Protein AF-0000000077400221 (afdb_homodimer)

InterPro domains:
  IPR000337 GPCR, family 3 [PR00248] (32-44)
  IPR000337 GPCR, family 3 [PR00248] (63-78)
  IPR000337 GPCR, family 3 [PR00248] (78-97)
  IPR000337 GPCR, family 3 [PR00248] (141-167)
  IPR000337 GPCR, family 3 [PR00248] (174-193)
  IPR000337 GPCR, family 3 [PR00248] (193-209)
  IPR000337 GPCR, family 3 [PR00248] (209-226)
  IPR001828 Receptor, ligand binding region [PF01094] (66-282)
  IPR017979 GPCR, family 3, conserved site [PS00979] (153-171)
  IPR028082 Periplasmic binding protein-like I [SSF53822] (30-282)
  IPR050726 Metabotropic Glutamate Receptor [PTHR24060] (23-282)

Organism: Artemia franciscana (NCBI:txid6661)

Structure (mmCIF, N/CA/C/O backbone):
data_AF-0000000077400221-model_v1
#
loop_
_entity.id
_entity.type
_entity.pdbx_description
1 polymer 'Receptor ligand binding region domain-containing protein'
#
loop_
_atom_site.group_PDB
_atom_site.id
_atom_site.type_symbol
_atom_site.label_atom_id
_atom_site.label_alt_id
_atom_site.label_comp_id
_atom_site.label_asym_id
_atom_site.label_entity_id
_atom_site.label_seq_id
_atom_site.pdbx_PDB_ins_code
_atom_site.Cartn_x
_atom_site.Cartn_y
_atom_site.Cartn_z
_atom_site.occupancy
_atom_site.B_iso_or_equiv
_atom_site.auth_seq_id
_atom_site.auth_comp_id
_atom_site.auth_asym_id
_atom_site.auth_atom_id
_atom_site.pdbx_PDB_model_num
ATOM 1 N N . MET A 1 1 ? -18.219 77.562 -32.031 1 31.16 1 MET A N 1
ATOM 2 C CA . MET A 1 1 ? -17.969 76.125 -32.25 1 31.16 1 MET A CA 1
ATOM 3 C C . MET A 1 1 ? -17.578 75.438 -30.922 1 31.16 1 MET A C 1
ATOM 5 O O . MET A 1 1 ? -16.516 75.688 -30.375 1 31.16 1 MET A O 1
ATOM 9 N N . THR A 1 2 ? -18.578 75.25 -30.094 1 37.12 2 THR A N 1
ATOM 10 C CA . THR A 1 2 ? -18.531 74.875 -28.672 1 37.12 2 THR A CA 1
ATOM 11 C C . THR A 1 2 ? -17.859 73.5 -28.484 1 37.12 2 THR A C 1
ATOM 13 O O . THR A 1 2 ? -18.109 72.562 -29.25 1 37.12 2 THR A O 1
ATOM 16 N N . PRO A 1 3 ? -16.672 73.562 -27.859 1 39.09 3 PRO A N 1
ATOM 17 C CA . PRO A 1 3 ? -15.836 72.375 -27.719 1 39.09 3 PRO A CA 1
ATOM 18 C C . PRO A 1 3 ? -16.562 71.188 -27.062 1 39.09 3 PRO A C 1
ATOM 20 O O . PRO A 1 3 ? -17.25 71.375 -26.062 1 39.09 3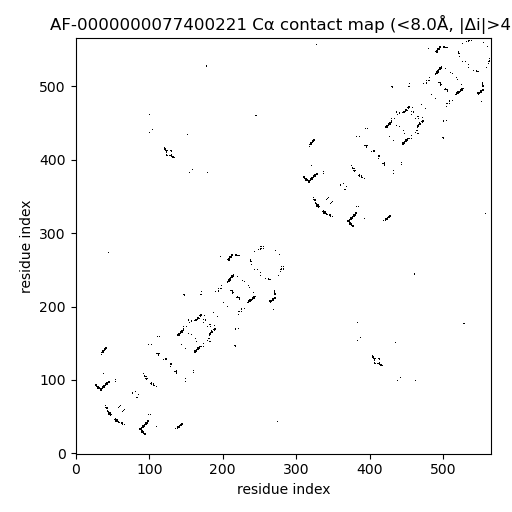 PRO A O 1
ATOM 23 N N . LYS A 1 4 ? -17.031 70.25 -27.859 1 40.72 4 LYS A N 1
ATOM 24 C CA . LYS A 1 4 ? -17.75 69 -27.438 1 40.72 4 LYS A CA 1
ATOM 25 C C . LYS A 1 4 ? -16.984 68.312 -26.344 1 40.72 4 LYS A C 1
ATOM 27 O O . LYS A 1 4 ? -15.812 67.938 -26.531 1 40.72 4 LYS A O 1
ATOM 32 N N . SER A 1 5 ? -17.281 68.625 -25.141 1 39.19 5 SER A N 1
ATOM 33 C CA . SER A 1 5 ? -16.719 68 -23.922 1 39.19 5 SER A CA 1
ATOM 34 C C . SER A 1 5 ? -16.656 66.5 -24.016 1 39.19 5 SER A C 1
ATOM 36 O O . SER A 1 5 ? -17.609 65.875 -24.469 1 39.19 5 SER A O 1
ATOM 38 N N . MET A 1 6 ? -15.453 66 -24.188 1 40.84 6 MET A N 1
ATOM 39 C CA . MET A 1 6 ? -15.141 64.562 -24.312 1 40.84 6 MET A CA 1
ATOM 40 C C . MET A 1 6 ? -15.75 63.75 -23.156 1 40.84 6 MET A C 1
ATOM 42 O O . MET A 1 6 ? -15.688 64.188 -22 1 40.84 6 MET A O 1
ATOM 46 N N . PRO A 1 7 ? -16.719 62.844 -23.422 1 42.25 7 PRO A N 1
ATOM 47 C CA . PRO A 1 7 ? -17.422 62.125 -22.375 1 42.25 7 PRO A CA 1
ATOM 48 C C . PRO A 1 7 ? -16.484 61.438 -21.391 1 42.25 7 PRO A C 1
ATOM 50 O O . PRO A 1 7 ? -15.336 61.125 -21.75 1 42.25 7 PRO A O 1
ATOM 53 N N . PRO A 1 8 ? -16.656 61.719 -20.094 1 41.25 8 PRO A N 1
ATOM 54 C CA . PRO A 1 8 ? -15.797 61.188 -19.031 1 41.25 8 PRO A CA 1
ATOM 55 C C . PRO A 1 8 ? -15.438 59.719 -19.234 1 41.25 8 PRO A C 1
ATOM 57 O O . PRO A 1 8 ? -16.156 59 -19.922 1 41.25 8 PRO A O 1
ATOM 60 N N . TRP A 1 9 ? -14.109 59.281 -19.062 1 35.56 9 TRP A N 1
ATOM 61 C CA . TRP A 1 9 ? -13.352 58.031 -19.094 1 35.56 9 TRP A CA 1
ATOM 62 C C . TRP A 1 9 ? -14.078 56.938 -18.312 1 35.56 9 TRP A C 1
ATOM 64 O O . TRP A 1 9 ? -14.68 57.219 -17.266 1 35.56 9 TRP A O 1
ATOM 74 N N . LEU A 1 10 ? -14.617 55.969 -19.031 1 37.47 10 LEU A N 1
ATOM 75 C CA . LEU A 1 10 ? -15.18 54.688 -18.609 1 37.47 10 LEU A CA 1
ATOM 76 C C . LEU A 1 10 ? -14.289 54 -17.562 1 37.47 10 LEU A C 1
ATOM 78 O O . LEU A 1 10 ? -13.156 53.625 -17.859 1 37.47 10 LEU A O 1
ATOM 82 N N . ASN A 1 11 ? -14.312 54.5 -16.328 1 35.53 11 ASN A N 1
ATOM 83 C CA . ASN A 1 11 ? -13.656 53.75 -15.266 1 35.53 11 ASN A CA 1
ATOM 84 C C . ASN A 1 11 ? -13.992 52.281 -15.336 1 35.53 11 ASN A C 1
ATOM 86 O O . ASN A 1 11 ? -15.141 51.875 -15.117 1 35.53 11 ASN A O 1
ATOM 90 N N . LEU A 1 12 ? -13.32 51.531 -16.219 1 35.69 12 LEU A N 1
ATOM 91 C CA . LEU A 1 12 ? -13.375 50.094 -16.188 1 35.69 12 LEU A CA 1
ATOM 92 C C . LEU A 1 12 ? -13.109 49.562 -14.789 1 35.69 12 LEU A C 1
ATOM 94 O O . LEU A 1 12 ? -12 49.688 -14.273 1 35.69 12 LEU A O 1
ATOM 98 N N . LEU A 1 13 ? -14.133 49.656 -13.953 1 34.84 13 LEU A N 1
ATOM 99 C CA . LEU A 1 13 ? -14.055 48.938 -12.68 1 34.84 13 LEU A CA 1
ATOM 100 C C . LEU A 1 13 ? -13.547 47.531 -12.883 1 34.84 13 LEU A C 1
ATOM 102 O O . LEU A 1 13 ? -14.203 46.719 -13.523 1 34.84 13 LEU A O 1
ATOM 106 N N . LEU A 1 14 ? -12.211 47.375 -13.016 1 34.88 14 LEU A N 1
ATOM 107 C CA . LEU A 1 14 ? -11.602 46.062 -12.922 1 34.88 14 LEU A CA 1
ATOM 108 C C . LEU A 1 14 ? -12.055 45.344 -11.664 1 34.88 14 LEU A C 1
ATOM 110 O O . LEU A 1 14 ? -11.688 45.719 -10.547 1 34.88 14 LEU A O 1
ATOM 114 N N . LEU A 1 15 ? -13.305 44.844 -11.711 1 34.81 15 LEU A N 1
ATOM 115 C CA . LEU A 1 15 ? -13.68 43.938 -10.625 1 34.81 15 LEU A CA 1
ATOM 116 C C . LEU A 1 15 ? -12.656 42.844 -10.477 1 34.81 15 LEU A C 1
ATOM 118 O O . LEU A 1 15 ? -12.359 42.125 -11.438 1 34.81 15 LEU A O 1
ATOM 122 N N . PRO A 1 16 ? -11.766 42.969 -9.547 1 34.78 16 PRO A N 1
ATOM 123 C CA . PRO A 1 16 ? -10.875 41.812 -9.375 1 34.78 16 PRO A CA 1
ATOM 124 C C . PRO A 1 16 ? -11.633 40.469 -9.328 1 34.78 16 PRO A C 1
ATOM 126 O O . PRO A 1 16 ? -12.609 40.344 -8.578 1 34.78 16 PRO A O 1
ATOM 129 N N . VAL A 1 17 ? -11.703 39.719 -10.391 1 32.41 17 VAL A N 1
ATOM 130 C CA . VAL A 1 17 ? -12.109 38.312 -10.391 1 32.41 17 VAL A CA 1
ATOM 131 C C . VAL A 1 17 ? -11.359 37.562 -9.289 1 32.41 17 VAL A C 1
ATOM 133 O O . VAL A 1 17 ? -10.141 37.375 -9.383 1 32.41 17 VAL A O 1
ATOM 136 N N . VAL A 1 18 ? -11.672 37.781 -8.055 1 31.27 18 VAL A N 1
ATOM 137 C CA . VAL A 1 18 ? -11.227 36.844 -7.051 1 31.27 18 VAL A CA 1
ATOM 138 C C . VAL A 1 18 ? -11.469 35.406 -7.551 1 31.27 18 VAL A C 1
ATOM 140 O O . VAL A 1 18 ? -12.617 35 -7.738 1 31.27 18 VAL A O 1
ATOM 143 N N . LEU A 1 19 ? -10.641 34.844 -8.344 1 29.62 19 LEU A N 1
ATOM 144 C CA . LEU A 1 19 ? -10.555 33.406 -8.562 1 29.62 19 LEU A CA 1
ATOM 145 C C . LEU A 1 19 ? -10.672 32.656 -7.238 1 29.62 19 LEU A C 1
ATOM 147 O O . LEU A 1 19 ? -9.734 32.656 -6.441 1 29.62 19 LEU A O 1
ATOM 151 N N . SER A 1 20 ? -11.805 32.719 -6.555 1 31.83 20 SER A N 1
ATOM 152 C CA . SER A 1 20 ? -12.062 31.688 -5.555 1 31.83 20 SER A CA 1
ATOM 153 C C . SER A 1 20 ? -11.609 30.312 -6.047 1 31.83 20 SER A C 1
ATOM 155 O O . SER A 1 20 ? -12.055 29.844 -7.102 1 31.83 20 SER A O 1
ATOM 157 N N . LEU A 1 21 ? -10.398 29.984 -5.93 1 32.38 21 LEU A N 1
ATOM 158 C CA . LEU A 1 21 ? -10.086 28.562 -5.957 1 32.38 21 LEU A CA 1
ATOM 159 C C . LEU A 1 21 ? -11.25 27.734 -5.441 1 32.38 21 LEU A C 1
ATOM 161 O O . LEU A 1 21 ? -11.539 27.734 -4.242 1 32.38 21 LEU A O 1
ATOM 165 N N . VAL A 1 22 ? -12.43 27.781 -6.055 1 32.88 22 VAL A N 1
ATOM 166 C CA . VAL A 1 22 ? -13.445 26.75 -5.883 1 32.88 22 VAL A CA 1
ATOM 167 C C . VAL A 1 22 ? -12.773 25.406 -5.652 1 32.88 22 VAL A C 1
ATOM 169 O O . VAL A 1 22 ? -12.148 24.844 -6.559 1 32.88 22 VAL A O 1
ATOM 172 N N . GLU A 1 23 ? -12.031 25.141 -4.574 1 37.56 23 GLU A N 1
ATOM 173 C CA . GLU A 1 23 ? -11.852 23.75 -4.16 1 37.56 23 GLU A CA 1
ATOM 174 C C . GLU A 1 23 ? -12.992 22.875 -4.676 1 37.56 23 GLU A C 1
ATOM 176 O O . GLU A 1 23 ? -14.164 23.219 -4.52 1 37.56 23 GLU A O 1
ATOM 181 N N . ASP A 1 24 ? -13 22.328 -5.734 1 40.47 24 ASP A N 1
ATOM 182 C CA . ASP A 1 24 ? -14 21.453 -6.344 1 40.47 24 ASP A CA 1
ATOM 183 C C . ASP A 1 24 ? -14.844 20.766 -5.281 1 40.47 24 ASP A C 1
ATOM 185 O O . ASP A 1 24 ? -14.375 19.844 -4.598 1 40.47 24 ASP A O 1
ATOM 189 N N . SER A 1 25 ? -15.672 21.281 -4.379 1 45.19 25 SER A N 1
ATOM 190 C CA . SER A 1 25 ? -16.75 21.156 -3.414 1 45.19 25 SER A CA 1
ATOM 191 C C . SER A 1 25 ? -17.562 19.875 -3.648 1 45.19 25 SER A C 1
ATOM 193 O O . SER A 1 25 ? -18.312 19.453 -2.781 1 45.19 25 SER A O 1
ATOM 195 N N . ARG A 1 26 ? -17.547 19.375 -4.852 1 49.09 26 ARG A N 1
ATOM 196 C CA . ARG A 1 26 ? -18.531 18.391 -5.324 1 49.09 26 ARG A CA 1
ATOM 197 C C . ARG A 1 26 ? -18.203 17 -4.805 1 49.09 26 ARG A C 1
ATOM 199 O O . ARG A 1 26 ? -19.047 16.094 -4.855 1 49.09 26 ARG A O 1
ATOM 206 N N . THR A 1 27 ? -16.984 16.75 -4.051 1 66.62 27 THR A N 1
ATOM 207 C CA . THR A 1 27 ? -16.625 15.352 -3.801 1 66.62 27 THR A CA 1
ATOM 208 C C . THR A 1 27 ? -16.516 15.078 -2.303 1 66.62 27 THR A C 1
ATOM 210 O O . THR A 1 27 ? -16.234 13.953 -1.889 1 66.62 27 THR A O 1
ATOM 213 N N . LEU A 1 28 ? -16.891 16.125 -1.534 1 81.94 28 LEU A N 1
ATOM 214 C CA . LEU A 1 28 ? -16.797 15.969 -0.086 1 81.94 28 LEU A CA 1
ATOM 215 C C . LEU A 1 28 ? -18.109 16.375 0.579 1 81.94 28 LEU A C 1
ATOM 217 O O . LEU A 1 28 ? -18.656 17.438 0.307 1 81.94 28 LEU A O 1
ATOM 221 N N . ILE A 1 29 ? -18.844 15.484 1.277 1 88.81 29 ILE A N 1
ATOM 222 C CA . ILE A 1 29 ? -20.062 15.734 2.045 1 88.81 29 ILE A CA 1
ATOM 223 C C . ILE A 1 29 ? -19.719 15.836 3.531 1 88.81 29 ILE A C 1
ATOM 225 O O . ILE A 1 29 ? -19.031 14.969 4.074 1 88.81 29 ILE A O 1
ATOM 229 N N . ARG A 1 30 ? -20.141 16.938 4.168 1 91.88 30 ARG A N 1
ATOM 230 C CA . ARG A 1 30 ? -19.953 17.078 5.609 1 91.88 30 ARG A CA 1
ATOM 231 C C . ARG A 1 30 ? -21.297 17.156 6.328 1 91.88 30 ARG A C 1
ATOM 233 O O . ARG A 1 30 ? -22.172 17.953 5.961 1 91.88 30 ARG A O 1
ATOM 240 N N . ILE A 1 31 ? -21.469 16.328 7.242 1 94.19 31 ILE A N 1
ATOM 241 C CA . ILE A 1 31 ? -22.625 16.297 8.133 1 94.19 31 ILE A CA 1
ATOM 242 C C . ILE A 1 31 ? -22.188 16.609 9.562 1 94.19 31 ILE A C 1
ATOM 244 O O . ILE A 1 31 ? -21.391 15.867 10.141 1 94.19 31 ILE A O 1
ATOM 248 N N . PRO A 1 32 ? -22.672 17.656 10.117 1 93.81 32 PRO A N 1
ATOM 249 C CA . PRO A 1 32 ? -22.25 18 11.477 1 93.81 32 PRO A CA 1
ATOM 250 C C . PRO A 1 32 ? -22.766 17 12.516 1 93.81 32 PRO A C 1
ATOM 252 O O . PRO A 1 32 ? -23.75 16.312 12.289 1 93.81 32 PRO A O 1
ATOM 255 N N . GLY A 1 33 ? -21.984 16.922 13.617 1 95.44 33 GLY A N 1
ATOM 256 C CA . GLY A 1 33 ? -22.344 16.062 14.742 1 95.44 33 GLY A CA 1
ATOM 257 C C . GLY A 1 33 ? -21.328 16.141 15.875 1 95.44 33 GLY A C 1
ATOM 258 O O . GLY A 1 33 ? -20.312 16.812 15.766 1 95.44 33 GLY A O 1
ATOM 259 N N . ASP A 1 34 ? -21.703 15.461 16.969 1 95.88 34 ASP A N 1
ATOM 260 C CA . ASP A 1 34 ? -20.812 15.406 18.125 1 95.88 34 ASP A CA 1
ATOM 261 C C . ASP A 1 34 ? -19.656 14.445 17.891 1 95.88 34 ASP A C 1
ATOM 263 O O . ASP A 1 34 ? -18.547 14.688 18.359 1 95.88 34 ASP A O 1
ATOM 267 N N . ILE A 1 35 ? -20.016 13.398 17.266 1 96.44 35 ILE A N 1
ATOM 268 C CA . ILE A 1 35 ? -19.031 12.406 16.859 1 96.44 35 ILE A CA 1
ATOM 269 C C . ILE A 1 35 ? -19.031 12.297 15.328 1 96.44 35 ILE A C 1
ATOM 271 O O . ILE A 1 35 ? -20.078 12.141 14.711 1 96.44 35 ILE A O 1
ATOM 275 N N . ILE A 1 36 ? -17.875 12.414 14.719 1 96.75 36 ILE A N 1
ATOM 276 C CA . ILE A 1 36 ? -17.797 12.453 13.266 1 96.75 36 ILE A CA 1
ATOM 277 C C . ILE A 1 36 ? -17.203 11.141 12.742 1 96.75 36 ILE A C 1
ATOM 279 O O . ILE A 1 36 ? -16.156 10.688 13.219 1 96.75 36 ILE A O 1
ATOM 283 N N . LEU A 1 37 ? -17.859 10.508 11.766 1 98.12 37 LEU A N 1
ATOM 284 C CA . LEU A 1 37 ? -17.375 9.328 11.062 1 98.12 37 LEU A CA 1
ATOM 285 C C . LEU A 1 37 ? -16.891 9.688 9.656 1 98.12 37 LEU A C 1
ATOM 287 O O . LEU A 1 37 ? -17.438 10.602 9.031 1 98.12 37 LEU A O 1
ATOM 291 N N . GLY A 1 38 ? -15.867 9.031 9.234 1 97.81 38 GLY A N 1
ATOM 292 C CA . GLY A 1 38 ? -15.477 9.109 7.836 1 97.81 38 GLY A CA 1
ATOM 293 C C . GLY A 1 38 ? -16.172 8.094 6.957 1 97.81 38 GLY A C 1
ATOM 294 O O . GLY A 1 38 ? -16.516 7 7.418 1 97.81 38 GLY A O 1
ATOM 295 N N . GLY A 1 39 ? -16.422 8.477 5.684 1 98.25 39 GLY A N 1
ATOM 296 C CA . GLY A 1 39 ? -16.984 7.57 4.707 1 98.25 39 GLY A CA 1
ATOM 297 C C . GLY A 1 39 ? -16.297 7.617 3.363 1 98.25 39 GLY A C 1
ATOM 298 O O . GLY A 1 39 ? -16.016 8.695 2.838 1 98.25 39 GLY A O 1
ATOM 299 N N . LEU A 1 40 ? -15.977 6.434 2.797 1 97.75 40 LEU A N 1
ATOM 300 C CA . LEU A 1 40 ? -15.383 6.297 1.471 1 97.75 40 LEU A CA 1
ATOM 301 C C . LEU A 1 40 ? -16.25 5.414 0.576 1 97.75 40 LEU A C 1
ATOM 303 O O . LEU A 1 40 ? -16.438 4.227 0.854 1 97.75 40 LEU A O 1
ATOM 307 N N . PHE A 1 41 ? -16.766 6.012 -0.484 1 97.75 41 PHE A N 1
ATOM 308 C CA . PHE A 1 41 ? -17.672 5.281 -1.36 1 97.75 41 PHE A CA 1
ATOM 309 C C . PHE A 1 41 ? -17.328 5.531 -2.824 1 97.75 41 PHE A C 1
ATOM 311 O O . PHE A 1 41 ? -17 6.656 -3.209 1 97.75 41 PHE A O 1
ATOM 318 N N . PRO A 1 42 ? -17.359 4.469 -3.625 1 95.81 42 PRO A N 1
ATOM 319 C CA . PRO A 1 42 ? -17.109 4.652 -5.055 1 95.81 42 PRO A CA 1
ATOM 320 C C . PRO A 1 42 ? -18.344 5.082 -5.824 1 95.81 42 PRO A C 1
ATOM 322 O O . PRO A 1 42 ? -18.859 4.32 -6.648 1 95.81 42 PRO A O 1
ATOM 325 N N . MET A 1 43 ? -18.75 6.289 -5.652 1 94.75 43 MET A N 1
ATOM 326 C CA . MET A 1 43 ? -20 6.793 -6.234 1 94.75 43 MET A CA 1
ATOM 327 C C . MET A 1 43 ? -19.859 6.934 -7.75 1 94.75 43 MET A C 1
ATOM 329 O O . MET A 1 43 ? -20.875 6.926 -8.461 1 94.75 43 MET A O 1
ATOM 333 N N . HIS A 1 44 ? -18.609 7.102 -8.195 1 92.5 44 HIS A N 1
ATOM 334 C CA . HIS A 1 44 ? -18.359 7.219 -9.625 1 92.5 44 HIS A CA 1
ATOM 335 C C . HIS A 1 44 ? -17.344 6.176 -10.094 1 92.5 44 HIS A C 1
ATOM 337 O O . HIS A 1 44 ? -16.484 5.75 -9.32 1 92.5 44 HIS A O 1
ATOM 343 N N . GLU A 1 45 ? -17.469 5.754 -11.367 1 89.75 45 GLU A N 1
ATOM 344 C CA . GLU A 1 45 ? -16.438 4.949 -12.016 1 89.75 45 GLU A CA 1
ATOM 345 C C . GLU A 1 45 ? -15.172 5.766 -12.258 1 89.75 45 GLU A C 1
ATOM 347 O O . GLU A 1 45 ? -15.211 7 -12.242 1 89.75 45 GLU A O 1
ATOM 352 N N . HIS A 1 46 ? -14.141 4.984 -12.375 1 86.88 46 HIS A N 1
ATOM 353 C CA . HIS A 1 46 ? -12.891 5.668 -12.703 1 86.88 46 HIS A CA 1
ATOM 354 C C . HIS A 1 46 ? -12.836 6.047 -14.18 1 86.88 46 HIS A C 1
ATOM 356 O O . HIS A 1 46 ? -13.18 5.234 -15.039 1 86.88 46 HIS A O 1
ATOM 362 N N . ASP A 1 47 ? -12.523 7.312 -14.375 1 82.38 47 ASP A N 1
ATOM 363 C CA . ASP A 1 47 ? -12.258 7.766 -15.742 1 82.38 47 ASP A CA 1
ATOM 364 C C . ASP A 1 47 ? -10.766 8 -15.961 1 82.38 47 ASP A C 1
ATOM 366 O O . ASP A 1 47 ? -10.211 8.992 -15.477 1 82.38 47 ASP A O 1
ATOM 370 N N . SER A 1 48 ? -10.109 7.035 -16.672 1 72.5 48 SER A N 1
ATOM 371 C CA . SER A 1 48 ? -8.656 7.07 -16.828 1 72.5 48 SER A CA 1
ATOM 372 C C . SER A 1 48 ? -8.234 8.109 -17.859 1 72.5 48 SER A C 1
ATOM 374 O O . SER A 1 48 ? -7.043 8.391 -18.016 1 72.5 48 SER A O 1
ATOM 376 N N . ARG A 1 49 ? -9.188 8.641 -18.625 1 68.38 49 ARG A N 1
ATOM 377 C CA . ARG A 1 49 ? -8.859 9.555 -19.719 1 68.38 49 ARG A CA 1
ATOM 378 C C . ARG A 1 49 ? -8.367 10.891 -19.172 1 68.38 49 ARG A C 1
ATOM 380 O O . ARG A 1 49 ? -7.574 11.578 -19.828 1 68.38 49 ARG A O 1
ATOM 387 N N . PHE A 1 50 ? -8.898 11.125 -17.953 1 62 50 PHE A N 1
ATOM 388 C CA . PHE A 1 50 ? -8.547 12.438 -17.406 1 62 50 PHE A CA 1
ATOM 389 C C . PHE A 1 50 ? -7.852 12.297 -16.062 1 62 50 PHE A C 1
ATOM 391 O O . PHE A 1 50 ? -8.398 11.688 -15.141 1 62 50 PHE A O 1
ATOM 398 N N . ARG A 1 51 ? -6.664 12.688 -16.016 1 61.38 51 ARG A N 1
ATOM 399 C CA . ARG A 1 51 ? -5.879 12.578 -14.789 1 61.38 51 ARG A CA 1
ATOM 400 C C . ARG A 1 51 ? -6.453 13.469 -13.688 1 61.38 51 ARG A C 1
ATOM 402 O O . ARG A 1 51 ? -6.512 13.07 -12.523 1 61.38 51 ARG A O 1
ATOM 409 N N . ASP A 1 52 ? -6.941 14.57 -14.062 1 63.25 52 ASP A N 1
ATOM 410 C CA . ASP A 1 52 ? -7.344 15.578 -13.086 1 63.25 52 ASP A CA 1
ATOM 411 C C . ASP A 1 52 ? -8.812 15.414 -12.695 1 63.25 52 ASP A C 1
ATOM 413 O O . ASP A 1 52 ? -9.266 15.992 -11.703 1 63.25 52 ASP A O 1
ATOM 417 N N . LYS A 1 53 ? -9.508 14.68 -13.461 1 67.75 53 LYS A N 1
ATOM 418 C CA . LYS A 1 53 ? -10.914 14.406 -13.172 1 67.75 53 LYS A CA 1
ATOM 419 C C . LYS A 1 53 ? -11.219 12.914 -13.281 1 67.75 53 LYS A C 1
ATOM 421 O O . LYS A 1 53 ? -11.844 12.469 -14.25 1 67.75 53 LYS A O 1
ATOM 426 N N . PRO A 1 54 ? -10.938 12.242 -12.172 1 81.25 54 PRO A N 1
ATOM 427 C CA . PRO A 1 54 ? -10.984 10.781 -12.281 1 81.25 54 PRO A CA 1
ATOM 428 C C . PRO A 1 54 ? -12.406 10.227 -12.172 1 81.25 54 PRO A C 1
ATOM 430 O O . PRO A 1 54 ? -12.633 9.047 -12.453 1 81.25 54 PRO A O 1
ATOM 433 N N . CYS A 1 55 ? -13.391 11.141 -11.914 1 86.94 55 CYS A N 1
ATOM 434 C CA . CYS A 1 55 ? -14.727 10.602 -11.688 1 86.94 55 CYS A CA 1
ATOM 435 C C . CYS A 1 55 ? -15.492 10.484 -13.008 1 86.94 55 CYS A C 1
ATOM 437 O O . CYS A 1 55 ? -15.789 11.484 -13.648 1 86.94 55 CYS A O 1
ATOM 439 N N . GLY A 1 56 ? -15.805 9.305 -13.367 1 88.5 56 GLY A N 1
ATOM 440 C CA . GLY A 1 56 ? -16.594 9.016 -14.555 1 88.5 56 GLY A CA 1
ATOM 441 C C . GLY A 1 56 ? -18.078 8.906 -14.281 1 88.5 56 GLY A C 1
ATOM 442 O O . GLY A 1 56 ? -18.641 9.766 -13.594 1 88.5 56 GLY A O 1
ATOM 443 N N . ALA A 1 57 ? -18.656 7.852 -14.836 1 88.56 57 ALA A N 1
ATOM 444 C CA . ALA A 1 57 ? -20.094 7.645 -14.711 1 88.56 57 ALA A CA 1
ATOM 445 C C . ALA A 1 57 ? -20.484 7.312 -13.273 1 88.56 57 ALA A C 1
ATOM 447 O O . ALA A 1 57 ? -19.703 6.691 -12.547 1 88.56 57 ALA A O 1
ATOM 448 N N . VAL A 1 58 ? -21.672 7.672 -12.883 1 92.56 58 VAL A N 1
ATOM 449 C CA . VAL A 1 58 ? -22.188 7.387 -11.555 1 92.56 58 VAL A CA 1
ATOM 450 C C . VAL A 1 58 ? -22.406 5.883 -11.398 1 92.56 58 VAL A C 1
ATOM 452 O O . VAL A 1 58 ? -22.906 5.223 -12.312 1 92.56 58 VAL A O 1
ATOM 455 N N . LYS A 1 59 ? -22.016 5.434 -10.258 1 93.38 59 LYS A N 1
ATOM 456 C CA . LYS A 1 59 ? -22.281 4.051 -9.883 1 93.38 59 LYS A CA 1
ATOM 457 C C . LYS A 1 59 ? -23.422 3.967 -8.867 1 93.38 59 LYS A C 1
ATOM 459 O O . LYS A 1 59 ? -23.234 4.211 -7.68 1 93.38 59 LYS A O 1
ATOM 464 N N . GLU A 1 60 ? -24.484 3.523 -9.328 1 90.75 60 GLU A N 1
ATOM 465 C CA . GLU A 1 60 ? -25.672 3.539 -8.477 1 90.75 60 GLU A CA 1
ATOM 466 C C . GLU A 1 60 ? -25.609 2.443 -7.418 1 90.75 60 GLU A C 1
ATOM 468 O O . GLU A 1 60 ? -25.484 2.732 -6.227 1 90.75 60 GLU A O 1
ATOM 473 N N . GLU A 1 61 ? -25.609 1.201 -7.867 1 88.25 61 GLU A N 1
ATOM 474 C CA . GLU A 1 61 ? -25.766 0.064 -6.961 1 88.25 61 GLU A CA 1
ATOM 475 C C . GLU A 1 61 ? -24.516 -0.131 -6.113 1 88.25 61 GLU A C 1
ATOM 477 O O . GLU A 1 61 ? -24.594 -0.194 -4.887 1 88.25 61 GLU A O 1
ATOM 482 N N . LYS A 1 62 ? -23.391 -0.127 -6.629 1 90.25 62 LYS A N 1
ATOM 483 C CA . LYS A 1 62 ? -22.172 -0.434 -5.871 1 90.25 62 LYS A CA 1
ATOM 484 C C . LYS A 1 62 ? -21.438 0.84 -5.477 1 90.25 62 LYS A C 1
ATOM 486 O O . LYS A 1 62 ? -20.234 0.804 -5.18 1 90.25 62 LYS A O 1
ATOM 491 N N . GLY A 1 63 ? -22.141 1.907 -5.484 1 92.69 63 GLY A N 1
ATOM 492 C CA . GLY A 1 63 ? -21.594 3.191 -5.078 1 92.69 63 GLY A CA 1
ATOM 493 C C . GLY A 1 63 ? -22.578 4.023 -4.262 1 92.69 63 GLY A C 1
ATOM 494 O O . GLY A 1 63 ? -22.547 3.977 -3.029 1 92.69 63 GLY A O 1
ATOM 495 N N . VAL A 1 64 ? -23.562 4.586 -4.938 1 94.38 64 VAL A N 1
ATOM 496 C CA . VAL A 1 64 ? -24.5 5.52 -4.32 1 94.38 64 VAL A CA 1
ATOM 497 C C . VAL A 1 64 ? -25.344 4.793 -3.279 1 94.38 64 VAL A C 1
ATOM 499 O O . VAL A 1 64 ? -25.594 5.316 -2.191 1 94.38 64 VAL A O 1
ATOM 502 N N . HIS A 1 65 ? -25.75 3.582 -3.584 1 96.62 65 HIS A N 1
ATOM 503 C CA . HIS A 1 65 ? -26.578 2.828 -2.654 1 96.62 65 HIS A CA 1
ATOM 504 C C . HIS A 1 65 ? -25.844 2.539 -1.355 1 96.62 65 HIS A C 1
ATOM 506 O O . HIS A 1 65 ? -26.438 2.512 -0.28 1 96.62 65 HIS A O 1
ATOM 512 N N . ARG A 1 66 ? -24.609 2.279 -1.423 1 97.06 66 ARG A N 1
ATOM 513 C CA . ARG A 1 66 ? -23.797 2.027 -0.234 1 97.06 66 ARG A CA 1
ATOM 514 C C . ARG A 1 66 ? -23.688 3.279 0.627 1 97.06 66 ARG A C 1
ATOM 516 O O . ARG A 1 66 ? -23.75 3.203 1.856 1 97.06 66 ARG A O 1
ATOM 523 N N . LEU A 1 67 ? -23.516 4.391 -0.023 1 96.88 67 LEU A N 1
ATOM 524 C CA . LEU A 1 67 ? -23.531 5.668 0.683 1 96.88 67 LEU A CA 1
ATOM 525 C C . LEU A 1 67 ? -24.859 5.887 1.388 1 96.88 67 LEU A C 1
ATOM 527 O O . LEU A 1 67 ? -24.891 6.27 2.559 1 96.88 67 LEU A O 1
ATOM 531 N N . GLU A 1 68 ? -25.922 5.594 0.66 1 97 68 GLU A N 1
ATOM 532 C CA . GLU A 1 68 ? -27.25 5.777 1.22 1 97 68 GLU A CA 1
ATOM 533 C C . GLU A 1 68 ? -27.453 4.895 2.449 1 97 68 GLU A C 1
ATOM 535 O O . GLU A 1 68 ? -28.141 5.297 3.398 1 97 68 GLU A O 1
ATOM 540 N N . ALA A 1 69 ? -26.891 3.742 2.375 1 97.94 69 ALA A N 1
ATOM 541 C CA . ALA A 1 69 ? -27 2.844 3.523 1 97.94 69 ALA A CA 1
ATOM 542 C C . ALA A 1 69 ? -26.359 3.465 4.762 1 97.94 69 ALA A C 1
ATOM 544 O O . ALA A 1 69 ? -26.906 3.389 5.859 1 97.94 69 ALA A O 1
ATOM 545 N N . MET A 1 70 ? -25.188 4.059 4.609 1 97.94 70 MET A N 1
ATOM 546 C CA . MET A 1 70 ? -24.531 4.723 5.738 1 97.94 70 MET A CA 1
ATOM 547 C C . MET A 1 70 ? -25.375 5.883 6.242 1 97.94 70 MET A C 1
ATOM 549 O O . MET A 1 70 ? -25.578 6.039 7.449 1 97.94 70 MET A O 1
ATOM 553 N N . LEU A 1 71 ? -25.922 6.66 5.316 1 97.56 71 LEU A N 1
ATOM 554 C CA . LEU A 1 71 ? -26.719 7.816 5.695 1 97.56 71 LEU A CA 1
ATOM 555 C C . LEU A 1 71 ? -27.984 7.383 6.438 1 97.56 71 LEU A C 1
ATOM 557 O O . LEU A 1 71 ? -28.375 8.016 7.422 1 97.56 71 LEU A O 1
ATOM 561 N N . TYR A 1 72 ? -28.547 6.309 5.953 1 97.94 72 TYR A N 1
ATOM 562 C CA . TYR A 1 72 ? -29.734 5.762 6.605 1 97.94 72 TYR A CA 1
ATOM 563 C C . TYR A 1 72 ? -29.422 5.316 8.023 1 97.94 72 TYR A C 1
ATOM 565 O O . TYR A 1 72 ? -30.172 5.598 8.953 1 97.94 72 TYR A O 1
ATOM 573 N N . ALA A 1 73 ? -28.312 4.656 8.219 1 97.69 73 ALA A N 1
ATOM 574 C CA . ALA A 1 73 ? -27.891 4.188 9.539 1 97.69 73 ALA A CA 1
ATOM 575 C C . ALA A 1 73 ? -27.656 5.355 10.484 1 97.69 73 ALA A C 1
ATOM 577 O O . ALA A 1 73 ? -28.062 5.316 11.648 1 97.69 73 ALA A O 1
ATOM 578 N N . LEU A 1 74 ? -27.016 6.398 10.016 1 97.56 74 LEU A N 1
ATOM 579 C CA . LEU A 1 74 ? -26.766 7.594 10.812 1 97.56 74 LEU A CA 1
ATOM 580 C C . LEU A 1 74 ? -28.078 8.211 11.289 1 97.56 74 LEU A C 1
ATOM 582 O O . LEU A 1 74 ? -28.219 8.555 12.461 1 97.56 74 LEU A O 1
ATOM 586 N N . ASP A 1 75 ? -29.016 8.273 10.32 1 96.94 75 ASP A N 1
ATOM 587 C CA . ASP A 1 75 ? -30.312 8.852 10.633 1 96.94 75 ASP A CA 1
ATOM 588 C C . ASP A 1 75 ? -31.031 8.031 11.703 1 96.94 75 ASP A C 1
ATOM 590 O O . ASP A 1 75 ? -31.578 8.594 12.656 1 96.94 75 ASP A O 1
ATOM 594 N N . LEU A 1 76 ? -30.984 6.746 11.539 1 97.31 76 LEU A N 1
ATOM 595 C CA . LEU A 1 76 ? -31.656 5.859 12.484 1 97.31 76 LEU A CA 1
ATOM 596 C C . LEU A 1 76 ? -31.047 5.98 13.875 1 97.31 76 LEU A C 1
ATOM 598 O O . LEU A 1 76 ? -31.766 6.051 14.867 1 97.31 76 LEU A O 1
ATOM 602 N N . ILE A 1 77 ? -29.766 6.031 13.984 1 97.31 77 ILE A N 1
ATOM 603 C CA . ILE A 1 77 ? -29.062 6.078 15.258 1 97.31 77 ILE A CA 1
ATOM 604 C C . ILE A 1 77 ? -29.312 7.422 15.938 1 97.31 77 ILE A C 1
ATOM 606 O O . ILE A 1 77 ? -29.578 7.48 17.141 1 97.31 77 ILE A O 1
ATOM 610 N N . ASN A 1 78 ? -29.297 8.508 15.172 1 96.88 78 ASN A N 1
ATOM 611 C CA . ASN A 1 78 ? -29.5 9.852 15.719 1 96.88 78 ASN A CA 1
ATOM 612 C C . ASN A 1 78 ? -30.922 10.039 16.219 1 96.88 78 ASN A C 1
ATOM 614 O O . ASN A 1 78 ? -31.172 10.852 17.125 1 96.88 78 ASN A O 1
ATOM 618 N N . LYS A 1 79 ? -31.812 9.25 15.695 1 95.75 79 LYS A N 1
ATOM 619 C CA . LYS A 1 79 ? -33.219 9.375 16.078 1 95.75 79 LYS A CA 1
ATOM 620 C C . LYS A 1 79 ? -33.531 8.508 17.297 1 95.75 79 LYS A C 1
ATOM 622 O O . LYS A 1 79 ? -34.594 8.664 17.922 1 95.75 79 LYS A O 1
ATOM 627 N N . ASP A 1 80 ? -32.594 7.578 17.609 1 95.38 80 ASP A N 1
ATOM 628 C CA . ASP A 1 80 ? -32.812 6.66 18.719 1 95.38 80 ASP A CA 1
ATOM 629 C C . ASP A 1 80 ? -32.062 7.121 19.969 1 95.38 80 ASP A C 1
ATOM 631 O O . ASP A 1 80 ? -30.891 6.824 20.141 1 95.38 80 ASP A O 1
ATOM 635 N N . ASN A 1 81 ? -32.719 7.621 20.969 1 92.62 81 ASN A N 1
ATOM 636 C CA . ASN A 1 81 ? -32.094 8.164 22.188 1 92.62 81 ASN A CA 1
ATOM 637 C C . ASN A 1 81 ? -31.641 7.055 23.125 1 92.62 81 ASN A C 1
ATOM 639 O O . ASN A 1 81 ? -30.906 7.312 24.078 1 92.62 81 ASN A O 1
ATOM 643 N N . ASP A 1 82 ? -31.969 5.891 22.812 1 94.69 82 ASP A N 1
ATOM 644 C CA . ASP A 1 82 ? -31.531 4.766 23.625 1 94.69 82 ASP A CA 1
ATOM 645 C C . ASP A 1 82 ? -30.109 4.332 23.25 1 94.69 82 ASP A C 1
ATOM 647 O O . ASP A 1 82 ? -29.406 3.736 24.062 1 94.69 82 ASP A O 1
ATOM 651 N N . ILE A 1 83 ? -29.734 4.629 22.031 1 92.12 83 ILE A N 1
ATOM 652 C CA . ILE A 1 83 ? -28.422 4.207 21.547 1 92.12 83 ILE A CA 1
ATOM 653 C C . ILE A 1 83 ? -27.375 5.23 21.953 1 92.12 83 ILE A C 1
ATOM 655 O O . ILE A 1 83 ? -26.359 4.883 22.562 1 92.12 83 ILE A O 1
ATOM 659 N N . LEU A 1 84 ? -27.594 6.523 21.641 1 90.31 84 LEU A N 1
ATOM 660 C CA . LEU A 1 84 ? -26.672 7.602 21.984 1 90.31 84 LEU A CA 1
ATOM 661 C C . LEU A 1 84 ? -27.406 8.781 22.594 1 90.31 84 LEU A C 1
ATOM 663 O O . LEU A 1 84 ? -27.734 9.75 21.906 1 90.31 84 LEU A O 1
ATOM 667 N N . PRO A 1 85 ? -27.625 8.664 23.906 1 91.19 85 PRO A N 1
ATOM 668 C CA . PRO A 1 85 ? -28.359 9.766 24.516 1 91.19 85 PRO A CA 1
ATOM 669 C C . PRO A 1 85 ? -27.609 11.086 24.484 1 91.19 85 PRO A C 1
ATOM 671 O O . PRO A 1 85 ? -26.469 11.164 24.969 1 91.19 85 PRO A O 1
ATOM 674 N N . ASN A 1 86 ? -28.109 12.164 23.875 1 92.69 86 ASN A N 1
ATOM 675 C CA . ASN A 1 86 ? -27.641 13.547 23.828 1 92.69 86 ASN A CA 1
ATOM 676 C C . ASN A 1 86 ? -26.359 13.68 23 1 92.69 86 ASN A C 1
ATOM 678 O O . ASN A 1 86 ? -25.562 14.586 23.25 1 92.69 86 ASN A O 1
ATOM 682 N N . ILE A 1 87 ? -26.094 12.68 22.203 1 95.12 87 ILE A N 1
ATOM 683 C CA . ILE A 1 87 ? -24.938 12.695 21.312 1 95.12 87 ILE A CA 1
ATOM 684 C C . ILE A 1 87 ? -25.406 12.43 19.875 1 95.12 87 ILE A C 1
ATOM 686 O O . ILE A 1 87 ? -26.234 11.562 19.625 1 95.12 87 ILE A O 1
ATOM 690 N N . THR A 1 88 ? -24.969 13.219 18.938 1 96.44 88 THR A N 1
ATOM 691 C CA . THR A 1 88 ? -25.297 13.016 17.531 1 96.44 88 THR A CA 1
ATOM 692 C C . THR A 1 88 ? -24.078 12.57 16.734 1 96.44 88 THR A C 1
ATOM 694 O O . THR A 1 88 ? -22.953 12.961 17.047 1 96.44 88 THR A O 1
ATOM 697 N N . LEU A 1 89 ? -24.391 11.75 15.742 1 97.56 89 LEU A N 1
ATOM 698 C CA . LEU A 1 89 ? -23.359 11.32 14.82 1 97.56 89 LEU A CA 1
ATOM 699 C C . LEU A 1 89 ? -23.328 12.211 13.578 1 97.56 89 LEU A C 1
ATOM 701 O O . LEU A 1 89 ? -24.391 12.586 13.062 1 97.56 89 LEU A O 1
ATOM 705 N N . GLY A 1 90 ? -22.203 12.672 13.188 1 97.31 90 GLY A N 1
ATOM 706 C CA . GLY A 1 90 ? -21.953 13.312 11.906 1 97.31 90 GLY A CA 1
ATOM 707 C C . GLY A 1 90 ? -21.031 12.508 11 1 97.31 90 GLY A C 1
ATOM 708 O O . GLY A 1 90 ? -20.719 11.352 11.297 1 97.31 90 GLY A O 1
ATOM 709 N N . ALA A 1 91 ? -20.703 13.172 9.812 1 97.19 91 ALA A N 1
ATOM 710 C CA . ALA A 1 91 ? -19.875 12.406 8.891 1 97.19 91 ALA A CA 1
ATOM 711 C C . ALA A 1 91 ? -19.125 13.32 7.93 1 97.19 91 ALA A C 1
ATOM 713 O O . ALA A 1 91 ? -19.578 14.43 7.641 1 97.19 91 ALA A O 1
ATOM 714 N N . VAL A 1 92 ? -17.969 12.898 7.551 1 95.62 92 VAL A N 1
ATOM 715 C CA . VAL A 1 92 ? -17.219 13.414 6.41 1 95.62 92 VAL A CA 1
ATOM 716 C C . VAL A 1 92 ? -17.094 12.328 5.34 1 95.62 92 VAL A C 1
ATOM 718 O O . VAL A 1 92 ? -16.422 11.32 5.543 1 95.62 92 VAL A O 1
ATOM 721 N N . ILE A 1 93 ? -17.766 12.555 4.223 1 96.69 93 ILE A N 1
ATOM 722 C CA . ILE A 1 93 ? -17.891 11.508 3.217 1 96.69 93 ILE A CA 1
ATOM 723 C C . ILE A 1 93 ? -17.188 11.93 1.931 1 96.69 93 ILE A C 1
ATOM 725 O O . ILE A 1 93 ? -17.344 13.07 1.485 1 96.69 93 ILE A O 1
ATOM 729 N N . MET A 1 94 ? -16.469 10.969 1.38 1 95.31 94 MET A N 1
ATOM 730 C CA . MET A 1 94 ? -15.719 11.25 0.163 1 95.31 94 MET A CA 1
ATOM 731 C C . MET A 1 94 ? -16.031 10.219 -0.919 1 95.31 94 MET A C 1
ATOM 733 O O . MET A 1 94 ? -16.234 9.039 -0.62 1 95.31 94 MET A O 1
ATOM 737 N N . ASP A 1 95 ? -16.062 10.734 -2.143 1 95.06 95 ASP A N 1
ATOM 738 C CA . ASP A 1 95 ? -16.109 9.852 -3.305 1 95.06 95 ASP A CA 1
ATOM 739 C C . ASP A 1 95 ? -14.703 9.383 -3.689 1 95.06 95 ASP A C 1
ATOM 741 O O . ASP A 1 95 ? -13.805 10.203 -3.895 1 95.06 95 ASP A O 1
ATOM 745 N N . THR A 1 96 ? -14.586 8.039 -3.855 1 94.19 96 THR A N 1
ATOM 746 C CA . THR A 1 96 ? -13.266 7.535 -4.238 1 94.19 96 THR A CA 1
ATOM 747 C C . THR A 1 96 ? -13.086 7.59 -5.75 1 94.19 96 THR A C 1
ATOM 749 O O . THR A 1 96 ? -11.969 7.43 -6.254 1 94.19 96 THR A O 1
ATOM 752 N N . CYS A 1 97 ? -14.18 7.777 -6.43 1 92.06 97 CYS A N 1
ATOM 753 C CA . CYS A 1 97 ? -14.203 7.801 -7.891 1 92.06 97 CYS A CA 1
ATOM 754 C C . CYS A 1 97 ? -13.57 6.543 -8.469 1 92.06 97 CYS A C 1
ATOM 756 O O . CYS A 1 97 ? -12.984 6.578 -9.547 1 92.06 97 CYS A O 1
ATOM 758 N N . SER A 1 98 ? -13.531 5.562 -7.621 1 89.69 98 SER A N 1
ATOM 759 C CA . SER A 1 98 ? -12.992 4.27 -8.023 1 89.69 98 SER A CA 1
ATOM 760 C C . SER A 1 98 ? -11.547 4.402 -8.5 1 89.69 98 SER A C 1
ATOM 762 O O . SER A 1 98 ? -11.133 3.717 -9.438 1 89.69 98 SER A O 1
ATOM 764 N N . SER A 1 99 ? -10.883 5.32 -7.926 1 87.94 99 SER A N 1
ATOM 765 C CA . SER A 1 99 ? -9.461 5.543 -8.18 1 87.94 99 SER A CA 1
ATOM 766 C C . SER A 1 99 ? -8.641 5.418 -6.895 1 87.94 99 SER A C 1
ATOM 768 O O . SER A 1 99 ? -8.891 6.137 -5.922 1 87.94 99 SER A O 1
ATOM 770 N N . ASP A 1 100 ? -7.668 4.566 -6.996 1 87.25 100 ASP A N 1
ATOM 771 C CA . ASP A 1 100 ? -6.852 4.328 -5.809 1 87.25 100 ASP A CA 1
ATOM 772 C C . ASP A 1 100 ? -6.141 5.605 -5.367 1 87.25 100 ASP A C 1
ATOM 774 O O . ASP A 1 100 ? -6.16 5.957 -4.184 1 87.25 100 ASP A O 1
ATOM 778 N N . THR A 1 101 ? -5.559 6.285 -6.336 1 84.19 101 THR A N 1
ATOM 779 C CA . THR A 1 101 ? -4.762 7.469 -6.035 1 84.19 101 THR A CA 1
ATOM 780 C C . THR A 1 101 ? -5.648 8.609 -5.547 1 84.19 101 THR A C 1
ATOM 782 O O . THR A 1 101 ? -5.316 9.289 -4.574 1 84.19 101 THR A O 1
ATOM 785 N N . TYR A 1 102 ? -6.77 8.758 -6.223 1 88.31 102 TYR A N 1
ATOM 786 C CA . TYR A 1 102 ? -7.695 9.812 -5.832 1 8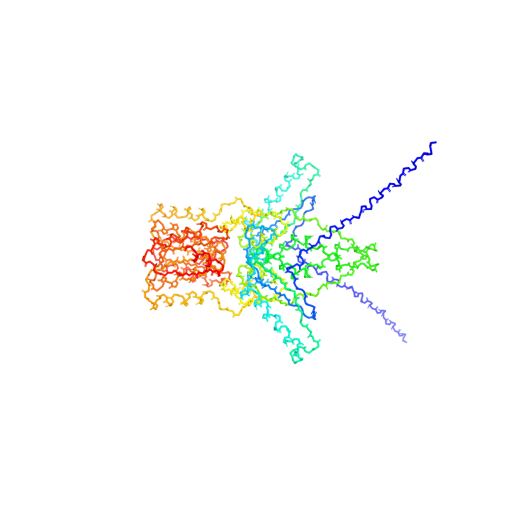8.31 102 TYR A CA 1
ATOM 787 C C . TYR A 1 102 ? -8.266 9.555 -4.441 1 88.31 102 TYR A C 1
ATOM 789 O O . TYR A 1 102 ? -8.391 10.477 -3.633 1 88.31 102 TYR A O 1
ATOM 797 N N . ALA A 1 103 ? -8.586 8.305 -4.219 1 92.25 103 ALA A N 1
ATOM 798 C CA . ALA A 1 103 ? -9.125 7.922 -2.918 1 92.25 103 ALA A CA 1
ATOM 799 C C . ALA A 1 103 ? -8.133 8.242 -1.798 1 92.25 103 ALA A C 1
ATOM 801 O O . ALA A 1 103 ? -8.523 8.742 -0.741 1 92.25 103 ALA A O 1
ATOM 802 N N . LEU A 1 104 ? -6.934 7.922 -2.018 1 90.56 104 LEU A N 1
ATOM 803 C CA . LEU A 1 104 ? -5.91 8.203 -1.02 1 90.56 104 LEU A CA 1
ATOM 804 C C . LEU A 1 104 ? -5.801 9.703 -0.764 1 90.56 104 LEU A C 1
ATOM 806 O O . LEU A 1 104 ? -5.773 10.141 0.389 1 90.56 104 LEU A O 1
ATOM 810 N N . GLU A 1 105 ? -5.754 10.438 -1.81 1 86.75 105 GLU A N 1
ATOM 811 C CA . GLU A 1 105 ? -5.688 11.891 -1.688 1 86.75 105 GLU A CA 1
ATOM 812 C C . GLU A 1 105 ? -6.836 12.43 -0.833 1 86.75 105 GLU A C 1
ATOM 814 O O . GLU A 1 105 ? -6.613 13.219 0.086 1 86.75 105 GLU A O 1
ATOM 819 N N . LYS A 1 106 ? -7.953 11.953 -1.122 1 88.12 106 LYS A N 1
ATOM 820 C CA . LYS A 1 106 ? -9.133 12.43 -0.407 1 88.12 106 LYS A CA 1
ATOM 821 C C . LYS A 1 106 ? -9.117 11.969 1.048 1 88.12 106 LYS A C 1
ATOM 823 O O . LYS A 1 106 ? -9.555 12.703 1.94 1 88.12 106 LYS A O 1
ATOM 828 N N . SER A 1 107 ? -8.555 10.859 1.312 1 90.94 107 SER A N 1
ATOM 829 C CA . SER A 1 107 ? -8.555 10.281 2.65 1 90.94 107 SER A CA 1
ATOM 830 C C . SER A 1 107 ? -7.633 11.047 3.59 1 90.94 107 SER A C 1
ATOM 832 O O . SER A 1 107 ? -7.738 10.922 4.812 1 90.94 107 SER A O 1
ATOM 834 N N . MET A 1 108 ? -6.77 11.812 3.031 1 86.25 108 MET A N 1
ATOM 835 C CA . MET A 1 108 ? -5.879 12.617 3.863 1 86.25 108 MET A CA 1
ATOM 836 C C . MET A 1 108 ? -6.668 13.609 4.707 1 86.25 108 MET A C 1
ATOM 838 O O . MET A 1 108 ? -6.219 14.016 5.781 1 86.25 108 MET A O 1
ATOM 842 N N . GLU A 1 109 ? -7.812 13.914 4.281 1 85.12 109 GLU A N 1
ATOM 843 C CA . GLU A 1 109 ? -8.688 14.797 5.047 1 85.12 109 GLU A CA 1
ATOM 844 C C . GLU A 1 109 ? -9.039 14.18 6.402 1 85.12 109 GLU A C 1
ATOM 846 O O . GLU A 1 109 ? -9.234 14.898 7.383 1 85.12 109 GLU A O 1
ATOM 851 N N . PHE A 1 110 ? -9.031 12.883 6.469 1 90.12 110 PHE A N 1
ATOM 852 C CA . PHE A 1 110 ? -9.422 12.188 7.688 1 90.12 110 PHE A CA 1
ATOM 853 C C . PHE A 1 110 ? -8.367 12.359 8.773 1 90.12 110 PHE A C 1
ATOM 855 O O . PHE A 1 110 ? -8.664 12.227 9.961 1 90.12 110 PHE A O 1
ATOM 862 N N . VAL A 1 111 ? -7.152 12.664 8.344 1 86.31 111 VAL A N 1
ATOM 863 C CA . VAL A 1 111 ? -6.09 12.625 9.336 1 86.31 111 VAL A CA 1
ATOM 864 C C . VAL A 1 111 ? -5.508 14.023 9.523 1 86.31 111 VAL A C 1
ATOM 866 O O . VAL A 1 111 ? -4.598 14.227 10.328 1 86.31 111 VAL A O 1
ATOM 869 N N . ARG A 1 112 ? -6.016 14.914 8.844 1 79.5 112 ARG A N 1
ATOM 870 C CA . ARG A 1 112 ? -5.492 16.281 8.891 1 79.5 112 ARG A CA 1
ATOM 871 C C . ARG A 1 112 ? -5.488 16.812 10.312 1 79.5 112 ARG A C 1
ATOM 873 O O . ARG A 1 112 ? -4.508 17.422 10.75 1 79.5 112 ARG A O 1
ATOM 880 N N . SER A 1 113 ? -6.57 16.594 10.977 1 76 113 SER A N 1
ATOM 881 C CA . SER A 1 113 ? -6.699 17.125 12.336 1 76 113 SER A CA 1
ATOM 882 C C . SER A 1 113 ? -5.66 16.516 13.266 1 76 113 SER A C 1
ATOM 884 O O . SER A 1 113 ? -5.262 17.125 14.25 1 76 113 SER A O 1
ATOM 886 N N . TYR A 1 114 ? -5.262 15.305 12.938 1 78.31 114 TYR A N 1
ATOM 887 C CA . TYR A 1 114 ? -4.297 14.602 13.781 1 78.31 114 TYR A CA 1
ATOM 888 C C . TYR A 1 114 ? -2.877 15.078 13.492 1 78.31 114 TYR A C 1
ATOM 890 O O . TYR A 1 114 ? -1.991 14.945 14.344 1 78.31 114 TYR A O 1
ATOM 898 N N . MET A 1 115 ? -2.623 15.609 12.406 1 73.25 115 MET A N 1
ATOM 899 C CA . MET A 1 115 ? -1.275 15.969 11.977 1 73.25 115 MET A CA 1
ATOM 900 C C . MET A 1 115 ? -0.931 17.391 12.391 1 73.25 115 MET A C 1
ATOM 902 O O . MET A 1 115 ? 0.245 17.734 12.531 1 73.25 115 MET A O 1
ATOM 906 N N . ASN A 1 116 ? -1.764 18.281 12.531 1 63.94 116 ASN A N 1
ATOM 907 C CA . ASN A 1 116 ? -1.537 19.703 12.789 1 63.94 116 ASN A CA 1
ATOM 908 C C . ASN A 1 116 ? -1.291 19.969 14.273 1 63.94 116 ASN A C 1
ATOM 910 O O . ASN A 1 116 ? -1.723 21 14.797 1 63.94 116 ASN A O 1
ATOM 914 N N . LYS A 1 117 ? -0.365 19.266 14.852 1 59.34 117 LYS A N 1
ATOM 915 C CA . LYS A 1 117 ? -0.254 19.5 16.297 1 59.34 117 LYS A CA 1
ATOM 916 C C . LYS A 1 117 ? 0.951 20.391 16.609 1 59.34 117 LYS A C 1
ATOM 918 O O . LYS A 1 117 ? 1.059 20.922 17.719 1 59.34 117 LYS A O 1
ATOM 923 N N . ASP A 1 118 ? 1.814 20.578 15.648 1 59.28 118 ASP A N 1
ATOM 924 C CA . ASP A 1 118 ? 2.967 21.375 16.047 1 59.28 118 ASP A CA 1
ATOM 925 C C . ASP A 1 118 ? 2.686 22.875 15.867 1 59.28 118 ASP A C 1
ATOM 927 O O . ASP A 1 118 ? 2.744 23.391 14.758 1 59.28 118 ASP A O 1
ATOM 931 N N . LEU A 1 119 ? 2.32 23.516 16.922 1 64.31 119 LEU A N 1
ATOM 932 C CA . LEU A 1 119 ? 1.931 24.922 16.938 1 64.31 119 LEU A CA 1
ATOM 933 C C . LEU A 1 119 ? 3.158 25.828 16.891 1 64.31 119 LEU A C 1
ATOM 935 O O . LEU A 1 119 ? 3.033 27.047 16.719 1 64.31 119 LEU A O 1
ATOM 939 N N . SER A 1 120 ? 4.309 25.047 16.953 1 64.62 120 SER A N 1
ATOM 940 C CA . SER A 1 120 ? 5.516 25.859 17.062 1 64.62 120 SER A CA 1
ATOM 941 C C . SER A 1 120 ? 5.777 26.641 15.781 1 64.62 120 SER A C 1
ATOM 943 O O . SER A 1 120 ? 6.484 27.656 15.789 1 64.62 120 SER A O 1
ATOM 945 N N . GLU A 1 121 ? 5.074 26.234 14.75 1 70.56 121 GLU A N 1
ATOM 946 C CA . GLU A 1 121 ? 5.305 26.875 13.461 1 70.56 121 GLU A CA 1
ATOM 947 C C . GLU A 1 121 ? 4.367 28.062 13.258 1 70.56 121 GLU A C 1
ATOM 949 O O . GLU A 1 121 ? 4.504 28.812 12.289 1 70.56 121 GLU A O 1
ATOM 954 N N . TYR A 1 122 ? 3.553 28.234 14.336 1 73.44 122 TYR A N 1
ATOM 955 C CA . TYR A 1 122 ? 2.58 29.312 14.234 1 73.44 122 TYR A CA 1
ATOM 956 C C . TYR A 1 122 ? 2.832 30.375 15.297 1 73.44 122 TYR A C 1
ATOM 958 O O . TYR A 1 122 ? 3.117 30.047 16.453 1 73.44 122 TYR A O 1
ATOM 966 N N . ARG A 1 123 ? 2.914 31.609 14.781 1 79.25 123 ARG A N 1
ATOM 967 C CA . ARG A 1 123 ? 3.141 32.688 15.727 1 79.25 123 ARG A CA 1
ATOM 968 C C . ARG A 1 123 ? 2.199 33.844 15.453 1 79.25 123 ARG A C 1
ATOM 970 O O . ARG A 1 123 ? 1.983 34.219 14.297 1 79.25 123 ARG A O 1
ATOM 977 N N . CYS A 1 124 ? 1.571 34.25 16.484 1 82.31 124 CYS A N 1
ATOM 978 C CA . CYS A 1 124 ? 0.782 35.5 16.375 1 82.31 124 CYS A CA 1
ATOM 979 C C . CYS A 1 124 ? 1.679 36.719 16.406 1 82.31 124 CYS A C 1
ATOM 981 O O . CYS A 1 124 ? 2.861 36.625 16.734 1 82.31 124 CYS A O 1
ATOM 983 N N . GLU A 1 125 ? 1.119 37.812 15.93 1 81.06 125 GLU A N 1
ATOM 984 C CA . GLU A 1 125 ? 1.86 39.062 15.922 1 81.06 125 GLU A CA 1
ATOM 985 C C . GLU A 1 125 ? 2.395 39.406 17.312 1 81.06 125 GLU A C 1
ATOM 987 O O . GLU A 1 125 ? 3.482 39.969 17.438 1 81.06 125 GLU A O 1
ATOM 992 N N . SER A 1 126 ? 1.636 39 18.219 1 80.44 126 SER A N 1
ATOM 993 C CA . SER A 1 126 ? 2.008 39.281 19.594 1 80.44 126 SER A CA 1
ATOM 994 C C . SER A 1 126 ? 3.137 38.375 20.062 1 80.44 126 SER A C 1
ATOM 996 O O . SER A 1 126 ? 3.711 38.594 21.125 1 80.44 126 SER A O 1
ATOM 998 N N . GLY A 1 127 ? 3.525 37.438 19.188 1 77.44 127 GLY A N 1
ATOM 999 C CA . GLY A 1 127 ? 4.535 36.469 19.594 1 77.44 127 GLY A CA 1
ATOM 1000 C C . GLY A 1 127 ? 3.955 35.25 20.297 1 77.44 127 GLY A C 1
ATOM 1001 O O . GLY A 1 127 ? 4.676 34.281 20.594 1 77.44 127 GLY A O 1
ATOM 1002 N N . LYS A 1 128 ? 2.619 35.5 20.562 1 76.44 128 LYS A N 1
ATOM 1003 C CA . LYS A 1 128 ? 1.948 34.406 21.25 1 76.44 128 LYS A CA 1
ATOM 1004 C C . LYS A 1 128 ? 1.519 33.312 20.266 1 76.44 128 LYS A C 1
ATOM 1006 O O . LYS A 1 128 ? 1.447 33.531 19.062 1 76.44 128 LYS A O 1
ATOM 1011 N N . THR A 1 129 ? 1.327 32.094 20.734 1 79.19 129 THR A N 1
ATOM 1012 C CA . THR A 1 129 ? 0.815 30.969 19.953 1 79.19 129 THR A CA 1
ATOM 1013 C C . THR A 1 129 ? -0.673 31.156 19.672 1 79.19 129 THR A C 1
ATOM 1015 O O . THR A 1 129 ? -1.432 31.578 20.531 1 79.19 129 THR A O 1
ATOM 1018 N N . PRO A 1 130 ? -0.983 31 18.406 1 80.94 130 PRO A N 1
ATOM 1019 C CA . PRO A 1 130 ? -2.4 31.156 18.062 1 80.94 130 PRO A CA 1
ATOM 1020 C C . PRO A 1 130 ? -3.281 30.094 18.734 1 80.94 130 PRO A C 1
ATOM 1022 O O . PRO A 1 130 ? -2.773 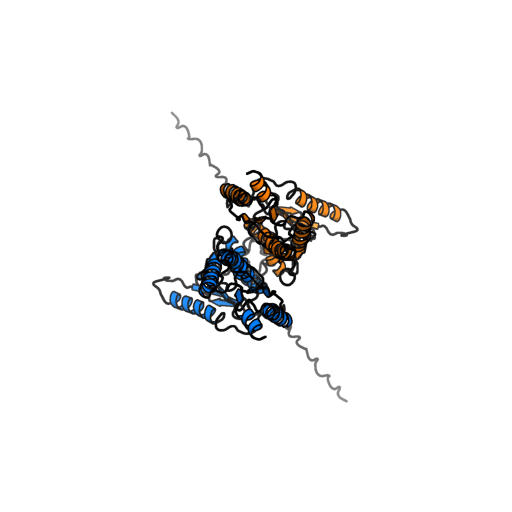29.078 19.219 1 80.94 130 PRO A O 1
ATOM 1025 N N . SER A 1 131 ? -4.551 30.531 18.781 1 77 131 SER A N 1
ATOM 1026 C CA . SER A 1 131 ? -5.543 29.531 19.172 1 77 131 SER A CA 1
ATOM 1027 C C . SER A 1 131 ? -5.906 28.625 18.016 1 77 131 SER A C 1
ATOM 1029 O O . SER A 1 131 ? -6.004 29.078 16.875 1 77 131 SER A O 1
ATOM 1031 N N . TYR A 1 132 ? -5.875 27.438 18.109 1 73.62 132 TYR A N 1
ATOM 1032 C CA . TYR A 1 132 ? -6.199 26.406 17.141 1 73.62 132 TYR A CA 1
ATOM 1033 C C . TYR A 1 132 ? -7.527 25.75 17.469 1 73.62 132 TYR A C 1
ATOM 1035 O O . TYR A 1 132 ? -7.703 25.203 18.562 1 73.62 132 TYR A O 1
ATOM 1043 N N . VAL A 1 133 ? -8.633 26.062 16.531 1 71.38 133 VAL A N 1
ATOM 1044 C CA . VAL A 1 133 ? -9.891 25.344 16.703 1 71.38 133 VAL A CA 1
ATOM 1045 C C . VAL A 1 133 ? -10.07 24.328 15.57 1 71.38 133 VAL A C 1
ATOM 1047 O O . VAL A 1 133 ? -10.594 24.672 14.5 1 71.38 133 VAL A O 1
ATOM 1050 N N . PRO A 1 134 ? -9.695 23.141 15.781 1 71.12 134 PRO A N 1
ATOM 1051 C CA . PRO A 1 134 ? -9.781 22.141 14.727 1 71.12 134 PRO A CA 1
ATOM 1052 C C . PRO A 1 134 ? -11.195 21.594 14.531 1 71.12 134 PRO A C 1
ATOM 1054 O O . PRO A 1 134 ? -12.023 21.703 15.438 1 71.12 134 PRO A O 1
ATOM 1057 N N . HIS A 1 135 ? -11.422 21.203 13.227 1 77.06 135 HIS A N 1
ATOM 1058 C CA . HIS A 1 135 ? -12.586 20.344 13.039 1 77.06 135 HIS A CA 1
ATOM 1059 C C . HIS A 1 135 ? -12.516 19.109 13.938 1 77.06 135 HIS A C 1
ATOM 1061 O O . HIS A 1 135 ? -11.422 18.703 14.344 1 77.06 135 HIS A O 1
ATOM 1067 N N . LYS A 1 136 ? -13.648 18.672 14.305 1 86.56 136 LYS A N 1
ATOM 1068 C CA . LYS A 1 136 ? -13.664 17.453 15.094 1 86.56 136 LYS A CA 1
ATOM 1069 C C . LYS A 1 136 ? -12.984 16.312 14.336 1 86.56 136 LYS A C 1
ATOM 1071 O O . LYS A 1 136 ? -13.18 16.156 13.133 1 86.56 136 LYS A O 1
ATOM 1076 N N . PRO A 1 137 ? -12.219 15.633 15.031 1 89.75 137 PRO A N 1
ATOM 1077 C CA . PRO A 1 137 ? -11.508 14.523 14.383 1 89.75 137 PRO A CA 1
ATOM 1078 C C . PRO A 1 137 ? -12.43 13.367 14.016 1 89.75 137 PRO A C 1
ATOM 1080 O O . PRO A 1 137 ? -13.461 13.164 14.664 1 89.75 137 PRO A O 1
ATOM 1083 N N . ILE A 1 138 ? -12.055 12.688 13.023 1 94.31 138 ILE A N 1
ATOM 1084 C CA . ILE A 1 138 ? -12.758 11.477 12.625 1 94.31 138 ILE A CA 1
ATOM 1085 C C . ILE A 1 138 ? -12.477 10.359 13.625 1 94.31 138 ILE A C 1
ATOM 1087 O O . ILE A 1 138 ? -11.336 10.164 14.047 1 94.31 138 ILE A O 1
ATOM 1091 N N . THR A 1 139 ? -13.57 9.648 14.008 1 96.12 139 THR A N 1
ATOM 1092 C CA . THR A 1 139 ? -13.43 8.641 15.055 1 96.12 139 THR A CA 1
ATOM 1093 C C . THR A 1 139 ? -13.367 7.242 14.453 1 96.12 139 THR A C 1
ATOM 1095 O O . THR A 1 139 ? -12.93 6.297 15.109 1 96.12 139 THR A O 1
ATOM 1098 N N . GLY A 1 140 ? -13.742 7.07 13.273 1 98.06 140 GLY A N 1
ATOM 1099 C CA . GLY A 1 140 ? -13.766 5.828 12.516 1 98.06 140 GLY A CA 1
ATOM 1100 C C . GLY A 1 140 ? -14.148 6.027 11.062 1 98.06 140 GLY A C 1
ATOM 1101 O O . GLY A 1 140 ? -14.773 7.031 10.711 1 98.06 140 GLY A O 1
ATOM 1102 N N . VAL A 1 141 ? -13.727 5.105 10.273 1 98.5 141 VAL A N 1
ATOM 1103 C CA . VAL A 1 141 ? -13.969 5.254 8.844 1 98.5 141 VAL A CA 1
ATOM 1104 C C . VAL A 1 141 ? -14.75 4.051 8.32 1 98.5 141 VAL A C 1
ATOM 1106 O O . VAL A 1 141 ? -14.391 2.904 8.602 1 98.5 141 VAL A O 1
ATOM 1109 N N . ILE A 1 142 ? -15.836 4.32 7.645 1 98.69 142 ILE A N 1
ATOM 1110 C CA . ILE A 1 142 ? -16.578 3.303 6.918 1 98.69 142 ILE A CA 1
ATOM 1111 C C . ILE A 1 142 ? -16.109 3.26 5.465 1 98.69 142 ILE A C 1
ATOM 1113 O O . ILE A 1 142 ? -16.172 4.27 4.762 1 98.69 142 ILE A O 1
ATOM 1117 N N . GLY A 1 143 ? -15.695 2.115 5.035 1 97.81 143 GLY A N 1
ATOM 1118 C CA . GLY A 1 143 ? -15.109 1.96 3.711 1 97.81 143 GLY A CA 1
ATOM 1119 C C . GLY A 1 143 ? -13.664 1.518 3.744 1 97.81 143 GLY A C 1
ATOM 1120 O O . GLY A 1 143 ? -13.141 1.159 4.801 1 97.81 143 GLY A O 1
ATOM 1121 N N . ALA A 1 144 ? -13.039 1.376 2.645 1 97.19 144 ALA A N 1
ATOM 1122 C CA . ALA A 1 144 ? -13.555 1.658 1.308 1 97.19 144 ALA A CA 1
ATOM 1123 C C . ALA A 1 144 ? -14.117 0.397 0.658 1 97.19 144 ALA A C 1
ATOM 1125 O O . ALA A 1 144 ? -14.461 -0.565 1.351 1 97.19 144 ALA A O 1
ATOM 1126 N N . SER A 1 145 ? -14.398 0.464 -0.626 1 96.44 145 SER A N 1
ATOM 1127 C CA . SER A 1 145 ? -14.914 -0.663 -1.398 1 96.44 145 SER A CA 1
ATOM 1128 C C . SER A 1 145 ? -13.773 -1.489 -1.99 1 96.44 145 SER A C 1
ATOM 1130 O O . SER A 1 145 ? -13.672 -2.689 -1.727 1 96.44 145 SER A O 1
ATOM 1132 N N . PHE A 1 146 ? -12.891 -0.858 -2.598 1 94.38 146 PHE A N 1
ATOM 1133 C CA . PHE A 1 146 ? -11.797 -1.543 -3.277 1 94.38 146 PHE A CA 1
ATOM 1134 C C . PHE A 1 146 ? -10.68 -1.892 -2.297 1 94.38 146 PHE A C 1
ATOM 1136 O O . PHE A 1 146 ? -10.32 -1.077 -1.446 1 94.38 146 PHE A O 1
ATOM 1143 N N . SER A 1 147 ? -10.133 -3.074 -2.439 1 94.94 147 SER A N 1
ATOM 1144 C CA . SER A 1 147 ? -9.109 -3.576 -1.526 1 94.94 147 SER A CA 1
ATOM 1145 C C . SER A 1 147 ? -7.875 -2.682 -1.537 1 94.94 147 SER A C 1
ATOM 1147 O O . SER A 1 147 ? -7.312 -2.383 -0.483 1 94.94 147 SER A O 1
ATOM 1149 N N . THR A 1 148 ? -7.504 -2.322 -2.725 1 91.31 148 THR A N 1
ATOM 1150 C CA . THR A 1 148 ? -6.301 -1.5 -2.838 1 91.31 148 THR A CA 1
ATOM 1151 C C . THR A 1 148 ? -6.473 -0.187 -2.08 1 91.31 148 THR A C 1
ATOM 1153 O O . THR A 1 148 ? -5.547 0.268 -1.401 1 91.31 148 THR A O 1
ATOM 1156 N N . VAL A 1 149 ? -7.664 0.387 -2.18 1 93.56 149 VAL A N 1
ATOM 1157 C CA . VAL A 1 149 ? -7.953 1.622 -1.46 1 93.56 149 VAL A CA 1
ATOM 1158 C C . VAL A 1 149 ? -7.938 1.36 0.044 1 93.56 149 VAL A C 1
ATOM 1160 O O . VAL A 1 149 ? -7.32 2.109 0.805 1 93.56 149 VAL A O 1
ATOM 1163 N N . SER A 1 150 ? -8.562 0.283 0.435 1 97.19 150 SER A N 1
ATOM 1164 C CA . SER A 1 150 ? -8.633 -0.061 1.852 1 97.19 150 SER A CA 1
ATOM 1165 C C . SER A 1 150 ? -7.238 -0.276 2.438 1 97.19 150 SER A C 1
ATOM 1167 O O . SER A 1 150 ? -6.965 0.134 3.568 1 97.19 150 SER A O 1
ATOM 1169 N N . ILE A 1 151 ? -6.414 -0.896 1.667 1 93.5 151 ILE A N 1
ATOM 1170 C CA . ILE A 1 151 ? -5.055 -1.167 2.119 1 93.5 151 ILE A CA 1
ATOM 1171 C C . ILE A 1 151 ? -4.312 0.15 2.342 1 93.5 151 ILE A C 1
ATOM 1173 O O . ILE A 1 151 ? -3.717 0.362 3.4 1 93.5 151 ILE A O 1
ATOM 1177 N N . MET A 1 152 ? -4.367 1.036 1.406 1 91.12 152 MET A N 1
ATOM 1178 C CA . MET A 1 152 ? -3.654 2.307 1.5 1 91.12 152 MET A CA 1
ATOM 1179 C C . MET A 1 152 ? -4.195 3.15 2.648 1 91.12 152 MET A C 1
ATOM 1181 O O . MET A 1 152 ? -3.424 3.697 3.439 1 91.12 152 MET A O 1
ATOM 1185 N N . VAL A 1 153 ? -5.469 3.197 2.758 1 94.69 153 VAL A N 1
ATOM 1186 C CA . VAL A 1 153 ? -6.113 4.023 3.771 1 94.69 153 VAL A CA 1
ATOM 1187 C C . VAL A 1 153 ? -5.867 3.432 5.156 1 94.69 153 VAL A C 1
ATOM 1189 O O . VAL A 1 153 ? -5.598 4.164 6.113 1 94.69 153 VAL A O 1
ATOM 1192 N N . ALA A 1 154 ? -5.91 2.139 5.27 1 96.06 154 ALA A N 1
ATOM 1193 C CA . ALA A 1 154 ? -5.684 1.467 6.547 1 96.06 154 ALA A CA 1
ATOM 1194 C C . ALA A 1 154 ? -4.281 1.756 7.078 1 96.06 154 ALA A C 1
ATOM 1196 O O . ALA A 1 154 ? -4.09 1.918 8.289 1 96.06 154 ALA A O 1
ATOM 1197 N N . ASN A 1 155 ? -3.391 1.81 6.199 1 91 155 ASN A N 1
ATOM 1198 C CA . ASN A 1 155 ? -2.014 2.078 6.602 1 91 155 ASN A CA 1
ATOM 1199 C C . ASN A 1 155 ? -1.87 3.465 7.223 1 91 155 ASN A C 1
ATOM 1201 O O . ASN A 1 155 ? -1.14 3.639 8.203 1 91 155 ASN A O 1
ATOM 1205 N N . ILE A 1 156 ? -2.572 4.391 6.723 1 90.12 156 ILE A N 1
ATOM 1206 C CA . ILE A 1 156 ? -2.494 5.75 7.25 1 90.12 156 ILE A CA 1
ATOM 1207 C C . ILE A 1 156 ? -3.305 5.852 8.539 1 90.12 156 ILE A C 1
ATOM 1209 O O . ILE A 1 156 ? -2.842 6.426 9.523 1 90.12 156 ILE A O 1
ATOM 1213 N N . LEU A 1 157 ? -4.473 5.27 8.562 1 94.62 157 LEU A N 1
ATOM 1214 C CA . LEU A 1 157 ? -5.367 5.371 9.711 1 94.62 157 LEU A CA 1
ATOM 1215 C C . LEU A 1 157 ? -4.754 4.707 10.938 1 94.62 157 LEU A C 1
ATOM 1217 O O . LEU A 1 157 ? -4.969 5.156 12.062 1 94.62 157 LEU A O 1
ATOM 1221 N N . ARG A 1 158 ? -4.039 3.713 10.703 1 92.69 158 ARG A N 1
ATOM 1222 C CA . ARG A 1 158 ? -3.426 2.984 11.812 1 92.69 158 ARG A CA 1
ATOM 1223 C C . ARG A 1 158 ? -2.494 3.889 12.609 1 92.69 158 ARG A C 1
ATOM 1225 O O . ARG A 1 158 ? -2.381 3.748 13.828 1 92.69 158 ARG A O 1
ATOM 1232 N N . LEU A 1 159 ? -1.86 4.828 11.93 1 87 159 LEU A N 1
ATOM 1233 C CA . LEU A 1 159 ? -0.93 5.742 12.578 1 87 159 LEU A CA 1
ATOM 1234 C C . LEU A 1 159 ? -1.632 6.551 13.664 1 87 159 LEU A C 1
ATOM 1236 O O . LEU A 1 159 ? -0.998 6.988 14.625 1 87 159 LEU A O 1
ATOM 1240 N N . PHE A 1 160 ? -2.842 6.68 13.5 1 90 160 PHE A N 1
ATOM 1241 C CA . PHE A 1 160 ? -3.615 7.5 14.43 1 90 160 PHE A CA 1
ATOM 1242 C C . PHE A 1 160 ? -4.609 6.648 15.203 1 90 160 PHE A C 1
ATOM 1244 O O . PHE A 1 160 ? -5.516 7.176 15.852 1 90 160 PHE A O 1
ATOM 1251 N N . LYS A 1 161 ? -4.512 5.328 15.047 1 93.88 161 LYS A N 1
ATOM 1252 C CA . LYS A 1 161 ? -5.336 4.336 15.734 1 93.88 161 LYS A CA 1
ATOM 1253 C C . LYS A 1 161 ? -6.816 4.547 15.438 1 93.88 161 LYS A C 1
ATOM 1255 O O . LYS A 1 161 ? -7.66 4.441 16.328 1 93.88 161 LYS A O 1
ATOM 1260 N N . ILE A 1 162 ? -7.125 4.945 14.195 1 96.44 162 ILE A N 1
ATOM 1261 C CA . ILE A 1 162 ? -8.5 5.125 13.734 1 96.44 162 ILE A CA 1
ATOM 1262 C C . ILE A 1 162 ? -9.016 3.822 13.117 1 96.44 162 ILE A C 1
ATOM 1264 O O . ILE A 1 162 ? -8.438 3.316 12.156 1 96.44 162 ILE A O 1
ATOM 1268 N N . PRO A 1 163 ? -10.148 3.27 13.688 1 98.31 163 PRO A N 1
ATOM 1269 C CA . PRO A 1 163 ? -10.68 2.031 13.117 1 98.31 163 PRO A CA 1
ATOM 1270 C C . PRO A 1 163 ? -11.32 2.24 11.742 1 98.31 163 PRO A C 1
ATOM 1272 O O . PRO A 1 163 ? -11.891 3.303 11.477 1 98.31 163 PRO A O 1
ATOM 1275 N N . GLN A 1 164 ? -11.18 1.255 10.914 1 98.62 164 GLN A N 1
ATOM 1276 C CA . GLN A 1 164 ? -11.727 1.211 9.562 1 98.62 164 GLN A CA 1
ATOM 1277 C C . GLN A 1 164 ? -12.562 -0.05 9.352 1 98.62 164 GLN A C 1
ATOM 1279 O O . GLN A 1 164 ? -12.117 -1.154 9.672 1 98.62 164 GLN A O 1
ATOM 1284 N N . ILE A 1 165 ? -13.758 0.116 8.914 1 98.75 165 ILE A N 1
ATOM 1285 C CA . ILE A 1 165 ? -14.602 -1.031 8.602 1 98.75 165 ILE A CA 1
ATOM 1286 C C . ILE A 1 165 ? -15 -0.993 7.133 1 98.75 165 ILE A C 1
ATOM 1288 O O . ILE A 1 165 ? -15.703 -0.074 6.695 1 98.75 165 ILE A O 1
ATOM 1292 N N . SER A 1 166 ? -14.562 -1.978 6.383 1 98.69 166 SER A N 1
ATOM 1293 C CA . SER A 1 166 ? -14.93 -2.049 4.973 1 98.69 166 SER A CA 1
ATOM 1294 C C . SER A 1 166 ? -16.188 -2.896 4.77 1 98.69 166 SER A C 1
ATOM 1296 O O . SER A 1 166 ? -16.359 -3.928 5.422 1 98.69 166 SER A O 1
ATOM 1298 N N . TYR A 1 167 ? -16.938 -2.496 3.803 1 98.12 167 TYR A N 1
ATOM 1299 C CA . TYR A 1 167 ? -18.156 -3.225 3.457 1 98.12 167 TYR A CA 1
ATOM 1300 C C . TYR A 1 167 ? -17.938 -4.102 2.232 1 98.12 167 TYR A C 1
ATOM 1302 O O . TYR A 1 167 ? -18.844 -4.809 1.795 1 98.12 167 TYR A O 1
ATOM 1310 N N . ALA A 1 168 ? -16.672 -4.094 1.715 1 97.38 168 ALA A N 1
ATOM 1311 C CA . ALA A 1 168 ? -16.625 -4.77 0.422 1 97.38 168 ALA A CA 1
ATOM 1312 C C . ALA A 1 168 ? -15.211 -5.293 0.135 1 97.38 168 ALA A C 1
ATOM 1314 O O . ALA A 1 168 ? -15.016 -6.109 -0.769 1 97.38 168 ALA A O 1
ATOM 1315 N N . SER A 1 169 ? -14.172 -4.883 0.853 1 97.25 169 SER A N 1
ATOM 1316 C CA . SER A 1 169 ? -12.805 -5.285 0.539 1 97.25 169 SER A CA 1
ATOM 1317 C C . SER A 1 169 ? -12.555 -6.734 0.941 1 97.25 169 SER A C 1
ATOM 1319 O O . SER A 1 169 ? -12.562 -7.062 2.129 1 97.25 169 SER A O 1
ATOM 1321 N N . THR A 1 170 ? -12.148 -7.523 -0.083 1 96.94 170 THR A N 1
ATOM 1322 C CA . THR A 1 170 ? -12.117 -8.953 0.188 1 96.94 170 THR A CA 1
ATOM 1323 C C . THR A 1 170 ? -10.68 -9.469 0.182 1 96.94 170 THR A C 1
ATOM 1325 O O . THR A 1 170 ? -10.438 -10.641 0.5 1 96.94 170 THR A O 1
ATOM 1328 N N . SER A 1 171 ? -9.703 -8.672 -0.11 1 95.25 171 SER A N 1
ATOM 1329 C CA . SER A 1 171 ? -8.328 -9.164 -0.225 1 95.25 171 SER A CA 1
ATOM 1330 C C . SER A 1 171 ? -7.883 -9.852 1.06 1 95.25 171 SER A C 1
ATOM 1332 O O . SER A 1 171 ? -8.086 -9.328 2.156 1 95.25 171 SER A O 1
ATOM 1334 N N . ALA A 1 172 ? -7.234 -10.977 0.825 1 92.75 172 ALA A N 1
ATOM 1335 C CA . ALA A 1 172 ? -6.758 -11.734 1.978 1 92.75 172 ALA A CA 1
ATOM 1336 C C . ALA A 1 172 ? -5.68 -10.969 2.738 1 92.75 172 ALA A C 1
ATOM 1338 O O . ALA A 1 172 ? -5.477 -11.195 3.932 1 92.75 172 ALA A O 1
ATOM 1339 N N . GLU A 1 173 ? -5.051 -10.07 2.059 1 91.19 173 GLU A N 1
ATOM 1340 C CA . GLU A 1 173 ? -3.998 -9.266 2.672 1 91.19 173 GLU A CA 1
ATOM 1341 C C . GLU A 1 173 ? -4.527 -8.492 3.873 1 91.19 173 GLU A C 1
ATOM 1343 O O . GLU A 1 173 ? -3.816 -8.305 4.863 1 91.19 173 GLU A O 1
ATOM 1348 N N . LEU A 1 174 ? -5.719 -8.086 3.854 1 95.62 174 LEU A N 1
ATOM 1349 C CA . LEU A 1 174 ? -6.324 -7.23 4.871 1 95.62 174 LEU A CA 1
ATOM 1350 C C . LEU A 1 174 ? -6.613 -8.016 6.141 1 95.62 174 LEU A C 1
ATOM 1352 O O . LEU A 1 174 ? -6.938 -7.434 7.18 1 95.62 174 LEU A O 1
ATOM 1356 N N . SER A 1 175 ? -6.422 -9.305 6.059 1 93 175 SER A N 1
ATOM 1357 C CA . SER A 1 175 ? -6.656 -10.156 7.219 1 93 175 SER A CA 1
ATOM 1358 C C . SER A 1 175 ? -5.43 -10.219 8.125 1 93 175 SER A C 1
ATOM 1360 O O . SER A 1 175 ? -5.5 -10.727 9.242 1 93 175 SER A O 1
ATOM 1362 N N . ASP A 1 176 ? -4.348 -9.672 7.664 1 88.94 176 ASP A N 1
ATOM 1363 C CA . ASP A 1 176 ? -3.123 -9.656 8.461 1 88.94 176 ASP A CA 1
ATOM 1364 C C . ASP A 1 176 ? -3.197 -8.602 9.562 1 88.94 176 ASP A C 1
ATOM 1366 O O . ASP A 1 176 ? -2.904 -7.43 9.328 1 88.94 176 ASP A O 1
ATOM 1370 N N . LYS A 1 177 ? -3.4 -8.961 10.797 1 89.56 177 LYS A N 1
ATOM 1371 C CA . LYS A 1 177 ? -3.643 -8.023 11.891 1 89.56 177 LYS A CA 1
ATOM 1372 C C . LYS A 1 177 ? -2.342 -7.379 12.367 1 89.56 177 LYS A C 1
ATOM 1374 O O . LYS A 1 177 ? -2.361 -6.363 13.062 1 89.56 177 LYS A O 1
ATOM 1379 N N . SER A 1 178 ? -1.218 -7.961 11.961 1 82.69 178 SER A N 1
ATOM 1380 C CA . SER A 1 178 ? 0.05 -7.324 12.305 1 82.69 178 SER A CA 1
ATOM 1381 C C . SER A 1 178 ? 0.258 -6.047 11.5 1 82.69 178 SER A C 1
ATOM 1383 O O . SER A 1 178 ? 0.967 -5.137 11.938 1 82.69 178 SER A O 1
ATOM 1385 N N . ARG A 1 179 ? -0.44 -5.988 10.398 1 84.75 179 ARG A N 1
ATOM 1386 C CA . ARG A 1 179 ? -0.321 -4.82 9.531 1 84.75 179 ARG A CA 1
ATOM 1387 C C . ARG A 1 179 ? -1.575 -3.957 9.602 1 84.75 179 ARG A C 1
ATOM 1389 O O . ARG A 1 179 ? -1.491 -2.727 9.57 1 84.75 179 ARG A O 1
ATOM 1396 N N . PHE A 1 180 ? -2.656 -4.742 9.672 1 93.88 180 PHE A N 1
ATOM 1397 C CA . PHE A 1 180 ? -3.93 -4.039 9.586 1 93.88 180 PHE A CA 1
ATOM 1398 C C . PHE A 1 180 ? -4.738 -4.227 10.859 1 93.88 180 PHE A C 1
ATOM 1400 O O . PHE A 1 180 ? -5.898 -4.645 10.812 1 93.88 180 PHE A O 1
ATOM 1407 N N . GLU A 1 181 ? -4.191 -3.77 11.93 1 93.06 181 GLU A N 1
ATOM 1408 C CA . GLU A 1 181 ? -4.715 -3.977 13.281 1 93.06 181 GLU A CA 1
ATOM 1409 C C . GLU A 1 181 ? -6.062 -3.289 13.461 1 93.06 181 GLU A C 1
ATOM 1411 O O . GLU A 1 181 ? -6.949 -3.811 14.141 1 93.06 181 GLU A O 1
ATOM 1416 N N . TYR A 1 182 ? -6.316 -2.201 12.844 1 97.12 182 TYR A N 1
ATOM 1417 C CA . TYR A 1 182 ? -7.508 -1.39 13.078 1 97.12 182 TYR A CA 1
ATOM 1418 C C . TYR A 1 182 ? -8.492 -1.53 11.93 1 97.12 182 TYR A C 1
ATOM 1420 O O . TYR A 1 182 ? -9.422 -0.727 11.797 1 97.12 182 TYR A O 1
ATOM 1428 N N . PHE A 1 183 ? -8.219 -2.467 11.078 1 98.31 183 PHE A N 1
ATOM 1429 C CA . PHE A 1 183 ? -9.102 -2.734 9.953 1 98.31 183 PHE A CA 1
ATOM 1430 C C . PHE A 1 183 ? -10.047 -3.889 10.266 1 98.31 183 PHE A C 1
ATOM 1432 O O . PHE A 1 183 ? -9.633 -4.902 10.836 1 98.31 183 PHE A O 1
ATOM 1439 N N . SER A 1 184 ? -11.266 -3.742 9.922 1 98.38 184 SER A N 1
ATOM 1440 C CA . SER A 1 184 ? -12.273 -4.797 9.945 1 98.38 184 SER A CA 1
ATOM 1441 C C . SER A 1 184 ? -13.133 -4.762 8.68 1 98.38 184 SER A C 1
ATOM 1443 O O . SER A 1 184 ? -13.062 -3.811 7.902 1 98.38 184 SER A O 1
ATOM 1445 N N . ARG A 1 185 ? -13.812 -5.824 8.438 1 98.19 185 ARG A N 1
ATOM 1446 C CA . ARG A 1 185 ? -14.719 -5.887 7.289 1 98.19 185 ARG A CA 1
ATOM 1447 C C . ARG A 1 185 ? -15.953 -6.727 7.609 1 98.19 185 ARG A C 1
ATOM 1449 O O . ARG A 1 185 ? -15.953 -7.492 8.578 1 98.19 185 ARG A O 1
ATOM 1456 N N . VAL A 1 186 ? -16.984 -6.605 6.738 1 97.44 186 VAL A N 1
ATOM 1457 C CA . VAL A 1 186 ? -18.219 -7.348 6.984 1 97.44 186 VAL A CA 1
ATOM 1458 C C . VAL A 1 186 ? -18.438 -8.375 5.875 1 97.44 186 VAL A C 1
ATOM 1460 O O . VAL A 1 186 ? -19.547 -8.875 5.695 1 97.44 186 VAL A O 1
ATOM 1463 N N . VAL A 1 187 ? -17.453 -8.602 5.016 1 96.62 187 VAL A N 1
ATOM 1464 C CA . VAL A 1 187 ? -17.5 -9.609 3.961 1 96.62 187 VAL A CA 1
ATOM 1465 C C . VAL A 1 187 ? -16.344 -10.602 4.145 1 96.62 187 VAL A C 1
ATOM 1467 O O . VAL A 1 187 ? -15.32 -10.266 4.734 1 96.62 187 VAL A O 1
ATOM 1470 N N . PRO A 1 188 ? -16.438 -11.805 3.66 1 96.06 188 PRO A N 1
ATOM 1471 C CA . PRO A 1 188 ? -15.359 -12.797 3.803 1 96.06 188 PRO A CA 1
ATOM 1472 C C . PRO A 1 188 ? -14.148 -12.477 2.934 1 96.06 188 PRO A C 1
ATOM 1474 O O . PRO A 1 188 ? -14.289 -11.875 1.868 1 96.06 188 PRO A O 1
ATOM 1477 N N . PRO A 1 189 ? -12.984 -12.938 3.346 1 96.25 189 PRO A N 1
ATOM 1478 C CA . PRO A 1 189 ? -11.789 -12.75 2.521 1 96.25 189 PRO A CA 1
ATOM 1479 C C . PRO A 1 189 ? -11.758 -13.688 1.316 1 96.25 189 PRO A C 1
ATOM 1481 O O . PRO A 1 189 ? -12.5 -14.672 1.272 1 96.25 189 PRO A O 1
ATOM 1484 N N . ASP A 1 190 ? -10.883 -13.336 0.41 1 95.38 190 ASP A N 1
ATOM 1485 C CA . ASP A 1 190 ? -10.805 -13.984 -0.895 1 95.38 190 ASP A CA 1
ATOM 1486 C C . ASP A 1 190 ? -10.383 -15.445 -0.758 1 95.38 190 ASP A C 1
ATOM 1488 O O . ASP A 1 190 ? -10.664 -16.266 -1.638 1 95.38 190 ASP A O 1
ATOM 1492 N N . ASN A 1 191 ? -9.719 -15.773 0.322 1 92.94 191 ASN A N 1
ATOM 1493 C CA . ASN A 1 191 ? -9.32 -17.172 0.458 1 92.94 191 ASN A CA 1
ATOM 1494 C C . ASN A 1 191 ? -10.531 -18.094 0.561 1 92.94 191 ASN A C 1
ATOM 1496 O O . ASN A 1 191 ? -10.516 -19.203 0.035 1 92.94 191 ASN A O 1
ATOM 1500 N N . PHE A 1 192 ? -11.562 -17.594 1.218 1 95.12 192 PHE A N 1
ATOM 1501 C CA . PHE A 1 192 ? -12.797 -18.359 1.274 1 95.12 192 PHE A CA 1
ATOM 1502 C C . PHE A 1 192 ? -13.484 -18.391 -0.086 1 95.12 192 PHE A C 1
ATOM 1504 O O . PHE A 1 192 ? -14.055 -19.406 -0.484 1 95.12 192 PHE A O 1
ATOM 1511 N N . GLN A 1 193 ? -13.453 -17.281 -0.7 1 95.12 193 GLN A N 1
ATOM 1512 C CA . GLN A 1 193 ? -14.016 -17.234 -2.045 1 95.12 193 GLN A CA 1
ATOM 1513 C C . GLN A 1 193 ? -13.281 -18.172 -2.992 1 95.12 193 GLN A C 1
ATOM 1515 O O . GLN A 1 193 ? -13.914 -18.859 -3.793 1 95.12 193 GLN A O 1
ATOM 1520 N N . ALA A 1 194 ? -11.984 -18.172 -2.902 1 96.31 194 ALA A N 1
ATOM 1521 C CA . ALA A 1 194 ? -11.172 -19.062 -3.727 1 96.31 194 ALA A CA 1
ATOM 1522 C C . ALA A 1 194 ? -11.523 -20.531 -3.467 1 96.31 194 ALA A C 1
ATOM 1524 O O . ALA A 1 194 ? -11.633 -21.328 -4.406 1 96.31 194 ALA A O 1
ATOM 1525 N N . GLN A 1 195 ? -11.688 -20.875 -2.215 1 96.31 195 GLN A N 1
ATOM 1526 C CA . GLN A 1 195 ? -12.07 -22.25 -1.857 1 96.31 195 GLN A CA 1
ATOM 1527 C C . GLN A 1 195 ? -13.422 -22.609 -2.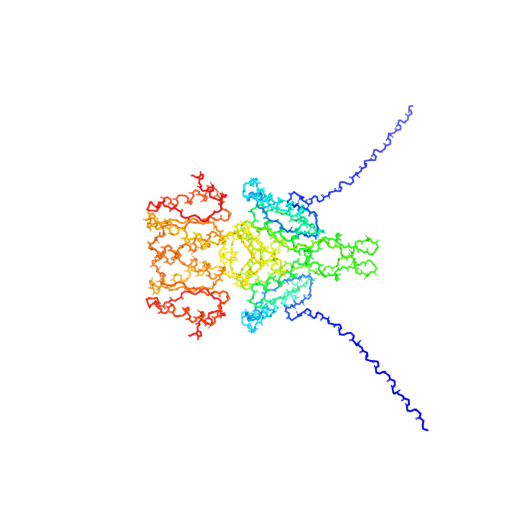463 1 96.31 195 GLN A C 1
ATOM 1529 O O . GLN A 1 195 ? -13.578 -23.703 -3.021 1 96.31 195 GLN A O 1
ATOM 1534 N N . ALA A 1 196 ? -14.336 -21.703 -2.291 1 96.81 196 ALA A N 1
ATOM 1535 C CA . ALA A 1 196 ? -15.656 -21.938 -2.863 1 96.81 196 ALA A CA 1
ATOM 1536 C C . ALA A 1 196 ? -15.57 -22.156 -4.371 1 96.81 196 ALA A C 1
ATOM 1538 O O . ALA A 1 196 ? -16.25 -23.031 -4.918 1 96.81 196 ALA A O 1
ATOM 1539 N N . MET A 1 197 ? -14.789 -21.422 -5.039 1 96.88 197 MET A N 1
ATOM 1540 C CA . MET A 1 197 ? -14.633 -21.531 -6.488 1 96.88 197 MET A CA 1
ATOM 1541 C C . MET A 1 197 ? -13.992 -22.859 -6.867 1 96.88 197 MET A C 1
ATOM 1543 O O . MET A 1 197 ? -14.422 -23.516 -7.82 1 96.88 197 MET A O 1
ATOM 1547 N N . ALA A 1 198 ? -12.969 -23.25 -6.117 1 96.69 198 ALA A N 1
ATOM 1548 C CA . ALA A 1 198 ? -12.336 -24.531 -6.371 1 96.69 198 ALA A CA 1
ATOM 1549 C C . ALA A 1 198 ? -13.328 -25.672 -6.195 1 96.69 198 ALA A C 1
ATOM 1551 O O . ALA A 1 198 ? -13.359 -26.609 -7 1 96.69 198 ALA A O 1
ATOM 1552 N N . ASP A 1 199 ? -14.133 -25.562 -5.156 1 97.25 199 ASP A N 1
ATOM 1553 C CA . ASP A 1 199 ? -15.141 -26.594 -4.891 1 97.25 199 ASP A CA 1
ATOM 1554 C C . ASP A 1 199 ? -16.156 -26.656 -6.023 1 97.25 199 ASP A C 1
ATOM 1556 O O . ASP A 1 199 ? -16.609 -27.734 -6.398 1 97.25 199 ASP A O 1
ATOM 1560 N N . ILE A 1 200 ? -16.562 -25.547 -6.508 1 97.38 200 ILE A N 1
ATOM 1561 C CA . ILE A 1 200 ? -17.516 -25.484 -7.609 1 97.38 200 ILE A CA 1
ATOM 1562 C C . ILE A 1 200 ? -16.906 -26.141 -8.852 1 97.38 200 ILE A C 1
ATOM 1564 O O . ILE A 1 200 ? -17.578 -26.953 -9.5 1 97.38 200 ILE A O 1
ATOM 1568 N N . VAL A 1 201 ? -15.664 -25.797 -9.18 1 97.12 201 VAL A N 1
ATOM 1569 C CA . VAL A 1 201 ? -14.984 -26.375 -10.336 1 97.12 201 VAL A CA 1
ATOM 1570 C C . VAL A 1 201 ? -14.922 -27.906 -10.195 1 97.12 201 VAL A C 1
ATOM 1572 O O . VAL A 1 201 ? -15.227 -28.625 -11.148 1 97.12 201 VAL A O 1
ATOM 1575 N N . LYS A 1 202 ? -14.586 -28.328 -9.031 1 96.94 202 LYS A N 1
ATOM 1576 C CA . LYS A 1 202 ? -14.516 -29.766 -8.75 1 96.94 202 LYS A CA 1
ATOM 1577 C C . LYS A 1 202 ? -15.875 -30.422 -8.914 1 96.94 202 LYS A C 1
ATOM 1579 O O . LYS A 1 202 ? -15.984 -31.484 -9.523 1 96.94 202 LYS A O 1
ATOM 1584 N N . SER A 1 203 ? -16.844 -29.812 -8.375 1 97.44 203 SER A N 1
ATOM 1585 C CA . SER A 1 203 ? -18.188 -30.375 -8.391 1 97.44 203 SER A CA 1
ATOM 1586 C C . SER A 1 203 ? -18.688 -30.547 -9.82 1 97.44 203 SER A C 1
ATOM 1588 O O . SER A 1 203 ? -19.453 -31.484 -10.109 1 97.44 203 SER A O 1
ATOM 1590 N N . PHE A 1 204 ? -18.297 -29.703 -10.742 1 96.94 204 PHE A N 1
ATOM 1591 C CA . PHE A 1 204 ? -18.734 -29.766 -12.133 1 96.94 204 PHE A CA 1
ATOM 1592 C C . PHE A 1 204 ? -17.828 -30.672 -12.945 1 96.94 204 PHE A C 1
ATOM 1594 O O . PHE A 1 204 ? -18.109 -30.953 -14.117 1 96.94 204 PHE A O 1
ATOM 1601 N N . GLY A 1 205 ? -16.703 -31.047 -12.32 1 95.94 205 GLY A N 1
ATOM 1602 C CA . GLY A 1 205 ? -15.812 -32 -12.953 1 95.94 205 GLY A CA 1
ATOM 1603 C C . GLY A 1 205 ? -14.898 -31.391 -14 1 95.94 205 GLY A C 1
ATOM 1604 O O . GLY A 1 205 ? -14.414 -32.062 -14.898 1 95.94 205 GLY A O 1
ATOM 1605 N N . TRP A 1 206 ? -14.781 -30.078 -14.008 1 95.38 206 TRP A N 1
ATOM 1606 C CA . TRP A 1 206 ? -13.859 -29.422 -14.938 1 95.38 206 TRP A CA 1
ATOM 1607 C C . TRP A 1 206 ? -12.414 -29.703 -14.555 1 95.38 206 TRP A C 1
ATOM 1609 O O . TRP A 1 206 ? -12.016 -29.516 -13.406 1 95.38 206 TRP A O 1
ATOM 1619 N N . LYS A 1 207 ? -11.609 -30.094 -15.5 1 94.69 207 LYS A N 1
ATOM 1620 C CA . LYS A 1 207 ? -10.219 -30.438 -15.234 1 94.69 207 LYS A CA 1
ATOM 1621 C C . LYS A 1 207 ? -9.281 -29.312 -15.664 1 94.69 207 LYS A C 1
ATOM 1623 O O . LYS A 1 207 ? -8.141 -29.234 -15.203 1 94.69 207 LYS A O 1
ATOM 1628 N N . TYR A 1 208 ? -9.789 -28.531 -16.609 1 94.62 208 TYR A N 1
ATOM 1629 C CA . TYR A 1 208 ? -9.031 -27.391 -17.109 1 94.62 208 TYR A CA 1
ATOM 1630 C C . TYR A 1 208 ? -9.836 -26.094 -16.953 1 94.62 208 TYR A C 1
ATOM 1632 O O . TYR A 1 208 ? -11 -26.031 -17.359 1 94.62 208 TYR A O 1
ATOM 1640 N N . VAL A 1 209 ? -9.195 -25.141 -16.297 1 96.62 209 VAL A N 1
ATOM 1641 C CA . VAL A 1 209 ? -9.852 -23.844 -16.188 1 96.62 209 VAL A CA 1
ATOM 1642 C C . VAL A 1 209 ? -8.859 -22.734 -16.516 1 96.62 209 VAL A C 1
ATOM 1644 O O . VAL A 1 209 ? -7.645 -22.922 -16.391 1 96.62 209 VAL A O 1
ATOM 1647 N N . SER A 1 210 ? -9.375 -21.641 -17.016 1 96.69 210 SER A N 1
ATOM 1648 C CA . SER A 1 210 ? -8.578 -20.422 -17.172 1 96.69 210 SER A CA 1
ATOM 1649 C C . SER A 1 210 ? -8.875 -19.422 -16.062 1 96.69 210 SER A C 1
ATOM 1651 O O . SER A 1 210 ? -9.875 -19.562 -15.352 1 96.69 210 SER A O 1
ATOM 1653 N N . THR A 1 211 ? -7.914 -18.531 -15.867 1 96.38 211 THR A N 1
ATOM 1654 C CA . THR A 1 211 ? -8.117 -17.516 -14.836 1 96.38 211 THR A CA 1
ATOM 1655 C C . THR A 1 211 ? -7.984 -16.109 -15.422 1 96.38 211 THR A C 1
ATOM 1657 O O . THR A 1 211 ? -7.27 -15.914 -16.406 1 96.38 211 THR A O 1
ATOM 1660 N N . LEU A 1 212 ? -8.734 -15.203 -14.859 1 96.75 212 LEU A N 1
ATOM 1661 C CA . LEU A 1 212 ? -8.688 -13.781 -15.188 1 96.75 212 LEU A CA 1
ATOM 1662 C C . LEU A 1 212 ? -8.68 -12.938 -13.922 1 96.75 212 LEU A C 1
ATOM 1664 O O . LEU A 1 212 ? -9.555 -13.086 -13.062 1 96.75 212 LEU A O 1
ATOM 1668 N N . ALA A 1 213 ? -7.648 -12.133 -13.836 1 96.38 213 ALA A N 1
ATOM 1669 C CA . ALA A 1 213 ? -7.508 -11.305 -12.633 1 96.38 213 ALA A CA 1
ATOM 1670 C C . ALA A 1 213 ? -7.254 -9.844 -13 1 96.38 213 ALA A C 1
ATOM 1672 O O . ALA A 1 213 ? -6.562 -9.555 -13.984 1 96.38 213 ALA A O 1
ATOM 1673 N N . VAL A 1 214 ? -7.863 -8.953 -12.195 1 93.31 214 VAL A N 1
ATOM 1674 C CA . VAL A 1 214 ? -7.391 -7.578 -12.266 1 93.31 214 VAL A CA 1
ATOM 1675 C C . VAL A 1 214 ? -6.055 -7.449 -11.547 1 93.31 214 VAL A C 1
ATOM 1677 O O . VAL A 1 214 ? -5.801 -8.156 -10.57 1 93.31 214 VAL A O 1
ATOM 1680 N N . GLU A 1 215 ? -5.254 -6.578 -12.078 1 88.38 215 GLU A N 1
ATOM 1681 C CA . GLU A 1 215 ? -3.953 -6.344 -11.461 1 88.38 215 GLU A CA 1
ATOM 1682 C C . GLU A 1 215 ? -4.098 -5.738 -10.07 1 88.38 215 GLU A C 1
ATOM 1684 O O . GLU A 1 215 ? -4.957 -4.879 -9.852 1 88.38 215 GLU A O 1
ATOM 1689 N N . GLY A 1 216 ? -3.24 -6.273 -9.125 1 84.56 216 GLY A N 1
ATOM 1690 C CA . GLY A 1 216 ? -3.211 -5.656 -7.809 1 84.56 216 GLY A CA 1
ATOM 1691 C C . GLY A 1 216 ? -3.572 -6.617 -6.691 1 84.56 216 GLY A C 1
ATOM 1692 O O . GLY A 1 216 ? -3.646 -7.828 -6.91 1 84.56 216 GLY A O 1
ATOM 1693 N N . ASP A 1 217 ? -3.82 -6.051 -5.543 1 87.12 217 ASP A N 1
ATOM 1694 C CA . ASP A 1 217 ? -3.904 -6.789 -4.289 1 87.12 217 ASP A CA 1
ATOM 1695 C C . ASP A 1 217 ? -5.219 -7.562 -4.195 1 87.12 217 ASP A C 1
ATOM 1697 O O . ASP A 1 217 ? -5.355 -8.469 -3.369 1 87.12 217 ASP A O 1
ATOM 1701 N N . TYR A 1 218 ? -6.109 -7.277 -5.082 1 91.69 218 TYR A N 1
ATOM 1702 C CA . TYR A 1 218 ? -7.375 -8 -5.094 1 91.69 218 TYR A CA 1
ATOM 1703 C C . TYR A 1 218 ? -7.332 -9.156 -6.094 1 91.69 218 TYR A C 1
ATOM 1705 O O . TYR A 1 218 ? -7.266 -10.32 -5.699 1 91.69 218 TYR A O 1
ATOM 1713 N N . GLY A 1 219 ? -7.207 -8.828 -7.266 1 93.62 219 GLY A N 1
ATOM 1714 C CA . GLY A 1 219 ? -7.316 -9.812 -8.328 1 93.62 219 GLY A CA 1
ATOM 1715 C C . GLY A 1 219 ? -6.207 -10.844 -8.297 1 93.62 219 GLY A C 1
ATOM 1716 O O . GLY A 1 219 ? -6.469 -12.047 -8.219 1 93.62 219 GLY A O 1
ATOM 1717 N N . GLU A 1 220 ? -5 -10.367 -8.359 1 89.75 220 GLU A N 1
ATOM 1718 C CA . GLU A 1 220 ? -3.85 -11.266 -8.391 1 89.75 220 GLU A CA 1
ATOM 1719 C C . GLU A 1 220 ? -3.793 -12.141 -7.145 1 89.75 220 GLU A C 1
ATOM 1721 O O . GLU A 1 220 ? -3.494 -13.336 -7.227 1 89.75 220 GLU A O 1
ATOM 1726 N N . LYS A 1 221 ? -4.109 -11.539 -6.051 1 90.25 221 LYS A N 1
ATOM 1727 C CA . LYS A 1 221 ? -4.086 -12.305 -4.812 1 90.25 221 LYS A CA 1
ATOM 1728 C C . LYS A 1 221 ? -5.227 -13.32 -4.773 1 90.25 221 LYS A C 1
ATOM 1730 O O . LYS A 1 221 ? -5.078 -14.414 -4.219 1 90.25 221 LYS A O 1
ATOM 1735 N N . GLY A 1 222 ? -6.348 -12.93 -5.316 1 94.25 222 GLY A N 1
ATOM 1736 C CA . GLY A 1 222 ? -7.445 -13.883 -5.426 1 94.25 222 GLY A CA 1
ATOM 1737 C C . GLY A 1 222 ? -7.086 -15.117 -6.223 1 94.25 222 GLY A C 1
ATOM 1738 O O . GLY A 1 222 ? -7.301 -16.25 -5.762 1 94.25 222 GLY A O 1
ATOM 1739 N N . ILE A 1 223 ? -6.469 -14.922 -7.309 1 93.62 223 ILE A N 1
ATOM 1740 C CA . ILE A 1 223 ? -6.082 -16.031 -8.164 1 93.62 223 ILE A CA 1
ATOM 1741 C C . ILE A 1 223 ? -4.965 -16.844 -7.5 1 93.62 223 ILE A C 1
ATOM 1743 O O . ILE A 1 223 ? -4.934 -18.062 -7.59 1 93.62 223 ILE A O 1
ATOM 1747 N N . ALA A 1 224 ? -4.07 -16.125 -6.875 1 87.44 224 ALA A N 1
ATOM 1748 C CA . ALA A 1 224 ? -2.982 -16.797 -6.168 1 87.44 224 ALA A CA 1
ATOM 1749 C C . ALA A 1 224 ? -3.525 -17.719 -5.09 1 87.44 224 ALA A C 1
ATOM 1751 O O . ALA A 1 224 ? -2.938 -18.766 -4.812 1 87.44 224 ALA A O 1
ATOM 1752 N N . SER A 1 225 ? -4.648 -17.328 -4.484 1 90.12 225 SER A N 1
ATOM 1753 C CA . SER A 1 225 ? -5.301 -18.188 -3.5 1 90.12 225 SER A CA 1
ATOM 1754 C C . SER A 1 225 ? -5.98 -19.375 -4.164 1 90.12 225 SER A C 1
ATOM 1756 O O . SER A 1 225 ? -6.07 -20.453 -3.574 1 90.12 225 SER A O 1
ATOM 1758 N N . PHE A 1 226 ? -6.387 -19.234 -5.363 1 95.12 226 PHE A N 1
ATOM 1759 C CA . PHE A 1 226 ? -7.156 -20.234 -6.09 1 95.12 226 PHE A CA 1
ATOM 1760 C C . PHE A 1 226 ? -6.246 -21.328 -6.625 1 95.12 226 PHE A C 1
ATOM 1762 O O . PHE A 1 226 ? -6.594 -22.516 -6.574 1 95.12 226 PHE A O 1
ATOM 1769 N N . ILE A 1 227 ? -5.086 -21 -7.062 1 89.25 227 ILE A N 1
ATOM 1770 C CA . ILE A 1 227 ? -4.227 -21.875 -7.848 1 89.25 227 ILE A CA 1
ATOM 1771 C C . ILE A 1 227 ? -3.807 -23.078 -7.004 1 89.25 227 ILE A C 1
ATOM 1773 O O . ILE A 1 227 ? -3.963 -24.219 -7.422 1 89.25 227 ILE A O 1
ATOM 1777 N N . PRO A 1 228 ? -3.312 -22.844 -5.781 1 85.06 228 PRO A N 1
ATOM 1778 C CA . PRO A 1 228 ? -2.928 -24.016 -4.996 1 85.06 228 PRO A CA 1
ATOM 1779 C C . PRO A 1 228 ? -4.113 -24.938 -4.68 1 85.06 228 PRO A C 1
ATOM 1781 O O . PRO A 1 228 ? -3.951 -26.156 -4.602 1 85.06 228 PRO A O 1
ATOM 1784 N N . LEU A 1 229 ? -5.246 -24.375 -4.473 1 91.88 229 LEU A N 1
ATOM 1785 C CA . LEU A 1 229 ? -6.445 -25.172 -4.207 1 91.88 229 LEU A CA 1
ATOM 1786 C C . LEU A 1 229 ? -6.832 -26 -5.43 1 91.88 229 LEU A C 1
ATOM 1788 O O . LEU A 1 229 ? -7.195 -27.172 -5.301 1 91.88 229 LEU A O 1
ATOM 1792 N N . ALA A 1 230 ? -6.738 -25.359 -6.547 1 92.94 230 ALA A N 1
ATOM 1793 C CA . ALA A 1 230 ? -7.035 -26.047 -7.801 1 92.94 230 ALA A CA 1
ATOM 1794 C C . ALA A 1 230 ? -6.066 -27.203 -8.039 1 92.94 230 ALA A C 1
ATOM 1796 O O . ALA A 1 230 ? -6.484 -28.312 -8.367 1 92.94 230 ALA A O 1
ATOM 1797 N N . GLU A 1 231 ? -4.84 -26.922 -7.844 1 86.38 231 GLU A N 1
ATOM 1798 C CA . GLU A 1 231 ? -3.809 -27.938 -8.047 1 86.38 231 GLU A CA 1
ATOM 1799 C C . GLU A 1 231 ? -4.027 -29.141 -7.121 1 86.38 231 GLU A C 1
ATOM 1801 O O . GLU A 1 231 ? -3.869 -30.281 -7.539 1 86.38 231 GLU A O 1
ATOM 1806 N N . ALA A 1 232 ? -4.379 -28.859 -5.918 1 87.5 232 ALA A N 1
ATOM 1807 C CA . ALA A 1 232 ? -4.613 -29.906 -4.926 1 87.5 232 ALA A CA 1
ATOM 1808 C C . ALA A 1 232 ? -5.758 -30.828 -5.355 1 87.5 232 ALA A C 1
ATOM 1810 O O . ALA A 1 232 ? -5.801 -32 -4.973 1 87.5 232 ALA A O 1
ATOM 1811 N N . GLU A 1 233 ? -6.586 -30.312 -6.184 1 92.56 233 GLU A N 1
ATOM 1812 C CA . GLU A 1 233 ? -7.738 -31.078 -6.652 1 92.56 233 GLU A CA 1
ATOM 1813 C C . GLU A 1 233 ? -7.492 -31.656 -8.039 1 92.56 233 GLU A C 1
ATOM 1815 O O . GLU A 1 233 ? -8.406 -32.188 -8.664 1 92.56 233 GLU A O 1
ATOM 1820 N N . GLY A 1 234 ? -6.297 -31.438 -8.508 1 89.25 234 GLY A N 1
ATOM 1821 C CA . GLY A 1 234 ? -5.953 -31.969 -9.82 1 89.25 234 GLY A CA 1
ATOM 1822 C C . GLY A 1 234 ? -6.484 -31.125 -10.961 1 89.25 234 GLY A C 1
ATOM 1823 O O . GLY A 1 234 ? -6.664 -31.625 -12.078 1 89.25 234 GLY A O 1
ATOM 1824 N N . ILE A 1 235 ? -6.844 -29.953 -10.688 1 92.81 235 ILE A N 1
ATOM 1825 C CA . ILE A 1 235 ? -7.332 -29.016 -11.703 1 92.81 235 ILE A CA 1
ATOM 1826 C C . ILE A 1 235 ? -6.16 -28.25 -12.312 1 92.81 235 ILE A C 1
ATOM 1828 O O . ILE A 1 235 ? -5.34 -27.688 -11.594 1 92.81 235 ILE A O 1
ATOM 1832 N N . CYS A 1 236 ? -6.078 -28.188 -13.633 1 90 236 CYS A N 1
ATOM 1833 C CA . CYS A 1 236 ? -4.992 -27.516 -14.344 1 90 236 CYS A CA 1
ATOM 1834 C C . CYS A 1 236 ? -5.414 -26.125 -14.805 1 90 236 CYS A C 1
ATOM 1836 O O . CYS A 1 236 ? -6.566 -25.922 -15.188 1 90 236 CYS A O 1
ATOM 1838 N N . ILE A 1 237 ? -4.492 -25.281 -14.781 1 91.06 237 ILE A N 1
ATOM 1839 C CA . ILE A 1 237 ? -4.734 -23.938 -15.273 1 91.06 237 ILE A CA 1
ATOM 1840 C C . ILE A 1 237 ? -4.301 -23.828 -16.734 1 91.06 237 ILE A C 1
ATOM 1842 O O . ILE A 1 237 ? -3.113 -23.969 -17.047 1 91.06 237 ILE A O 1
ATOM 1846 N N . ALA A 1 238 ? -5.246 -23.562 -17.594 1 91.25 238 ALA A N 1
ATOM 1847 C CA . ALA A 1 238 ? -4.98 -23.516 -19.031 1 91.25 238 ALA A CA 1
ATOM 1848 C C . ALA A 1 238 ? -4.352 -22.188 -19.438 1 91.25 238 ALA A C 1
ATOM 1850 O O . ALA A 1 238 ? -3.4 -22.156 -20.219 1 91.25 238 ALA A O 1
ATOM 1851 N N . ALA A 1 239 ? -4.941 -21.141 -19 1 90.69 239 ALA A N 1
ATOM 1852 C CA . ALA A 1 239 ? -4.453 -19.781 -19.266 1 90.69 239 ALA A CA 1
ATOM 1853 C C . ALA A 1 239 ? -4.688 -18.875 -18.047 1 90.69 239 ALA A C 1
ATOM 1855 O O . ALA A 1 239 ? -5.676 -19.031 -17.328 1 90.69 239 ALA A O 1
ATOM 1856 N N . SER A 1 240 ? -3.693 -18.047 -17.844 1 91.44 240 SER A N 1
ATOM 1857 C CA . SER A 1 240 ? -3.818 -17.031 -16.797 1 91.44 240 SER A CA 1
ATOM 1858 C C . SER A 1 240 ? -3.654 -15.633 -17.359 1 91.44 240 SER A C 1
ATOM 1860 O O . SER A 1 240 ? -2.557 -15.242 -17.766 1 91.44 240 SER A O 1
ATOM 1862 N N . GLU A 1 241 ? -4.793 -14.922 -17.375 1 93.94 241 GLU A N 1
ATOM 1863 C CA . GLU A 1 241 ? -4.793 -13.586 -17.953 1 93.94 241 GLU A CA 1
ATOM 1864 C C . GLU A 1 241 ? -4.953 -12.516 -16.875 1 93.94 241 GLU A C 1
ATOM 1866 O O . GLU A 1 241 ? -5.504 -12.781 -15.812 1 93.94 241 GLU A O 1
ATOM 1871 N N . LYS A 1 242 ? -4.426 -11.367 -17.219 1 92.44 242 LYS A N 1
ATOM 1872 C CA . LYS A 1 242 ? -4.473 -10.25 -16.281 1 92.44 242 LYS A CA 1
ATOM 1873 C C . LYS A 1 242 ? -4.953 -8.977 -16.969 1 92.44 242 LYS A C 1
ATOM 1875 O O . LYS A 1 242 ? -4.547 -8.672 -18.094 1 92.44 242 LYS A O 1
ATOM 1880 N N . ILE A 1 243 ? -5.895 -8.32 -16.266 1 93.25 243 ILE A N 1
ATOM 1881 C CA . ILE A 1 243 ? -6.293 -6.98 -16.703 1 93.25 243 ILE A CA 1
ATOM 1882 C C . ILE A 1 243 ? -5.41 -5.938 -16.016 1 93.25 243 ILE A C 1
ATOM 1884 O O . ILE A 1 243 ? -5.484 -5.746 -14.805 1 93.25 243 ILE A O 1
ATOM 1888 N N . LEU A 1 244 ? -4.699 -5.254 -16.797 1 86.44 244 LEU A N 1
ATOM 1889 C CA . LEU A 1 244 ? -3.791 -4.246 -16.25 1 86.44 244 LEU A CA 1
ATOM 1890 C C . LEU A 1 244 ? -4.555 -2.992 -15.844 1 86.44 244 LEU A C 1
ATOM 1892 O O . LEU A 1 244 ? -5.672 -2.756 -16.312 1 86.44 244 LEU A O 1
ATOM 1896 N N . ARG A 1 245 ? -4.039 -2.16 -14.93 1 78.5 245 ARG A N 1
ATOM 1897 C CA . ARG A 1 245 ? -4.676 -0.965 -14.383 1 78.5 245 ARG A CA 1
ATOM 1898 C C . ARG A 1 245 ? -5 0.032 -15.492 1 78.5 245 ARG A C 1
ATOM 1900 O O . ARG A 1 245 ? -6.035 0.701 -15.453 1 78.5 245 ARG A O 1
ATOM 1907 N N . ASN A 1 246 ? -4.156 0.179 -16.516 1 77.62 246 ASN A N 1
ATOM 1908 C CA . ASN A 1 246 ? -4.367 1.128 -17.594 1 77.62 246 ASN A CA 1
ATOM 1909 C C . ASN A 1 246 ? -4.734 0.417 -18.891 1 77.62 246 ASN A C 1
ATOM 1911 O O . ASN A 1 246 ? -4.324 0.842 -19.984 1 77.62 246 ASN A O 1
ATOM 1915 N N . ALA A 1 247 ? -5.492 -0.606 -18.641 1 86.62 247 ALA A N 1
ATOM 1916 C CA . ALA A 1 247 ? -5.887 -1.384 -19.812 1 86.62 247 ALA A CA 1
ATOM 1917 C C . ALA A 1 247 ? -6.727 -0.542 -20.781 1 86.62 247 ALA A C 1
ATOM 1919 O O . ALA A 1 247 ? -7.586 0.23 -20.344 1 86.62 247 ALA A O 1
ATOM 1920 N N . LYS A 1 248 ? -6.41 -0.692 -22.031 1 87.25 248 LYS A N 1
ATOM 1921 C CA . LYS A 1 248 ? -7.18 -0.08 -23.109 1 87.25 248 LYS A CA 1
ATOM 1922 C C . LYS A 1 248 ? -8.164 -1.076 -23.719 1 87.25 248 LYS A C 1
ATOM 1924 O O . LYS A 1 248 ? -8.133 -2.264 -23.391 1 87.25 248 LYS A O 1
ATOM 1929 N N . ILE A 1 249 ? -9 -0.565 -24.516 1 87.25 249 ILE A N 1
ATOM 1930 C CA . ILE A 1 249 ? -10.047 -1.383 -25.109 1 87.25 249 ILE A CA 1
ATOM 1931 C C . ILE A 1 249 ? -9.43 -2.566 -25.859 1 87.25 249 ILE A C 1
ATOM 1933 O O . ILE A 1 249 ? -9.945 -3.684 -25.797 1 87.25 249 ILE A O 1
ATOM 1937 N N . GLU A 1 250 ? -8.344 -2.271 -26.469 1 92.5 250 GLU A N 1
ATOM 1938 C CA . GLU A 1 250 ? -7.68 -3.312 -27.25 1 92.5 250 GLU A CA 1
ATOM 1939 C C . GLU A 1 250 ? -7.156 -4.426 -26.344 1 92.5 250 GLU A C 1
ATOM 1941 O O . GLU A 1 250 ? -7.074 -5.582 -26.766 1 92.5 250 GLU A O 1
ATOM 1946 N N . ASP A 1 251 ? -6.84 -4.051 -25.188 1 93.25 251 ASP A N 1
ATOM 1947 C CA . ASP A 1 251 ? -6.312 -5.027 -24.234 1 93.25 251 ASP A CA 1
ATOM 1948 C C . ASP A 1 251 ? -7.371 -6.066 -23.875 1 93.25 251 ASP A C 1
ATOM 1950 O O . ASP A 1 251 ? -7.059 -7.246 -23.703 1 93.25 251 ASP A O 1
ATOM 1954 N N . TYR A 1 252 ? -8.586 -5.637 -23.812 1 94.88 252 TYR A N 1
ATOM 1955 C CA . TYR A 1 252 ? -9.672 -6.547 -23.484 1 94.88 252 TYR A CA 1
ATOM 1956 C C . TYR A 1 252 ? -9.914 -7.543 -24.609 1 94.88 252 TYR A C 1
ATOM 1958 O O . TYR A 1 252 ? -10.125 -8.734 -24.359 1 94.88 252 TYR A O 1
ATOM 1966 N N . ASP A 1 253 ? -9.836 -7 -25.797 1 94.94 253 ASP A N 1
ATOM 1967 C CA . ASP A 1 253 ? -9.953 -7.879 -26.953 1 94.94 253 ASP A CA 1
ATOM 1968 C C . ASP A 1 253 ? -8.867 -8.953 -26.938 1 94.94 253 ASP A C 1
ATOM 1970 O O . ASP A 1 253 ? -9.148 -10.125 -27.219 1 94.94 253 ASP A O 1
ATOM 1974 N N . GLY A 1 254 ? -7.68 -8.508 -26.703 1 95.19 254 GLY A N 1
ATOM 1975 C CA . GLY A 1 254 ? -6.562 -9.438 -26.641 1 95.19 254 GLY A CA 1
ATOM 1976 C C . GLY A 1 254 ? -6.73 -10.508 -25.594 1 95.19 254 GLY A C 1
ATOM 1977 O O . GLY A 1 254 ? -6.406 -11.68 -25.828 1 95.19 254 GLY A O 1
ATOM 1978 N N . ILE A 1 255 ? -7.258 -10.133 -24.484 1 95.44 255 ILE A N 1
ATOM 1979 C CA . ILE A 1 255 ? -7.484 -11.062 -23.375 1 95.44 255 ILE A CA 1
ATOM 1980 C C . ILE A 1 255 ? -8.5 -12.125 -23.797 1 95.44 255 ILE A C 1
ATOM 1982 O O . ILE A 1 255 ? -8.273 -13.32 -23.609 1 95.44 255 ILE A O 1
ATOM 1986 N N . VAL A 1 256 ? -9.617 -11.688 -24.391 1 95.12 256 VAL A N 1
ATOM 1987 C CA . VAL A 1 256 ? -10.664 -12.609 -24.828 1 95.12 256 VAL A CA 1
ATOM 1988 C C . VAL A 1 256 ? -10.117 -13.547 -25.906 1 95.12 256 VAL A C 1
ATOM 1990 O O . VAL A 1 256 ? -10.414 -14.742 -25.906 1 95.12 256 VAL A O 1
ATOM 1993 N N . GLU A 1 257 ? -9.312 -12.977 -26.734 1 94.62 257 GLU A N 1
ATOM 1994 C CA . GLU A 1 257 ? -8.711 -13.781 -27.797 1 94.62 257 GLU A CA 1
ATOM 1995 C C . GLU A 1 257 ? -7.805 -14.867 -27.203 1 94.62 257 GLU A C 1
ATOM 1997 O O . GLU A 1 257 ? -7.879 -16.031 -27.609 1 94.62 257 GLU A O 1
ATOM 2002 N N . ARG A 1 258 ? -6.969 -14.516 -26.297 1 93.88 258 ARG A N 1
ATOM 2003 C CA . ARG A 1 258 ? -6.043 -15.477 -25.688 1 93.88 258 ARG A CA 1
ATOM 2004 C C . ARG A 1 258 ? -6.797 -16.547 -24.906 1 93.88 258 ARG A C 1
ATOM 2006 O O . ARG A 1 258 ? -6.43 -17.719 -24.938 1 93.88 258 ARG A O 1
ATOM 2013 N N . LEU A 1 259 ? -7.859 -16.188 -24.266 1 93.94 259 LEU A N 1
ATOM 2014 C CA . LEU A 1 259 ? -8.68 -17.125 -23.531 1 93.94 259 LEU A CA 1
ATOM 2015 C C . LEU A 1 259 ? -9.375 -18.109 -24.469 1 93.94 259 LEU A C 1
ATOM 2017 O O . LEU A 1 259 ? -9.531 -19.281 -24.156 1 93.94 259 LEU A O 1
ATOM 2021 N N . SER A 1 260 ? -9.68 -17.609 -25.609 1 92.56 260 SER A N 1
ATOM 2022 C CA . SER A 1 260 ? -10.414 -18.406 -26.578 1 92.56 260 SER A CA 1
ATOM 2023 C C . SER A 1 260 ? -9.5 -19.438 -27.25 1 92.56 260 SER A C 1
ATOM 2025 O O . SER A 1 260 ? -9.984 -20.422 -27.828 1 92.56 260 SER A O 1
ATOM 2027 N N . GLN A 1 261 ? -8.227 -19.25 -27.109 1 92.38 261 GLN A N 1
ATOM 2028 C CA . GLN A 1 261 ? -7.262 -20.141 -27.75 1 92.38 261 GLN A CA 1
ATOM 2029 C C . GLN A 1 261 ? -7.078 -21.406 -26.922 1 92.38 261 GLN A C 1
ATOM 2031 O O . GLN A 1 261 ? -6.348 -22.328 -27.328 1 92.38 261 GLN A O 1
ATOM 2036 N N . LYS A 1 262 ? -7.703 -21.453 -25.766 1 90.12 262 LYS A N 1
ATOM 2037 C CA . LYS A 1 262 ? -7.664 -22.641 -24.922 1 90.12 262 LYS A CA 1
ATOM 2038 C C . LYS A 1 262 ? -9.031 -23.312 -24.844 1 90.12 262 LYS A C 1
ATOM 2040 O O . LYS A 1 262 ? -9.664 -23.328 -23.781 1 90.12 262 LYS A O 1
ATOM 2045 N N . PRO A 1 263 ? -9.359 -24.062 -25.859 1 86.19 263 PRO A N 1
ATOM 2046 C CA . PRO A 1 263 ? -10.719 -24.594 -25.938 1 86.19 263 PRO A CA 1
ATOM 2047 C C . PRO A 1 263 ? -10.984 -25.688 -24.906 1 86.19 263 PRO A C 1
ATOM 2049 O O . PRO A 1 263 ? -12.141 -25.953 -24.562 1 86.19 263 PRO A O 1
ATOM 2052 N N . GLY A 1 264 ? -10.008 -26.234 -24.438 1 89.5 264 GLY A N 1
ATOM 2053 C CA . GLY A 1 264 ? -10.172 -27.25 -23.406 1 89.5 264 GLY A CA 1
ATOM 2054 C C . GLY A 1 264 ? -10.664 -26.688 -22.094 1 89.5 264 GLY A C 1
ATOM 2055 O O . GLY A 1 264 ? -11.203 -27.422 -21.25 1 89.5 264 GLY A O 1
ATOM 2056 N N . ALA A 1 265 ? -10.414 -25.438 -21.938 1 92.5 265 ALA A N 1
ATOM 2057 C CA . ALA A 1 265 ? -10.891 -24.75 -20.734 1 92.5 265 ALA A CA 1
ATOM 2058 C C . ALA A 1 265 ? -12.242 -24.094 -20.969 1 92.5 265 ALA A C 1
ATOM 2060 O O . ALA A 1 265 ? -12.312 -23 -21.547 1 92.5 265 ALA A O 1
ATOM 2061 N N . ARG A 1 266 ? -13.312 -24.625 -20.469 1 91.75 266 ARG A N 1
ATOM 2062 C CA . ARG A 1 266 ? -14.664 -24.156 -20.75 1 91.75 266 ARG A CA 1
ATOM 2063 C C . ARG A 1 266 ? -15.102 -23.109 -19.719 1 91.75 266 ARG A C 1
ATOM 2065 O O . ARG A 1 266 ? -16.172 -22.5 -19.859 1 91.75 266 ARG A O 1
ATOM 2072 N N . VAL A 1 267 ? -14.336 -22.969 -18.703 1 95.62 267 VAL A N 1
ATOM 2073 C CA . VAL A 1 267 ? -14.695 -22.062 -17.625 1 95.62 267 VAL A CA 1
ATOM 2074 C C . VAL A 1 267 ? -13.523 -21.125 -17.328 1 95.62 267 VAL A C 1
ATOM 2076 O O . VAL A 1 267 ? -12.359 -21.531 -17.422 1 95.62 267 VAL A O 1
ATOM 2079 N N . VAL A 1 268 ? -13.891 -19.906 -16.984 1 96.81 268 VAL A N 1
ATOM 2080 C CA . VAL A 1 268 ? -12.898 -18.922 -16.562 1 96.81 268 VAL A CA 1
ATOM 2081 C C . VAL A 1 268 ? -13.18 -18.484 -15.133 1 96.81 268 VAL A C 1
ATOM 2083 O O . VAL A 1 268 ? -14.281 -18.016 -14.828 1 96.81 268 VAL A O 1
ATOM 2086 N N . VAL A 1 269 ? -12.25 -18.672 -14.281 1 97.06 269 VAL A N 1
ATOM 2087 C CA . VAL A 1 269 ? -12.32 -18.141 -12.922 1 97.06 269 VAL A CA 1
ATOM 2088 C C . VAL A 1 269 ? -11.891 -16.688 -12.914 1 97.06 269 VAL A C 1
ATOM 2090 O O . VAL A 1 269 ? -10.758 -16.359 -13.289 1 97.06 269 VAL A O 1
ATOM 2093 N N . VAL A 1 270 ? -12.82 -15.82 -12.383 1 97 270 VAL A N 1
ATOM 2094 C CA . VAL A 1 270 ? -12.586 -14.391 -12.539 1 97 270 VAL A CA 1
ATOM 2095 C C . VAL A 1 270 ? -12.508 -13.719 -11.172 1 97 270 VAL A C 1
ATOM 2097 O O . VAL A 1 270 ? -13.414 -13.875 -10.344 1 97 270 VAL A O 1
ATOM 2100 N N . PHE A 1 271 ? -11.375 -13.062 -10.906 1 96.62 271 PHE A N 1
ATOM 2101 C CA . PHE A 1 271 ? -11.234 -12.109 -9.812 1 96.62 271 PHE A CA 1
ATOM 2102 C C . PHE A 1 271 ? -11.062 -10.688 -10.352 1 96.62 271 PHE A C 1
ATOM 2104 O O . PHE A 1 271 ? -9.93 -10.203 -10.469 1 96.62 271 PHE A O 1
ATOM 2111 N N . ALA A 1 272 ? -12.156 -10.047 -10.609 1 94.88 272 ALA A N 1
ATOM 2112 C CA . ALA A 1 272 ? -12.195 -8.695 -11.156 1 94.88 272 ALA A CA 1
ATOM 2113 C C . ALA A 1 272 ? -13.469 -7.969 -10.742 1 94.88 272 ALA A C 1
ATOM 2115 O O . ALA A 1 272 ? -14.484 -8.602 -10.453 1 94.88 272 ALA A O 1
ATOM 2116 N N . ASP A 1 273 ? -13.312 -6.676 -10.594 1 90.19 273 ASP A N 1
ATOM 2117 C CA . ASP A 1 273 ? -14.5 -5.914 -10.203 1 90.19 273 ASP A CA 1
ATOM 2118 C C . ASP A 1 273 ? -15.492 -5.816 -11.352 1 90.19 273 ASP A C 1
ATOM 2120 O O . ASP A 1 273 ? -15.164 -6.145 -12.492 1 90.19 273 ASP A O 1
ATOM 2124 N N . GLU A 1 274 ? -16.641 -5.367 -11.094 1 88.81 274 GLU A N 1
ATOM 2125 C CA . GLU A 1 274 ? -17.75 -5.371 -12.039 1 88.81 274 GLU A CA 1
ATOM 2126 C C . GLU A 1 274 ? -17.453 -4.48 -13.234 1 88.81 274 GLU A C 1
ATOM 2128 O O . GLU A 1 274 ? -17.859 -4.785 -14.359 1 88.81 274 GLU A O 1
ATOM 2133 N N . ASP A 1 275 ? -16.797 -3.383 -13.016 1 87.06 275 ASP A N 1
ATOM 2134 C CA . ASP A 1 275 ? -16.484 -2.469 -14.109 1 87.06 275 ASP A CA 1
ATOM 2135 C C . ASP A 1 275 ? -15.609 -3.143 -15.156 1 87.06 275 ASP A C 1
ATOM 2137 O O . ASP A 1 275 ? -15.867 -3.043 -16.359 1 87.06 275 ASP A O 1
ATOM 2141 N N . GLU A 1 276 ? -14.625 -3.848 -14.68 1 90.62 276 GLU A N 1
ATOM 2142 C CA . GLU A 1 276 ? -13.688 -4.531 -15.57 1 90.62 276 GLU A CA 1
ATOM 2143 C C . GLU A 1 276 ? -14.336 -5.742 -16.234 1 90.62 276 GLU A C 1
ATOM 2145 O O . GLU A 1 276 ? -14.102 -6.008 -17.406 1 90.62 276 GLU A O 1
ATOM 2150 N N . VAL A 1 277 ? -15.141 -6.449 -15.477 1 92.75 277 VAL A N 1
ATOM 2151 C CA . VAL A 1 277 ? -15.805 -7.633 -16.016 1 92.75 277 VAL A CA 1
ATOM 2152 C C . VAL A 1 277 ? -16.75 -7.23 -17.141 1 92.75 277 VAL A C 1
ATOM 2154 O O . VAL A 1 277 ? -16.844 -7.914 -18.156 1 92.75 277 VAL A O 1
ATOM 2157 N N . ARG A 1 278 ? -17.422 -6.148 -16.938 1 90.31 278 ARG A N 1
ATOM 2158 C CA . ARG A 1 278 ? -18.328 -5.664 -17.969 1 90.31 278 ARG A CA 1
ATOM 2159 C C . ARG A 1 278 ? -17.594 -5.383 -19.266 1 90.31 278 ARG A C 1
ATOM 2161 O O . ARG A 1 278 ? -18.094 -5.691 -20.359 1 90.31 278 ARG A O 1
ATOM 2168 N N . LYS A 1 279 ? -16.438 -4.836 -19.188 1 89.94 279 LYS A N 1
ATOM 2169 C CA . LYS A 1 279 ? -15.648 -4.508 -20.375 1 89.94 279 LYS A CA 1
ATOM 2170 C C . LYS A 1 279 ? -15.18 -5.773 -21.094 1 89.94 279 LYS A C 1
ATOM 2172 O O . LYS A 1 279 ? -15.148 -5.82 -22.312 1 89.94 279 LYS A O 1
ATOM 2177 N N . VAL A 1 280 ? -14.914 -6.781 -20.328 1 92.94 280 VAL A N 1
ATOM 2178 C CA . VAL A 1 280 ? -14.484 -8.055 -20.906 1 92.94 280 VAL A CA 1
ATOM 2179 C C . VAL A 1 280 ? -15.656 -8.727 -21.609 1 92.94 280 VAL A C 1
ATOM 2181 O O . VAL A 1 280 ? -15.5 -9.258 -22.719 1 92.94 280 VAL A O 1
ATOM 2184 N N . LEU A 1 281 ? -16.828 -8.617 -21 1 92.38 281 LEU A N 1
ATOM 2185 C CA . LEU A 1 281 ? -18 -9.32 -21.516 1 92.38 281 LEU A CA 1
ATOM 2186 C C . LEU A 1 281 ? -18.578 -8.602 -22.734 1 92.38 281 LEU A C 1
ATOM 2188 O O . LEU A 1 281 ? -19.359 -9.18 -23.484 1 92.38 281 LEU A O 1
ATOM 2192 N N . LYS A 1 282 ? -18.188 -7.414 -22.906 1 88.25 282 LYS A N 1
ATOM 2193 C CA . LYS A 1 282 ? -18.672 -6.633 -24.047 1 88.25 282 LYS A CA 1
ATOM 2194 C C . LYS A 1 282 ? -17.906 -6.992 -25.312 1 88.25 282 LYS A C 1
ATOM 2196 O O . LYS A 1 282 ? -18.359 -6.664 -26.422 1 88.25 282 LYS A O 1
ATOM 2201 N N . VAL A 1 283 ? -16.812 -7.602 -25.219 1 84.81 283 VAL A N 1
ATOM 2202 C CA . VAL A 1 283 ? -16.031 -8.016 -26.391 1 84.81 283 VAL A CA 1
ATOM 2203 C C . VAL A 1 283 ? -16.797 -9.102 -27.156 1 84.81 283 VAL A C 1
ATOM 2205 O O . VAL A 1 283 ? -17.344 -10.031 -26.547 1 84.81 283 VAL A O 1
ATOM 2208 N N . MET B 1 1 ? 14.922 27.562 80.25 1 31.95 1 MET B N 1
ATOM 2209 C CA . MET B 1 1 ? 15.375 26.734 79.188 1 31.95 1 MET B CA 1
ATOM 2210 C C . MET B 1 1 ? 14.719 27.172 77.875 1 31.95 1 MET B C 1
ATOM 2212 O O . MET B 1 1 ? 13.492 27.156 77.75 1 31.95 1 MET B O 1
ATOM 2216 N N . THR B 1 2 ? 15.352 28.094 77.188 1 37.53 2 THR B N 1
ATOM 2217 C CA . THR B 1 2 ? 14.898 28.906 76.062 1 37.53 2 THR B CA 1
ATOM 2218 C C . THR B 1 2 ? 14.508 28.016 74.875 1 37.53 2 THR B C 1
ATOM 2220 O O . THR B 1 2 ? 15.133 26.984 74.625 1 37.53 2 THR B O 1
ATOM 2223 N N . PRO B 1 3 ? 13.258 28.156 74.375 1 39.84 3 PRO B N 1
ATOM 2224 C CA . PRO B 1 3 ? 12.602 27.344 73.375 1 39.84 3 PRO B CA 1
ATOM 2225 C C . PRO B 1 3 ? 13.352 27.344 72.062 1 39.84 3 PRO B C 1
ATOM 2227 O O . PRO B 1 3 ? 13.789 28.406 71.562 1 39.84 3 PRO B O 1
ATOM 2230 N N . LYS B 1 4 ? 14.164 26.312 71.812 1 40.38 4 LYS B N 1
ATOM 2231 C CA . LYS B 1 4 ? 14.977 26.141 70.562 1 40.38 4 LYS B CA 1
ATOM 2232 C C . LYS B 1 4 ? 14.148 26.375 69.312 1 40.38 4 LYS B C 1
ATOM 2234 O O . LYS B 1 4 ? 13.094 25.766 69.125 1 40.38 4 LYS B O 1
ATOM 2239 N N . SER B 1 5 ? 14.25 27.516 68.75 1 39.59 5 SER B N 1
ATOM 2240 C CA . SER B 1 5 ? 13.633 28 67.562 1 39.59 5 SER B CA 1
ATOM 2241 C C . SER B 1 5 ? 13.781 26.984 66.375 1 39.59 5 SER B C 1
ATOM 2243 O O . SER B 1 5 ? 14.867 26.453 66.188 1 39.59 5 SER B O 1
ATOM 2245 N N . MET B 1 6 ? 12.711 26.266 66.125 1 40.94 6 MET B N 1
ATOM 2246 C CA . MET B 1 6 ? 12.641 25.25 65.062 1 40.94 6 MET B CA 1
ATOM 2247 C C . MET B 1 6 ? 13.148 25.781 63.75 1 40.94 6 MET B C 1
ATOM 2249 O O . MET B 1 6 ? 12.82 26.906 63.344 1 40.94 6 MET B O 1
ATOM 2253 N N . PRO B 1 7 ? 14.312 25.25 63.219 1 42.44 7 PRO B N 1
ATOM 2254 C CA . PRO B 1 7 ? 14.938 25.766 62 1 42.44 7 PRO B CA 1
ATOM 2255 C C . PRO B 1 7 ? 13.953 25.906 60.844 1 42.44 7 PRO B C 1
ATOM 2257 O O . PRO B 1 7 ? 12.914 25.25 60.812 1 42.44 7 PRO B O 1
ATOM 2260 N N . PRO B 1 8 ? 14.008 27.094 60.188 1 41.44 8 PRO B N 1
ATOM 2261 C CA . PRO B 1 8 ? 13.109 27.453 59.094 1 41.44 8 PRO B CA 1
ATOM 2262 C C . PRO B 1 8 ? 12.891 26.297 58.094 1 41.44 8 PRO B C 1
ATOM 2264 O O . PRO B 1 8 ? 13.711 25.391 58.031 1 41.44 8 PRO B O 1
ATOM 2267 N N . TRP B 1 9 ? 11.594 26.047 57.625 1 36.25 9 TRP B N 1
ATOM 2268 C CA . TRP B 1 9 ? 10.93 25.141 56.688 1 36.25 9 TRP B CA 1
ATOM 2269 C C . TRP B 1 9 ? 11.68 25.062 55.375 1 36.25 9 TRP B C 1
ATOM 2271 O O . TRP B 1 9 ? 12.148 26.078 54.875 1 36.25 9 TRP B O 1
ATOM 2281 N N . LEU B 1 10 ? 12.422 23.984 55.156 1 37.5 10 LEU B N 1
ATOM 2282 C CA . LEU B 1 10 ? 13.055 23.531 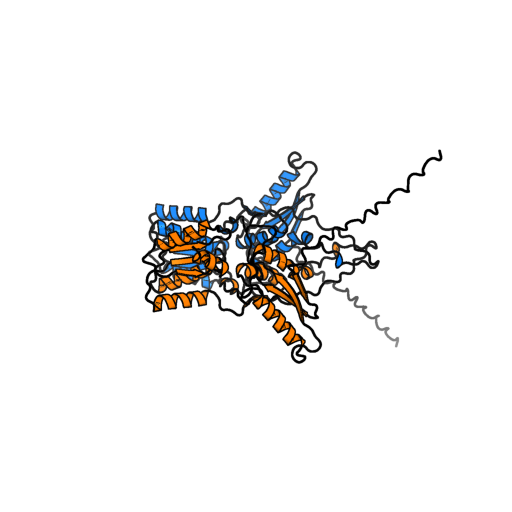53.938 1 37.5 10 LEU B CA 1
ATOM 2283 C C . LEU B 1 10 ? 12.125 23.734 52.75 1 37.5 10 LEU B C 1
ATOM 2285 O O . LEU B 1 10 ? 11.07 23.094 52.656 1 37.5 10 LEU B O 1
ATOM 2289 N N . ASN B 1 11 ? 11.984 24.953 52.281 1 35.75 11 ASN B N 1
ATOM 2290 C CA . ASN B 1 11 ? 11.297 25.172 51 1 35.75 11 ASN B CA 1
ATOM 2291 C C . ASN B 1 11 ? 11.75 24.172 49.938 1 35.75 11 ASN B C 1
ATOM 2293 O O . ASN B 1 11 ? 12.906 24.188 49.531 1 35.75 11 ASN B O 1
ATOM 2297 N N . LEU B 1 12 ? 11.234 22.969 50 1 35.53 12 LEU B N 1
ATOM 2298 C CA . LEU B 1 12 ? 11.406 22.031 48.906 1 35.53 12 LEU B CA 1
ATOM 2299 C C . LEU B 1 12 ? 11.078 22.688 47.594 1 35.53 12 LEU B C 1
ATOM 2301 O O . LEU B 1 12 ? 9.922 23.047 47.312 1 35.53 12 LEU B O 1
ATOM 2305 N N . LEU B 1 13 ? 12.039 23.453 47.094 1 34.78 13 LEU B N 1
ATOM 2306 C CA . LEU B 1 13 ? 11.922 23.906 45.688 1 34.78 13 LEU B CA 1
ATOM 2307 C C . LEU B 1 13 ? 11.508 22.766 44.781 1 34.78 13 LEU B C 1
ATOM 2309 O O . LEU B 1 13 ? 12.266 21.797 44.594 1 34.78 13 LEU B O 1
ATOM 2313 N N . LEU B 1 14 ? 10.203 22.422 44.781 1 35.03 14 LEU B N 1
ATOM 2314 C CA . LEU B 1 14 ? 9.672 21.562 43.75 1 35.03 14 LEU B CA 1
ATOM 2315 C C . LEU B 1 14 ? 10.086 22.031 42.344 1 35.03 14 LEU B C 1
ATOM 2317 O O . LEU B 1 14 ? 9.641 23.094 41.906 1 35.03 14 LEU B O 1
ATOM 2321 N N . LEU B 1 15 ? 11.359 21.766 42.031 1 34.72 15 LEU B N 1
ATOM 2322 C CA . LEU B 1 15 ? 11.703 22 40.625 1 34.72 15 LEU B CA 1
ATOM 2323 C C . LEU B 1 15 ? 10.719 21.281 39.688 1 34.72 15 LEU B C 1
ATOM 2325 O O . LEU B 1 15 ? 10.484 20.078 39.844 1 34.72 15 LEU B O 1
ATOM 2329 N N . PRO B 1 16 ? 9.781 21.984 39.156 1 34.75 16 PRO B N 1
ATOM 2330 C CA . PRO B 1 16 ? 8.922 21.281 38.219 1 34.75 16 PRO B CA 1
ATOM 2331 C C . PRO B 1 16 ? 9.719 20.438 37.219 1 34.75 16 PRO B C 1
ATOM 2333 O O . PRO B 1 16 ? 10.672 20.938 36.594 1 34.75 16 PRO B O 1
ATOM 2336 N N . VAL B 1 17 ? 9.875 19.172 37.406 1 32.91 17 VAL B N 1
ATOM 2337 C CA . VAL B 1 17 ? 10.312 18.234 36.375 1 32.91 17 VAL B CA 1
ATOM 2338 C C . VAL B 1 17 ? 9.539 18.484 35.094 1 32.91 17 VAL B C 1
ATOM 2340 O O . VAL B 1 17 ? 8.336 18.234 35 1 32.91 17 VAL B O 1
ATOM 2343 N N . VAL B 1 18 ? 9.797 19.562 34.406 1 31.75 18 VAL B N 1
ATOM 2344 C CA . VAL B 1 18 ? 9.336 19.641 33.031 1 31.75 18 VAL B CA 1
ATOM 2345 C C . VAL B 1 18 ? 9.633 18.312 32.312 1 31.75 18 VAL B C 1
ATOM 2347 O O . VAL B 1 18 ? 10.797 17.938 32.125 1 31.75 18 VAL B O 1
ATOM 2350 N N . LEU B 1 19 ? 8.844 17.297 32.438 1 29.55 19 LEU B N 1
ATOM 2351 C CA . LEU B 1 19 ? 8.797 16.172 31.531 1 29.55 19 LEU B CA 1
ATOM 2352 C C . LEU B 1 19 ? 8.891 16.641 30.078 1 29.55 19 LEU B C 1
ATOM 2354 O O . LEU B 1 19 ? 7.93 17.203 29.547 1 29.55 19 LEU B O 1
ATOM 2358 N N . SER B 1 20 ? 10.008 17.234 29.672 1 31.94 20 SER B N 1
ATOM 2359 C CA . SER B 1 20 ? 10.25 17.297 28.234 1 31.94 20 SER B CA 1
ATOM 2360 C C . SER B 1 20 ? 9.859 15.992 27.547 1 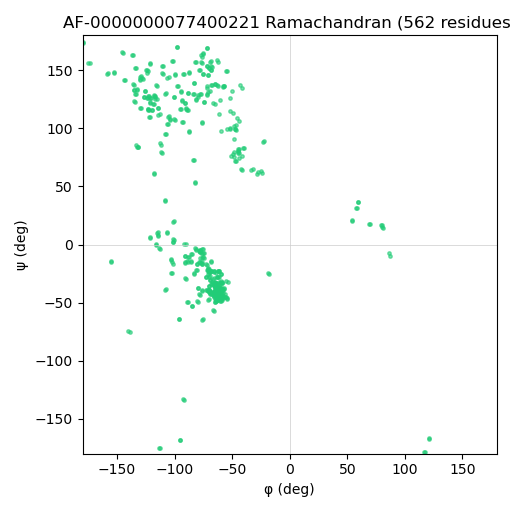31.94 20 SER B C 1
ATOM 2362 O O . SER B 1 20 ? 10.352 14.922 27.906 1 31.94 20 SER B O 1
ATOM 2364 N N . LEU B 1 21 ? 8.641 15.789 27.234 1 32.5 21 LEU B N 1
ATOM 2365 C CA . LEU B 1 21 ? 8.359 14.797 26.203 1 32.5 21 LEU B CA 1
ATOM 2366 C C . LEU B 1 21 ? 9.531 14.664 25.234 1 32.5 21 LEU B C 1
ATOM 2368 O O . LEU B 1 21 ? 9.789 15.57 24.438 1 32.5 21 LEU B O 1
ATOM 2372 N N . VAL B 1 22 ? 10.703 14.25 25.703 1 32.84 22 VAL B N 1
ATOM 2373 C CA . VAL B 1 22 ? 11.734 13.727 24.797 1 32.84 22 VAL B CA 1
ATOM 2374 C C . VAL B 1 22 ? 11.078 12.992 23.641 1 32.84 22 VAL B C 1
ATOM 2376 O O . VAL B 1 22 ? 10.477 11.938 23.812 1 32.84 22 VAL B O 1
ATOM 2379 N N . GLU B 1 23 ? 10.297 13.609 22.766 1 37.56 23 GLU B N 1
ATOM 2380 C CA . GLU B 1 23 ? 10.156 13.008 21.453 1 37.56 23 GLU B CA 1
ATOM 2381 C C . GLU B 1 23 ? 11.336 12.094 21.125 1 37.56 23 GLU B C 1
ATOM 2383 O O . GLU B 1 23 ? 12.492 12.492 21.297 1 37.56 23 GLU B O 1
ATOM 2388 N N . ASP B 1 24 ? 11.398 10.93 21.391 1 40.53 24 ASP B N 1
ATOM 2389 C CA . ASP B 1 24 ? 12.453 9.953 21.125 1 40.53 24 ASP B CA 1
ATOM 2390 C C . ASP B 1 24 ? 13.312 10.391 19.938 1 40.53 24 ASP B C 1
ATOM 2392 O O . ASP B 1 24 ? 12.875 10.32 18.781 1 40.53 24 ASP B O 1
ATOM 2396 N N . SER B 1 25 ? 14.062 11.469 19.797 1 45.31 25 SER B N 1
ATOM 2397 C CA . SER B 1 25 ? 15.125 12.219 19.125 1 45.31 25 SER B CA 1
ATOM 2398 C C . SER B 1 25 ? 16.031 11.305 18.297 1 45.31 25 SER B C 1
ATOM 2400 O O . SER B 1 25 ? 16.812 11.773 17.469 1 45.31 25 SER B O 1
ATOM 2402 N N . ARG B 1 26 ? 16.109 10.047 18.672 1 48.88 26 ARG B N 1
ATOM 2403 C CA . ARG B 1 26 ? 17.172 9.148 18.266 1 48.88 26 ARG B CA 1
ATOM 2404 C C . ARG B 1 26 ? 16.953 8.656 16.844 1 48.88 26 ARG B C 1
ATOM 2406 O O . ARG B 1 26 ? 17.891 8.133 16.203 1 48.88 26 ARG B O 1
ATOM 2413 N N . THR B 1 27 ? 15.727 8.969 16.109 1 66.69 27 THR B N 1
ATOM 2414 C CA . THR B 1 27 ? 15.508 8.266 14.852 1 66.69 27 THR B CA 1
ATOM 2415 C C . THR B 1 27 ? 15.359 9.25 13.695 1 66.69 27 THR B C 1
ATOM 2417 O O . THR B 1 27 ? 15.141 8.844 12.547 1 66.69 27 THR B O 1
ATOM 2420 N N . LEU B 1 28 ? 15.594 10.531 14.031 1 81.75 28 LEU B N 1
ATOM 2421 C CA . LEU B 1 28 ? 15.461 11.547 13 1 81.75 28 LEU B CA 1
ATOM 2422 C C . LEU B 1 28 ? 16.703 12.438 12.945 1 81.75 28 LEU B C 1
ATOM 2424 O O . LEU B 1 28 ? 17.141 12.945 13.977 1 81.75 28 LEU B O 1
ATOM 2428 N N . ILE B 1 29 ? 17.469 12.484 11.859 1 88.75 29 ILE B N 1
ATOM 2429 C CA . ILE B 1 29 ? 18.625 13.352 11.625 1 88.75 29 ILE B CA 1
ATOM 2430 C C . ILE B 1 29 ? 18.203 14.531 10.75 1 88.75 29 ILE B C 1
ATOM 2432 O O . ILE B 1 29 ? 17.578 14.352 9.703 1 88.75 29 ILE B O 1
ATOM 2436 N N . ARG B 1 30 ? 18.484 15.758 11.219 1 91.81 30 ARG B N 1
ATOM 2437 C CA . ARG B 1 30 ? 18.234 16.953 10.414 1 91.81 30 ARG B CA 1
ATOM 2438 C C . ARG B 1 30 ? 19.531 17.672 10.078 1 91.81 30 ARG B C 1
ATOM 2440 O O . ARG B 1 30 ? 20.328 17.969 10.969 1 91.81 30 ARG B O 1
ATOM 2447 N N . ILE B 1 31 ? 19.734 17.875 8.859 1 94.19 31 ILE B N 1
ATOM 2448 C CA . ILE B 1 31 ? 20.844 18.656 8.328 1 94.19 31 ILE B CA 1
ATOM 2449 C C . ILE B 1 31 ? 20.328 19.906 7.652 1 94.19 31 ILE B C 1
ATOM 2451 O O . ILE B 1 31 ? 19.562 19.828 6.684 1 94.19 31 ILE B O 1
ATOM 2455 N N . PRO B 1 32 ? 20.688 21.047 8.141 1 93.81 32 PRO B N 1
ATOM 2456 C CA . PRO B 1 32 ? 20.188 22.281 7.531 1 93.81 32 PRO B CA 1
ATOM 2457 C C . PRO B 1 32 ? 20.734 22.516 6.125 1 93.81 32 PRO B C 1
ATOM 2459 O O . PRO B 1 32 ? 21.781 21.984 5.773 1 93.81 32 PRO B O 1
ATOM 2462 N N . GLY B 1 33 ? 19.938 23.25 5.332 1 95.5 33 GLY B N 1
ATOM 2463 C CA . GLY B 1 33 ? 20.297 23.609 3.975 1 95.5 33 GLY B CA 1
ATOM 2464 C C . GLY B 1 33 ? 19.25 24.453 3.273 1 95.5 33 GLY B C 1
ATOM 2465 O O . GLY B 1 33 ? 18.172 24.688 3.822 1 95.5 33 GLY B O 1
ATOM 2466 N N . ASP B 1 34 ? 19.625 24.906 2.068 1 95.88 34 ASP B N 1
ATOM 2467 C CA . ASP B 1 34 ? 18.703 25.688 1.26 1 95.88 34 ASP B CA 1
ATOM 2468 C C . ASP B 1 34 ? 17.641 24.797 0.612 1 95.88 34 ASP B C 1
ATOM 2470 O O . ASP B 1 34 ? 16.484 25.188 0.465 1 95.88 34 ASP B O 1
ATOM 2474 N N . ILE B 1 35 ? 18.125 23.703 0.205 1 96.44 35 ILE B N 1
ATOM 2475 C CA . ILE B 1 35 ? 17.266 22.656 -0.345 1 96.44 35 ILE B CA 1
ATOM 2476 C C . ILE B 1 35 ? 17.328 21.406 0.531 1 96.44 35 ILE B C 1
ATOM 2478 O O . ILE B 1 35 ? 18.422 20.922 0.84 1 96.44 35 ILE B O 1
ATOM 2482 N N . ILE B 1 36 ? 16.188 20.906 0.954 1 96.81 36 ILE B N 1
ATOM 2483 C CA . ILE B 1 36 ? 16.172 19.797 1.899 1 96.81 36 ILE B CA 1
ATOM 2484 C C . ILE B 1 36 ? 15.734 18.516 1.188 1 96.81 36 ILE B C 1
ATOM 2486 O O . ILE B 1 36 ? 14.719 18.5 0.492 1 96.81 36 ILE B O 1
ATOM 2490 N N . LEU B 1 37 ? 16.469 17.422 1.353 1 98.06 37 LEU B N 1
ATOM 2491 C CA . LEU B 1 37 ? 16.125 16.094 0.857 1 98.06 37 LEU B CA 1
ATOM 2492 C C . LEU B 1 37 ? 15.688 15.18 1.999 1 98.06 37 LEU B C 1
ATOM 2494 O O . LEU B 1 37 ? 16.172 15.312 3.127 1 98.06 37 LEU B O 1
ATOM 2498 N N . GLY B 1 38 ? 14.734 14.352 1.71 1 97.81 38 GLY B N 1
ATOM 2499 C CA . GLY B 1 38 ? 14.406 13.281 2.639 1 97.81 38 GLY B CA 1
ATOM 2500 C C . GLY B 1 38 ? 15.234 12.031 2.43 1 97.81 38 GLY B C 1
ATOM 2501 O O . GLY B 1 38 ? 15.656 11.734 1.308 1 97.81 38 GLY B O 1
ATOM 2502 N N . GLY B 1 39 ? 15.5 11.305 3.539 1 98.25 39 GLY B N 1
ATOM 2503 C CA . GLY B 1 39 ? 16.203 10.031 3.471 1 98.25 39 GLY B CA 1
ATOM 2504 C C . GLY B 1 39 ? 15.57 8.953 4.328 1 98.25 39 GLY B C 1
ATOM 2505 O O . GLY B 1 39 ? 15.219 9.195 5.484 1 98.25 39 GLY B O 1
ATOM 2506 N N . LEU B 1 40 ? 15.391 7.746 3.762 1 97.75 40 LEU B N 1
ATOM 2507 C CA . LEU B 1 40 ? 14.867 6.582 4.469 1 97.75 40 LEU B CA 1
ATOM 2508 C C . LEU B 1 40 ? 15.844 5.414 4.391 1 97.75 40 LEU B C 1
ATOM 2510 O O . LEU B 1 40 ? 16.125 4.902 3.301 1 97.75 40 LEU B O 1
ATOM 2514 N N . PHE B 1 41 ? 16.344 5.016 5.543 1 97.75 41 PHE B N 1
ATOM 2515 C CA . PHE B 1 41 ? 17.344 3.963 5.57 1 97.75 41 PHE B CA 1
ATOM 2516 C C . PHE B 1 41 ? 17.047 2.955 6.672 1 97.75 41 PHE B C 1
ATOM 2518 O O . PHE B 1 41 ? 16.641 3.332 7.77 1 97.75 41 PHE B O 1
ATOM 2525 N N . PRO B 1 42 ? 17.219 1.672 6.355 1 95.81 42 PRO B N 1
ATOM 2526 C CA . PRO B 1 42 ? 17.016 0.655 7.391 1 95.81 42 PRO B CA 1
ATOM 2527 C C . PRO B 1 42 ? 18.25 0.443 8.266 1 95.81 42 PRO B C 1
ATOM 2529 O O . PRO B 1 42 ? 18.859 -0.623 8.219 1 95.81 42 PRO B O 1
ATOM 2532 N N . MET B 1 43 ? 18.531 1.369 9.102 1 94.75 43 MET B N 1
ATOM 2533 C CA . MET B 1 43 ? 19.734 1.343 9.914 1 94.75 43 MET B CA 1
ATOM 2534 C C . MET B 1 43 ? 19.656 0.247 10.977 1 94.75 43 MET B C 1
ATOM 2536 O O . MET B 1 43 ? 20.688 -0.218 11.469 1 94.75 43 MET B O 1
ATOM 2540 N N . HIS B 1 44 ? 18.422 -0.107 11.328 1 92.5 44 HIS B N 1
ATOM 2541 C CA . HIS B 1 44 ? 18.219 -1.166 12.312 1 92.5 44 HIS B CA 1
ATOM 2542 C C . HIS B 1 44 ? 17.328 -2.271 11.758 1 92.5 44 HIS B C 1
ATOM 2544 O O . HIS B 1 44 ? 16.484 -2.016 10.898 1 92.5 44 HIS B O 1
ATOM 2550 N N . GLU B 1 45 ? 17.547 -3.514 12.242 1 89.81 45 GLU B N 1
ATOM 2551 C CA . GLU B 1 45 ? 16.625 -4.617 11.984 1 89.81 45 GLU B CA 1
ATOM 2552 C C . GLU B 1 45 ? 15.305 -4.402 12.711 1 89.81 45 GLU B C 1
ATOM 2554 O O . GLU B 1 45 ? 15.227 -3.613 13.656 1 89.81 45 GLU B O 1
ATOM 2559 N N . HIS B 1 46 ? 14.359 -5.086 12.133 1 86.81 46 HIS B N 1
ATOM 2560 C CA . HIS B 1 46 ? 13.07 -5.023 12.812 1 86.81 46 HIS B CA 1
ATOM 2561 C C . HIS B 1 46 ? 13.039 -5.938 14.031 1 86.81 46 HIS B C 1
ATOM 2563 O O . HIS B 1 46 ? 13.484 -7.086 13.961 1 86.81 46 HIS B O 1
ATOM 2569 N N . ASP B 1 47 ? 12.625 -5.332 15.125 1 82.38 47 ASP B N 1
ATOM 2570 C CA . ASP B 1 47 ? 12.375 -6.129 16.328 1 82.38 47 ASP B CA 1
ATOM 2571 C C . ASP B 1 47 ? 10.883 -6.281 16.578 1 82.38 47 ASP B C 1
ATOM 2573 O O . ASP B 1 47 ? 10.227 -5.336 17.031 1 82.38 47 ASP B O 1
ATOM 2577 N N . SER B 1 48 ? 10.328 -7.484 16.266 1 72.31 48 SER B N 1
ATOM 2578 C CA . SER B 1 48 ? 8.891 -7.703 16.328 1 72.31 48 SER B CA 1
ATOM 2579 C C . SER B 1 48 ? 8.422 -7.898 17.766 1 72.31 48 SER B C 1
ATOM 2581 O O . SER B 1 48 ? 7.219 -7.945 18.031 1 72.31 48 SER B O 1
ATOM 2583 N N . ARG B 1 49 ? 9.359 -8.086 18.688 1 68.88 49 ARG B N 1
ATOM 2584 C CA . ARG B 1 49 ? 9 -8.391 20.062 1 68.88 49 ARG B CA 1
ATOM 2585 C C . ARG B 1 49 ? 8.367 -7.188 20.75 1 68.88 49 ARG B C 1
ATOM 2587 O O . ARG B 1 49 ? 7.547 -7.34 21.656 1 68.88 49 ARG B O 1
ATOM 2594 N N . PHE B 1 50 ? 8.805 -6.047 20.188 1 62.28 50 PHE B N 1
ATOM 2595 C CA . PHE B 1 50 ? 8.312 -4.844 20.844 1 62.28 50 PHE B CA 1
ATOM 2596 C C . PHE B 1 50 ? 7.578 -3.947 19.859 1 62.28 50 PHE B C 1
ATOM 2598 O O . PHE B 1 50 ? 8.141 -3.541 18.844 1 62.28 50 PHE B O 1
ATOM 2605 N N . ARG B 1 51 ? 6.359 -3.77 20.078 1 61.53 51 ARG B N 1
ATOM 2606 C CA . ARG B 1 51 ? 5.535 -2.961 19.188 1 61.53 51 ARG B CA 1
ATOM 2607 C C . ARG B 1 51 ? 5.977 -1.501 19.219 1 61.53 51 ARG B C 1
ATOM 2609 O O . ARG B 1 51 ? 6.02 -0.844 18.172 1 61.53 51 ARG B O 1
ATOM 2616 N N . ASP B 1 52 ? 6.379 -1.053 20.328 1 63.34 52 ASP B N 1
ATOM 2617 C CA . ASP B 1 52 ? 6.641 0.371 20.5 1 63.34 52 ASP B CA 1
ATOM 2618 C C . ASP B 1 52 ? 8.094 0.707 20.188 1 63.34 52 ASP B C 1
ATOM 2620 O O . ASP B 1 52 ? 8.445 1.877 20.031 1 63.34 52 ASP B O 1
ATOM 2624 N N . LYS B 1 53 ? 8.898 -0.284 20.125 1 67.69 53 LYS B N 1
ATOM 2625 C CA . LYS B 1 53 ? 10.305 -0.101 19.797 1 67.69 53 LYS B CA 1
ATOM 2626 C C . LYS B 1 53 ? 10.75 -1.09 18.719 1 67.69 53 LYS B C 1
ATOM 2628 O O . LYS B 1 53 ? 11.453 -2.059 19.016 1 67.69 53 LYS B O 1
ATOM 2633 N N . PRO B 1 54 ? 10.484 -0.675 17.484 1 81.31 54 PRO B N 1
ATOM 2634 C CA . PRO B 1 54 ? 10.672 -1.669 16.438 1 81.31 54 PRO B CA 1
ATOM 2635 C C . PRO B 1 54 ? 12.125 -1.801 15.992 1 81.31 54 PRO B C 1
ATOM 2637 O O . PRO B 1 54 ? 12.477 -2.734 15.266 1 81.31 54 PRO B O 1
ATOM 2640 N N . CYS B 1 55 ? 13.016 -0.932 16.578 1 86.88 55 CYS B N 1
ATOM 2641 C CA . CYS B 1 55 ? 14.391 -0.972 16.078 1 86.88 55 CYS B CA 1
ATOM 2642 C C . CYS B 1 55 ? 15.211 -1.999 16.844 1 86.88 55 CYS B C 1
ATOM 2644 O O . CYS B 1 55 ? 15.438 -1.849 18.047 1 86.88 55 CYS B O 1
ATOM 2646 N N . GLY B 1 56 ? 15.648 -2.996 16.172 1 88.44 56 GLY B N 1
ATOM 2647 C CA . GLY B 1 56 ? 16.516 -4.023 16.734 1 88.44 56 GLY B CA 1
ATOM 2648 C C . GLY B 1 56 ? 17.984 -3.736 16.547 1 88.44 56 GLY B C 1
ATOM 2649 O O . GLY B 1 56 ? 18.453 -2.619 16.797 1 88.44 56 GLY B O 1
ATOM 2650 N N . ALA B 1 57 ? 18.688 -4.773 16.109 1 88.62 57 ALA B N 1
ATOM 2651 C CA . ALA B 1 57 ? 20.125 -4.672 15.93 1 88.62 57 ALA B CA 1
ATOM 2652 C C . ALA B 1 57 ? 20.484 -3.732 14.773 1 88.62 57 ALA B C 1
ATOM 2654 O O . ALA B 1 57 ? 19.719 -3.627 13.805 1 88.62 57 ALA B O 1
ATOM 2655 N N . VAL B 1 58 ? 21.625 -3.098 14.867 1 92.62 58 VAL B N 1
ATOM 2656 C CA . V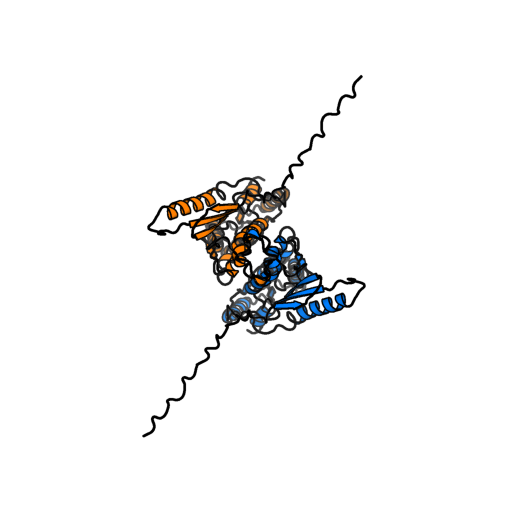AL B 1 58 ? 22.109 -2.197 13.828 1 92.62 58 VAL B CA 1
ATOM 2657 C C . VAL B 1 58 ? 22.453 -2.994 12.57 1 92.62 58 VAL B C 1
ATOM 2659 O O . VAL B 1 58 ? 23.047 -4.07 12.656 1 92.62 58 VAL B O 1
ATOM 2662 N N . LYS B 1 59 ? 22.047 -2.432 11.5 1 93.38 59 LYS B N 1
ATOM 2663 C CA . LYS B 1 59 ? 22.422 -2.98 10.203 1 93.38 59 LYS B CA 1
ATOM 2664 C C . LYS B 1 59 ? 23.516 -2.143 9.555 1 93.38 59 LYS B C 1
ATOM 2666 O O . LYS B 1 59 ? 23.25 -1.083 8.984 1 93.38 59 LYS B O 1
ATOM 2671 N N . GLU B 1 60 ? 24.641 -2.672 9.531 1 90.69 60 GLU B N 1
ATOM 2672 C CA . GLU B 1 60 ? 25.781 -1.891 9.062 1 90.69 60 GLU B CA 1
ATOM 2673 C C . GLU B 1 60 ? 25.766 -1.761 7.543 1 90.69 60 GLU B C 1
ATOM 2675 O O . GLU B 1 60 ? 25.547 -0.671 7.008 1 90.69 60 GLU B O 1
ATOM 2680 N N . GLU B 1 61 ? 25.922 -2.895 6.855 1 88.31 61 GLU B N 1
ATOM 2681 C CA . GLU B 1 61 ? 26.125 -2.891 5.414 1 88.31 61 GLU B CA 1
ATOM 2682 C C . GLU B 1 61 ? 24.859 -2.467 4.672 1 88.31 61 GLU B C 1
ATOM 2684 O O . GLU B 1 61 ? 24.891 -1.547 3.85 1 88.31 61 GLU B O 1
ATOM 2689 N N . LYS B 1 62 ? 23.766 -2.957 4.965 1 90.31 62 LYS B N 1
ATOM 2690 C CA . LYS B 1 62 ? 22.562 -2.674 4.195 1 90.31 62 LYS B CA 1
ATOM 2691 C C . LYS B 1 62 ? 21.688 -1.634 4.898 1 90.31 62 LYS B C 1
ATOM 2693 O O . LYS B 1 62 ? 20.484 -1.527 4.621 1 90.31 62 LYS B O 1
ATOM 2698 N N . GLY B 1 63 ? 22.297 -0.93 5.77 1 92.81 63 GLY B N 1
ATOM 2699 C CA . GLY B 1 63 ? 21.625 0.141 6.484 1 92.81 63 GLY B CA 1
ATOM 2700 C C . GLY B 1 63 ? 22.484 1.381 6.652 1 92.81 63 GLY B C 1
ATOM 2701 O O . GLY B 1 63 ? 22.422 2.303 5.836 1 92.81 63 GLY B O 1
ATOM 2702 N N . VAL B 1 64 ? 23.438 1.303 7.555 1 94.38 64 VAL B N 1
ATOM 2703 C CA . VAL B 1 64 ? 24.266 2.451 7.93 1 94.38 64 VAL B CA 1
ATOM 2704 C C . VAL B 1 64 ? 25.125 2.877 6.742 1 94.38 64 VAL B C 1
ATOM 2706 O O . VAL B 1 64 ? 25.266 4.07 6.477 1 94.38 64 VAL B O 1
ATOM 2709 N N . HIS B 1 65 ? 25.656 1.92 6.004 1 96.62 65 HIS B N 1
ATOM 2710 C CA . HIS B 1 65 ? 26.5 2.246 4.871 1 96.62 65 HIS B CA 1
ATOM 2711 C C . HIS B 1 65 ? 25.734 3.002 3.797 1 96.62 65 HIS B C 1
ATOM 2713 O O . HIS B 1 65 ? 26.281 3.871 3.121 1 96.62 65 HIS B O 1
ATOM 2719 N N . ARG B 1 66 ? 24.531 2.672 3.596 1 97.06 66 ARG B N 1
ATOM 2720 C CA . ARG B 1 66 ? 23.703 3.361 2.617 1 97.06 66 ARG B CA 1
ATOM 2721 C C . ARG B 1 66 ? 23.438 4.801 3.041 1 97.06 66 ARG B C 1
ATOM 2723 O O . ARG B 1 66 ? 23.453 5.711 2.207 1 97.06 66 ARG B O 1
ATOM 2730 N N . LEU B 1 67 ? 23.188 4.977 4.301 1 96.94 67 LEU B N 1
ATOM 2731 C CA . LEU B 1 67 ? 23.062 6.324 4.844 1 96.94 67 LEU B CA 1
ATOM 2732 C C . LEU B 1 67 ? 24.328 7.129 4.625 1 96.94 67 LEU B C 1
ATOM 2734 O O . LEU B 1 67 ? 24.281 8.281 4.184 1 96.94 67 LEU B O 1
ATOM 2738 N N . GLU B 1 68 ? 25.438 6.477 4.906 1 97 68 GLU B N 1
ATOM 2739 C CA . GLU B 1 68 ? 26.734 7.145 4.75 1 97 68 GLU B CA 1
ATOM 2740 C C . GLU B 1 68 ? 26.969 7.566 3.303 1 97 68 GLU B C 1
ATOM 2742 O O . GLU B 1 68 ? 27.562 8.617 3.043 1 97 68 GLU B O 1
ATOM 2747 N N . ALA B 1 69 ? 26.516 6.738 2.434 1 97.94 69 ALA B N 1
ATOM 2748 C CA . ALA B 1 69 ? 26.641 7.074 1.018 1 97.94 69 ALA B CA 1
ATOM 2749 C C . ALA B 1 69 ? 25.891 8.359 0.689 1 97.94 69 ALA B C 1
ATOM 2751 O O . ALA B 1 69 ? 26.406 9.219 -0.04 1 97.94 69 ALA B O 1
ATOM 2752 N N . MET B 1 70 ? 24.672 8.508 1.193 1 97.94 70 MET B N 1
ATOM 2753 C CA . MET B 1 70 ? 23.922 9.734 0.967 1 97.94 70 MET B CA 1
ATOM 2754 C C . MET B 1 70 ? 24.641 10.93 1.584 1 97.94 70 MET B C 1
ATOM 2756 O O . MET B 1 70 ? 24.766 11.984 0.949 1 97.94 70 MET B O 1
ATOM 2760 N N . LEU B 1 71 ? 25.141 10.758 2.791 1 97.56 71 LEU B N 1
ATOM 2761 C CA . LEU B 1 71 ? 25.812 11.852 3.482 1 97.56 71 LEU B CA 1
ATOM 2762 C C . LEU B 1 71 ? 27.078 12.266 2.732 1 97.56 71 LEU B C 1
ATOM 2764 O O . LEU B 1 71 ? 27.359 13.461 2.611 1 97.56 71 LEU B O 1
ATOM 2768 N N . TYR B 1 72 ? 27.75 11.266 2.232 1 98 72 TYR B N 1
ATOM 2769 C CA . TYR B 1 72 ? 28.953 11.539 1.45 1 98 72 TYR B CA 1
ATOM 2770 C C . TYR B 1 72 ? 28.625 12.336 0.196 1 98 72 TYR B C 1
ATOM 2772 O O . TYR B 1 72 ? 29.312 13.297 -0.137 1 98 72 TYR B O 1
ATOM 2780 N N . ALA B 1 73 ? 27.578 11.969 -0.486 1 97.69 73 ALA B N 1
ATOM 2781 C CA . ALA B 1 73 ? 27.156 12.656 -1.7 1 97.69 73 ALA B CA 1
ATOM 2782 C C . ALA B 1 73 ? 26.75 14.102 -1.4 1 97.69 73 ALA B C 1
ATOM 2784 O O . ALA B 1 73 ? 27.109 15.016 -2.145 1 97.69 73 ALA B O 1
ATOM 2785 N N . LEU B 1 74 ? 26.031 14.328 -0.323 1 97.56 74 LEU B N 1
ATOM 2786 C CA . LEU B 1 74 ? 25.656 15.672 0.088 1 97.56 74 LEU B CA 1
ATOM 2787 C C . LEU B 1 74 ? 26.875 16.547 0.326 1 97.56 74 LEU B C 1
ATOM 2789 O O . LEU B 1 74 ? 26.938 17.688 -0.14 1 97.56 74 LEU B O 1
ATOM 2793 N N . ASP B 1 75 ? 27.844 15.922 1.012 1 96.94 75 ASP B N 1
ATOM 2794 C CA . ASP B 1 75 ? 29.078 16.641 1.32 1 96.94 75 ASP B CA 1
ATOM 2795 C C . ASP B 1 75 ? 29.828 17.031 0.044 1 96.94 75 ASP B C 1
ATOM 2797 O O . ASP B 1 75 ? 30.281 18.172 -0.1 1 96.94 75 ASP B O 1
ATOM 2801 N N . LEU B 1 76 ? 29.891 16.094 -0.856 1 97.31 76 LEU B N 1
ATOM 2802 C CA . LEU B 1 76 ? 30.609 16.328 -2.107 1 97.31 76 LEU B CA 1
ATOM 2803 C C . LEU B 1 76 ? 29.938 17.438 -2.916 1 97.31 76 LEU B C 1
ATOM 2805 O O . LEU B 1 76 ? 30.609 18.312 -3.455 1 97.31 76 LEU B O 1
ATOM 2809 N N . ILE B 1 77 ? 28.641 17.438 -2.998 1 97.31 77 ILE B N 1
ATOM 2810 C CA . ILE B 1 77 ? 27.875 18.391 -3.795 1 97.31 77 ILE B CA 1
ATOM 2811 C C . ILE B 1 77 ? 27.984 19.781 -3.164 1 97.31 77 ILE B C 1
ATOM 2813 O O . ILE B 1 77 ? 28.188 20.766 -3.865 1 97.31 77 ILE B O 1
ATOM 2817 N N . ASN B 1 78 ? 27.906 19.859 -1.848 1 96.94 78 ASN B N 1
ATOM 2818 C CA . ASN B 1 78 ? 27.953 21.141 -1.14 1 96.94 78 ASN B CA 1
ATOM 2819 C C . ASN B 1 78 ? 29.344 21.781 -1.243 1 96.94 78 ASN B C 1
ATOM 2821 O O . ASN B 1 78 ? 29.469 23 -1.165 1 96.94 78 ASN B O 1
ATOM 2825 N N . LYS B 1 79 ? 30.312 20.953 -1.486 1 95.75 79 LYS B N 1
ATOM 2826 C CA . LYS B 1 79 ? 31.688 21.453 -1.564 1 95.75 79 LYS B CA 1
ATOM 2827 C C . LYS B 1 79 ? 32.031 21.891 -2.984 1 95.75 79 LYS B C 1
ATOM 2829 O O . LYS B 1 79 ? 33.031 22.562 -3.203 1 95.75 79 LYS B O 1
ATOM 2834 N N . ASP B 1 80 ? 31.172 21.469 -3.951 1 95.31 80 ASP B N 1
ATOM 2835 C CA . ASP B 1 80 ? 31.438 21.781 -5.352 1 95.31 80 ASP B CA 1
ATOM 2836 C C . ASP B 1 80 ? 30.594 22.969 -5.812 1 95.31 80 ASP B C 1
ATOM 2838 O O . ASP B 1 80 ? 29.438 22.812 -6.199 1 95.31 80 ASP B O 1
ATOM 2842 N N . ASN B 1 81 ? 31.156 24.125 -6.035 1 92.62 81 ASN B N 1
ATOM 2843 C CA . ASN B 1 81 ? 30.453 25.344 -6.402 1 92.62 81 ASN B CA 1
ATOM 2844 C C . ASN B 1 81 ? 30.031 25.328 -7.871 1 92.62 81 ASN B C 1
ATOM 2846 O O . ASN B 1 81 ? 29.234 26.172 -8.305 1 92.62 81 ASN B O 1
ATOM 2850 N N . ASP B 1 82 ? 30.469 24.406 -8.555 1 94.62 82 ASP B N 1
ATOM 2851 C CA . ASP B 1 82 ? 30.109 24.297 -9.961 1 94.62 82 ASP B CA 1
ATOM 2852 C C . ASP B 1 82 ? 28.75 23.594 -10.125 1 94.62 82 ASP B C 1
ATOM 2854 O O . ASP B 1 82 ? 28.062 23.797 -11.125 1 94.62 82 ASP B O 1
ATOM 2858 N N . ILE B 1 83 ? 28.422 22.797 -9.141 1 92 83 ILE B N 1
ATOM 2859 C CA . ILE B 1 83 ? 27.172 22.031 -9.219 1 92 83 ILE B CA 1
ATOM 2860 C C . ILE B 1 83 ? 26.016 22.891 -8.734 1 92 83 ILE B C 1
ATOM 2862 O O . ILE B 1 83 ? 25.016 23.047 -9.438 1 92 83 ILE B O 1
ATOM 2866 N N . LEU B 1 84 ? 26.125 23.484 -7.531 1 90.25 84 LEU B N 1
ATOM 2867 C CA . LEU B 1 84 ? 25.078 24.328 -6.953 1 90.25 84 LEU B CA 1
ATOM 2868 C C . LEU B 1 84 ? 25.688 25.609 -6.387 1 90.25 84 LEU B C 1
ATOM 2870 O O . LEU B 1 84 ? 25.938 25.703 -5.184 1 90.25 84 LEU B O 1
ATOM 2874 N N . PRO B 1 85 ? 25.828 26.578 -7.297 1 91 85 PRO B N 1
ATOM 2875 C CA . PRO B 1 85 ? 26.438 27.812 -6.801 1 91 85 PRO B CA 1
ATOM 2876 C C . PRO B 1 85 ? 25.562 28.531 -5.789 1 91 85 PRO B C 1
ATOM 2878 O O . PRO B 1 85 ? 24.391 28.844 -6.086 1 91 85 PRO B O 1
ATOM 2881 N N . ASN B 1 86 ? 25.984 28.797 -4.551 1 92.5 86 ASN B N 1
ATOM 2882 C CA . ASN B 1 86 ? 25.391 29.578 -3.477 1 92.5 86 ASN B CA 1
ATOM 2883 C C . ASN B 1 86 ? 24.141 28.906 -2.908 1 92.5 86 ASN B C 1
ATOM 2885 O O . ASN B 1 86 ? 23.25 29.578 -2.4 1 92.5 86 ASN B O 1
ATOM 2889 N N . ILE B 1 87 ? 24.016 27.641 -3.184 1 95.12 87 ILE B N 1
ATOM 2890 C CA . ILE B 1 87 ? 22.906 26.844 -2.66 1 95.12 87 ILE B CA 1
ATOM 2891 C C . ILE B 1 87 ? 23.453 25.609 -1.938 1 95.12 87 ILE B C 1
ATOM 2893 O O . ILE B 1 87 ? 24.375 24.953 -2.426 1 95.12 87 ILE B O 1
ATOM 2897 N N . THR B 1 88 ? 22.984 25.328 -0.756 1 96.44 88 THR B N 1
ATOM 2898 C CA . THR B 1 88 ? 23.406 24.141 -0.01 1 96.44 88 THR B CA 1
ATOM 2899 C C . THR B 1 88 ? 22.266 23.125 0.084 1 96.44 88 THR B C 1
ATOM 2901 O O . THR B 1 88 ? 21.094 23.516 0.129 1 96.44 88 THR B O 1
ATOM 2904 N N . LEU B 1 89 ? 22.703 21.891 0.097 1 97.62 89 LEU B N 1
ATOM 2905 C CA . LEU B 1 89 ? 21.75 20.797 0.306 1 97.62 89 LEU B CA 1
ATOM 2906 C C . LEU B 1 89 ? 21.688 20.406 1.775 1 97.62 89 LEU B C 1
ATOM 2908 O O . LEU B 1 89 ? 22.734 20.328 2.439 1 97.62 89 LEU B O 1
ATOM 2912 N N . GLY B 1 90 ? 20.547 20.281 2.322 1 97.31 90 GLY B N 1
ATOM 2913 C CA . GLY B 1 90 ? 20.281 19.656 3.617 1 97.31 90 GLY B CA 1
ATOM 2914 C C . GLY B 1 90 ? 19.5 18.375 3.52 1 97.31 90 GLY B C 1
ATOM 2915 O O . GLY B 1 90 ? 19.281 17.844 2.424 1 97.31 90 GLY B O 1
ATOM 2916 N N . ALA B 1 91 ? 19.141 17.828 4.773 1 97.19 91 ALA B N 1
ATOM 2917 C CA . ALA B 1 91 ? 18.438 16.562 4.723 1 97.19 91 ALA B CA 1
ATOM 2918 C C . ALA B 1 91 ? 17.656 16.312 6.008 1 97.19 91 ALA B C 1
ATOM 2920 O O . ALA B 1 91 ? 18.016 16.828 7.07 1 97.19 91 ALA B O 1
ATOM 2921 N N . VAL B 1 92 ? 16.547 15.664 5.867 1 95.56 92 VAL B N 1
ATOM 2922 C CA . VAL B 1 92 ? 15.812 15.031 6.949 1 95.56 92 VAL B CA 1
ATOM 2923 C C . VAL B 1 92 ? 15.836 13.516 6.777 1 95.56 92 VAL B C 1
ATOM 2925 O O . VAL B 1 92 ? 15.25 12.977 5.836 1 95.56 92 VAL B O 1
ATOM 2928 N N . ILE B 1 93 ? 16.531 12.852 7.688 1 96.69 93 ILE B N 1
ATOM 2929 C CA . ILE B 1 93 ? 16.797 11.43 7.512 1 96.69 93 ILE B CA 1
ATOM 2930 C C . ILE B 1 93 ? 16.109 10.633 8.625 1 96.69 93 ILE B C 1
ATOM 2932 O O . ILE B 1 93 ? 16.172 11.016 9.797 1 96.69 93 ILE B O 1
ATOM 2936 N N . MET B 1 94 ? 15.516 9.539 8.18 1 95.25 94 MET B N 1
ATOM 2937 C CA . MET B 1 94 ? 14.789 8.695 9.125 1 95.25 94 MET B CA 1
ATOM 2938 C C . MET B 1 94 ? 15.242 7.246 9.031 1 95.25 94 MET B C 1
ATOM 2940 O O . MET B 1 94 ? 15.539 6.758 7.938 1 95.25 94 MET B O 1
ATOM 2944 N N . ASP B 1 95 ? 15.297 6.621 10.203 1 95.06 95 ASP B N 1
ATOM 2945 C CA . ASP B 1 95 ? 15.469 5.172 10.258 1 95.06 95 ASP B CA 1
ATOM 2946 C C . ASP B 1 95 ? 14.133 4.453 10.086 1 95.06 95 ASP B C 1
ATOM 2948 O O . ASP B 1 95 ? 13.172 4.727 10.805 1 95.06 95 ASP B O 1
ATOM 2952 N N . THR B 1 96 ? 14.141 3.473 9.148 1 94.25 96 THR B N 1
ATOM 2953 C CA . THR B 1 96 ? 12.898 2.74 8.938 1 94.25 96 THR B CA 1
ATOM 2954 C C . THR B 1 96 ? 12.773 1.586 9.93 1 94.25 96 THR B C 1
ATOM 2956 O O . THR B 1 96 ? 11.703 0.996 10.078 1 94.25 96 THR B O 1
ATOM 2959 N N . CYS B 1 97 ? 13.883 1.275 10.539 1 91.94 97 CYS B N 1
ATOM 2960 C CA . CYS B 1 97 ? 13.969 0.164 11.484 1 91.94 97 CYS B CA 1
ATOM 2961 C C . CYS B 1 97 ? 13.469 -1.13 10.844 1 91.94 97 CYS B C 1
ATOM 2963 O O . CYS B 1 97 ? 12.938 -2.002 11.531 1 91.94 97 CYS B O 1
ATOM 2965 N N . SER B 1 98 ? 13.5 -1.095 9.562 1 89.69 98 SER B N 1
ATOM 2966 C CA . SER B 1 98 ? 13.094 -2.266 8.789 1 89.69 98 SER B CA 1
ATOM 2967 C C . SER B 1 98 ? 11.664 -2.684 9.125 1 89.69 98 SER B C 1
ATOM 2969 O O . SER B 1 98 ? 11.352 -3.877 9.164 1 89.69 98 SER B O 1
ATOM 2971 N N . SER B 1 99 ? 10.883 -1.723 9.453 1 87.88 99 SER B N 1
ATOM 2972 C CA . SER B 1 99 ? 9.461 -1.909 9.719 1 87.88 99 SER B CA 1
ATOM 2973 C C . SER B 1 99 ? 8.602 -1.071 8.781 1 87.88 99 SER B C 1
ATOM 2975 O O . SER B 1 99 ? 8.742 0.153 8.727 1 87.88 99 SER B O 1
ATOM 2977 N N . ASP B 1 100 ? 7.715 -1.78 8.148 1 87.12 100 ASP B N 1
ATOM 2978 C CA . ASP B 1 100 ? 6.875 -1.086 7.18 1 87.12 100 ASP B CA 1
ATOM 2979 C C . ASP B 1 100 ? 6.031 -0.009 7.855 1 87.12 100 ASP B C 1
ATOM 2981 O O . ASP B 1 100 ? 5.965 1.126 7.379 1 87.12 100 ASP B O 1
ATOM 2985 N N . THR B 1 101 ? 5.422 -0.384 8.961 1 84.12 101 THR B N 1
ATOM 2986 C CA . THR B 1 101 ? 4.508 0.518 9.656 1 84.12 101 THR B CA 1
ATOM 2987 C C . THR B 1 101 ? 5.266 1.691 10.266 1 84.12 101 THR B C 1
ATOM 2989 O O . THR B 1 101 ? 4.828 2.84 10.164 1 84.12 101 THR B O 1
ATOM 2992 N N . TYR B 1 102 ? 6.391 1.361 10.852 1 88.19 102 TYR B N 1
ATOM 2993 C CA . TYR B 1 102 ? 7.203 2.408 11.461 1 88.19 102 TYR B CA 1
ATOM 2994 C C . TYR B 1 102 ? 7.73 3.375 10.414 1 88.19 102 TYR B C 1
ATOM 2996 O O . TYR B 1 102 ? 7.734 4.59 10.625 1 88.19 102 TYR B O 1
ATOM 3004 N N . ALA B 1 103 ? 8.156 2.799 9.32 1 92.25 103 ALA B N 1
ATOM 3005 C CA . ALA B 1 103 ? 8.672 3.617 8.227 1 92.25 103 ALA B CA 1
ATOM 3006 C C . ALA B 1 103 ? 7.613 4.59 7.723 1 92.25 103 ALA B C 1
ATOM 3008 O O . ALA B 1 103 ? 7.91 5.762 7.465 1 92.25 103 ALA B O 1
ATOM 3009 N N . LEU B 1 104 ? 6.449 4.105 7.559 1 90.5 104 LEU B N 1
ATOM 3010 C CA . LEU B 1 104 ? 5.363 4.965 7.105 1 90.5 104 LEU B CA 1
ATOM 3011 C C . LEU B 1 104 ? 5.105 6.09 8.102 1 90.5 104 LEU B C 1
ATOM 3013 O O . LEU B 1 104 ? 4.988 7.254 7.715 1 90.5 104 LEU B O 1
ATOM 3017 N N . GLU B 1 105 ? 5.047 5.742 9.32 1 86.75 105 GLU B N 1
ATOM 3018 C CA . GLU B 1 105 ? 4.844 6.738 10.375 1 86.75 105 GLU B CA 1
ATOM 3019 C C . GLU B 1 105 ? 5.895 7.84 10.297 1 86.75 105 GLU B C 1
ATOM 3021 O O . GLU B 1 105 ? 5.562 9.031 10.32 1 86.75 105 GLU B O 1
ATOM 3026 N N . LYS B 1 106 ? 7.062 7.426 10.164 1 88.12 106 LYS B N 1
ATOM 3027 C CA . LYS B 1 106 ? 8.156 8.391 10.133 1 88.12 106 LYS B CA 1
ATOM 3028 C C . LYS B 1 106 ? 8.125 9.227 8.859 1 88.12 106 LYS B C 1
ATOM 3030 O O . LYS B 1 106 ? 8.453 10.414 8.883 1 88.12 106 LYS B O 1
ATOM 3035 N N . SER B 1 107 ? 7.656 8.68 7.805 1 90.81 107 SER B N 1
ATOM 3036 C CA . SER B 1 107 ? 7.656 9.359 6.512 1 90.81 107 SER B CA 1
ATOM 3037 C C . SER B 1 107 ? 6.625 10.477 6.473 1 90.81 107 SER B C 1
ATOM 3039 O O . SER B 1 107 ? 6.684 11.359 5.609 1 90.81 107 SER B O 1
ATOM 3041 N N . MET B 1 108 ? 5.723 10.438 7.387 1 86.25 108 MET B N 1
ATOM 3042 C CA . MET B 1 108 ? 4.723 11.5 7.449 1 86.25 108 MET B CA 1
ATOM 3043 C C . MET B 1 108 ? 5.379 12.852 7.719 1 86.25 108 MET B C 1
ATOM 3045 O O . MET B 1 108 ? 4.848 13.891 7.34 1 86.25 108 MET B O 1
ATOM 3049 N N . GLU B 1 109 ? 6.508 12.82 8.273 1 85.25 109 GLU B N 1
ATOM 3050 C CA . GLU B 1 109 ? 7.262 14.047 8.508 1 85.25 109 GLU B CA 1
ATOM 3051 C C . GLU B 1 109 ? 7.602 14.75 7.191 1 85.25 109 GLU B C 1
ATOM 3053 O O . GLU B 1 109 ? 7.684 15.977 7.141 1 85.25 109 GLU B O 1
ATOM 3058 N N . PHE B 1 110 ? 7.711 13.984 6.148 1 90.12 110 PHE B N 1
ATOM 3059 C CA . PHE B 1 110 ? 8.109 14.523 4.855 1 90.12 110 PHE B CA 1
ATOM 3060 C C . PHE B 1 110 ? 7 15.375 4.258 1 90.12 110 PHE B C 1
ATOM 3062 O O . PHE B 1 110 ? 7.254 16.234 3.416 1 90.12 110 PHE B O 1
ATOM 3069 N N . VAL B 1 111 ? 5.793 15.117 4.715 1 86.31 111 VAL B N 1
ATOM 3070 C CA . VAL B 1 111 ? 4.691 15.766 4.012 1 86.31 111 VAL B CA 1
ATOM 3071 C C . VAL B 1 111 ? 3.975 16.734 4.957 1 86.31 111 VAL B C 1
ATOM 3073 O O . VAL B 1 111 ? 3.014 17.391 4.562 1 86.31 111 VAL B O 1
ATOM 3076 N N . ARG B 1 112 ? 4.418 16.797 6.098 1 79.44 112 ARG B N 1
ATOM 3077 C CA . ARG B 1 112 ? 3.766 17.641 7.102 1 79.44 112 ARG B CA 1
ATOM 3078 C C . ARG B 1 112 ? 3.648 19.078 6.621 1 79.44 112 ARG B C 1
ATOM 3080 O O . ARG B 1 112 ? 2.6 19.703 6.773 1 79.44 112 ARG B O 1
ATOM 3087 N N . SER B 1 113 ? 4.715 19.562 6.078 1 75.94 113 SER B N 1
ATOM 3088 C CA . SER B 1 113 ? 4.734 20.953 5.641 1 75.94 113 SER B CA 1
ATOM 3089 C C . SER B 1 113 ? 3.719 21.203 4.531 1 75.94 113 SER B C 1
ATOM 3091 O O . SER B 1 113 ? 3.223 22.312 4.375 1 75.94 113 SER B O 1
ATOM 3093 N N . TYR B 1 114 ? 3.449 20.156 3.787 1 78.38 114 TYR B N 1
ATOM 3094 C CA . TYR B 1 114 ? 2.521 20.297 2.67 1 78.38 114 TYR B CA 1
ATOM 3095 C C . TYR B 1 114 ? 1.077 20.234 3.15 1 78.38 114 TYR B C 1
ATOM 3097 O O . TYR B 1 114 ? 0.17 20.719 2.477 1 78.38 114 TYR B O 1
ATOM 3105 N N . MET B 1 115 ? 0.811 19.688 4.242 1 73.12 115 MET B N 1
ATOM 3106 C CA . MET B 1 115 ? -0.544 19.438 4.73 1 73.12 115 MET B CA 1
ATOM 3107 C C . MET B 1 115 ? -1.041 20.625 5.555 1 73.12 115 MET B C 1
ATOM 3109 O O . MET B 1 115 ? -2.248 20.844 5.668 1 73.12 115 MET B O 1
ATOM 3113 N N . ASN B 1 116 ? -0.312 21.359 6.199 1 64.06 116 ASN B N 1
ATOM 3114 C CA . ASN B 1 116 ? -0.687 22.422 7.133 1 64.06 116 ASN B CA 1
ATOM 3115 C C . ASN B 1 116 ? -1.004 23.719 6.402 1 64.06 116 ASN B C 1
ATOM 3117 O O . ASN B 1 116 ? -0.637 24.797 6.863 1 64.06 116 ASN B O 1
ATOM 3121 N N . LYS B 1 117 ? -1.9 23.641 5.457 1 59.22 117 LYS B N 1
ATOM 3122 C CA . LYS B 1 117 ? -2.09 24.891 4.742 1 59.22 117 LYS B CA 1
ATOM 3123 C C . LYS B 1 117 ? -3.375 25.594 5.184 1 59.22 117 LYS B C 1
ATOM 3125 O O . LYS B 1 117 ? -3.562 26.781 4.926 1 59.22 117 LYS B O 1
ATOM 3130 N N . ASP B 1 118 ? -4.215 24.906 5.895 1 59.44 118 ASP B N 1
ATOM 3131 C CA . ASP B 1 118 ? -5.449 25.609 6.227 1 59.44 118 ASP B CA 1
ATOM 3132 C C . ASP B 1 118 ? -5.293 26.422 7.508 1 59.44 118 ASP B C 1
ATOM 3134 O O . ASP B 1 118 ? -5.359 25.875 8.609 1 59.44 118 ASP B O 1
ATOM 3138 N N . LEU B 1 119 ? -5.012 27.688 7.371 1 64.56 119 LEU B N 1
ATOM 3139 C CA . LEU B 1 119 ? -4.746 28.609 8.469 1 64.56 119 LEU B CA 1
ATOM 3140 C C . LEU B 1 119 ? -6.043 29.031 9.148 1 64.56 119 LEU B C 1
ATOM 3142 O O . LEU B 1 119 ? -6.02 29.656 10.211 1 64.56 119 LEU B O 1
ATOM 3146 N N . SER B 1 120 ? -7.125 28.484 8.445 1 64.94 120 SER B N 1
ATOM 3147 C CA . SER B 1 120 ? -8.398 28.969 8.961 1 64.94 120 SER B CA 1
ATOM 3148 C C . SER B 1 120 ? -8.68 28.438 10.359 1 64.94 120 SER B C 1
ATOM 3150 O O . SER B 1 120 ? -9.469 29.016 11.109 1 64.94 120 SER B O 1
ATOM 3152 N N . GLU B 1 121 ? -7.914 27.438 10.703 1 70.94 121 GLU B N 1
ATOM 3153 C CA . GLU B 1 121 ? -8.148 26.812 12.008 1 70.94 121 GLU B CA 1
ATOM 3154 C C . GLU B 1 121 ? -7.316 27.484 13.094 1 70.94 121 GLU B C 1
ATOM 3156 O O . GLU B 1 121 ? -7.484 27.188 14.281 1 70.94 121 GLU B O 1
ATOM 3161 N N . TYR B 1 122 ? -6.559 28.5 12.602 1 73.44 122 TYR B N 1
ATOM 3162 C CA . TYR B 1 122 ? -5.684 29.172 13.555 1 73.44 122 TYR B CA 1
ATOM 3163 C C . TYR B 1 122 ? -6.07 30.641 13.695 1 73.44 122 TYR B C 1
ATOM 3165 O O . TYR B 1 122 ? -6.371 31.312 12.703 1 73.44 122 TYR B O 1
ATOM 3173 N N . ARG B 1 123 ? -6.234 31 14.969 1 79.44 123 ARG B N 1
ATOM 3174 C CA . ARG B 1 123 ? -6.594 32.406 15.203 1 79.44 123 ARG B CA 1
ATOM 3175 C C . ARG B 1 123 ? -5.758 33 16.328 1 79.44 123 ARG B C 1
ATOM 3177 O O . ARG B 1 123 ? -5.539 32.344 17.359 1 79.44 123 ARG B O 1
ATOM 3184 N N . CYS B 1 124 ? -5.203 34.125 16.016 1 82.25 124 CYS B N 1
ATOM 3185 C CA . CYS B 1 124 ? -4.527 34.844 17.078 1 82.25 124 CYS B CA 1
ATOM 3186 C C . CYS B 1 124 ? -5.531 35.562 17.984 1 82.25 124 CYS B C 1
ATOM 3188 O O . CYS B 1 124 ? -6.715 35.656 17.641 1 82.25 124 CYS B O 1
ATOM 3190 N N . GLU B 1 125 ? -5.059 35.938 19.141 1 81.25 125 GLU B N 1
ATOM 3191 C CA . GLU B 1 125 ? -5.91 36.625 20.094 1 81.25 125 GLU B CA 1
ATOM 3192 C C . GLU B 1 125 ? -6.543 37.875 19.469 1 81.25 125 GLU B C 1
ATOM 3194 O O . GLU B 1 125 ? -7.684 38.219 19.781 1 81.25 125 GLU B O 1
ATOM 3199 N N . SER B 1 126 ? -5.797 38.406 18.609 1 80.44 126 SER B N 1
ATOM 3200 C CA . SER B 1 126 ? -6.262 39.625 17.953 1 80.44 126 SER B CA 1
ATOM 3201 C C . SER B 1 126 ? -7.32 39.312 16.891 1 80.44 126 SER B C 1
ATOM 3203 O O . SER B 1 126 ? -7.957 40.219 16.359 1 80.44 126 SER B O 1
ATOM 3205 N N . GLY B 1 127 ? -7.574 38 16.688 1 77.44 127 GLY B N 1
ATOM 3206 C CA . GLY B 1 127 ? -8.508 37.594 15.648 1 77.44 127 GLY B CA 1
ATOM 3207 C C . GLY B 1 127 ? -7.844 37.469 14.289 1 77.44 127 GLY B C 1
ATOM 3208 O O . GLY B 1 127 ? -8.484 37.031 13.328 1 77.44 127 GLY B O 1
ATOM 3209 N N . LYS B 1 128 ? -6.551 37.938 14.367 1 76.56 128 LYS B N 1
ATOM 3210 C CA . LYS B 1 128 ? -5.812 37.844 13.117 1 76.56 128 LYS B CA 1
ATOM 3211 C C . LYS B 1 128 ? -5.238 36.438 12.906 1 76.56 128 LYS B C 1
ATOM 3213 O O . LYS B 1 128 ? -5.133 35.656 13.852 1 76.56 128 LYS B O 1
ATOM 3218 N N . THR B 1 129 ? -4.965 36.062 11.672 1 79.06 129 THR B N 1
ATOM 3219 C CA . THR B 1 129 ? -4.32 34.812 11.32 1 79.06 129 THR B CA 1
ATOM 3220 C C . THR B 1 129 ? -2.842 34.812 11.703 1 79.06 129 THR B C 1
ATOM 3222 O O . THR B 1 129 ? -2.16 35.844 11.508 1 79.06 129 THR B O 1
ATOM 3225 N N . PRO B 1 130 ? -2.467 33.781 12.391 1 80.81 130 PRO B N 1
ATOM 3226 C CA . PRO B 1 130 ? -1.056 33.719 12.781 1 80.81 130 PRO B CA 1
ATOM 3227 C C . PRO B 1 130 ? -0.115 33.656 11.578 1 80.81 130 PRO B C 1
ATOM 3229 O O . PRO B 1 130 ? -0.555 33.375 10.461 1 80.81 130 PRO B O 1
ATOM 3232 N N . SER B 1 131 ? 1.105 34.094 11.938 1 76.88 131 SER B N 1
ATOM 3233 C CA . SER B 1 131 ? 2.16 33.875 10.953 1 76.88 131 SER B CA 1
ATOM 3234 C C . SER B 1 131 ? 2.662 32.438 10.992 1 76.88 131 SER B C 1
ATOM 3236 O O . SER B 1 131 ? 2.777 31.844 12.07 1 76.88 131 SER B O 1
ATOM 3238 N N . TYR B 1 132 ? 2.715 31.766 10.023 1 73.38 132 TYR B N 1
ATOM 3239 C CA . TYR B 1 132 ? 3.178 30.406 9.852 1 73.38 132 TYR B CA 1
ATOM 3240 C C . TYR B 1 132 ? 4.547 30.375 9.18 1 73.38 132 TYR B C 1
ATOM 3242 O O . TYR B 1 132 ? 4.723 30.906 8.086 1 73.38 132 TYR B O 1
ATOM 3250 N N . VAL B 1 133 ? 5.656 29.938 10.055 1 71.19 133 VAL B N 1
ATOM 3251 C CA . VAL B 1 133 ? 6.965 29.734 9.445 1 71.19 133 VAL B CA 1
ATOM 3252 C C . VAL B 1 133 ? 7.285 28.25 9.359 1 71.19 133 VAL B C 1
ATOM 3254 O O . VAL B 1 133 ? 7.824 27.672 10.305 1 71.19 133 VAL B O 1
ATOM 3257 N N . PRO B 1 134 ? 7.012 27.672 8.281 1 71.19 134 PRO B N 1
ATOM 3258 C CA . PRO B 1 134 ? 7.234 26.219 8.156 1 71.19 134 PRO B CA 1
ATOM 3259 C C . PRO B 1 134 ? 8.703 25.875 7.922 1 71.19 134 PRO B C 1
ATOM 3261 O O . PRO B 1 134 ? 9.477 26.719 7.465 1 71.19 134 PRO B O 1
ATOM 3264 N N . HIS B 1 135 ? 9.031 24.625 8.453 1 77.06 135 HIS B N 1
ATOM 3265 C CA . HIS B 1 135 ? 10.281 24.062 7.949 1 77.06 135 HIS B CA 1
ATOM 3266 C C . HIS B 1 135 ? 10.273 23.984 6.426 1 77.06 135 HIS B C 1
ATOM 3268 O O . HIS B 1 135 ? 9.211 23.953 5.805 1 77.06 135 HIS B O 1
ATOM 3274 N N . LYS B 1 136 ? 11.445 24.109 5.902 1 86.69 136 LYS B N 1
ATOM 3275 C CA . LYS B 1 136 ? 11.531 23.953 4.453 1 86.69 136 LYS B CA 1
ATOM 3276 C C . LYS B 1 136 ? 11 22.594 4.016 1 86.69 136 LYS B C 1
ATOM 3278 O O . LYS B 1 136 ? 11.258 21.578 4.664 1 86.69 136 LYS B O 1
ATOM 3283 N N . PRO B 1 137 ? 10.258 22.641 3.023 1 89.75 137 PRO B N 1
ATOM 3284 C CA . PRO B 1 137 ? 9.68 21.375 2.547 1 89.75 137 PRO B CA 1
ATOM 3285 C C . PRO B 1 137 ? 10.719 20.453 1.917 1 89.75 137 PRO B C 1
ATOM 3287 O O . PRO B 1 137 ? 11.734 20.922 1.391 1 89.75 137 PRO B O 1
ATOM 3290 N N . ILE B 1 138 ? 10.453 19.219 2.004 1 94.31 138 ILE B N 1
ATOM 3291 C CA . ILE B 1 138 ? 11.289 18.219 1.343 1 94.31 138 ILE B CA 1
ATOM 3292 C C . ILE B 1 138 ? 11.062 18.281 -0.167 1 94.31 138 ILE B C 1
ATOM 3294 O O . ILE B 1 138 ? 9.93 18.391 -0.629 1 94.31 138 ILE B O 1
ATOM 3298 N N . THR B 1 139 ? 12.203 18.219 -0.904 1 96.12 139 THR B N 1
ATOM 3299 C CA . THR B 1 139 ? 12.109 18.391 -2.35 1 96.12 139 THR B CA 1
ATOM 3300 C C . THR B 1 139 ? 12.211 17.047 -3.062 1 96.12 139 THR B C 1
ATOM 3302 O O . THR B 1 139 ? 11.828 16.938 -4.23 1 96.12 139 THR B O 1
ATOM 3305 N N . GLY B 1 140 ? 12.633 16.062 -2.438 1 98.06 140 GLY B N 1
ATOM 3306 C CA . GLY B 1 140 ? 12.805 14.695 -2.92 1 98.06 140 GLY B CA 1
ATOM 3307 C C . GLY B 1 140 ? 13.234 13.727 -1.835 1 98.06 140 GLY B C 1
ATOM 3308 O O . GLY B 1 140 ? 13.781 14.141 -0.807 1 98.06 140 GLY B O 1
ATOM 3309 N N . VAL B 1 141 ? 12.938 12.5 -2.074 1 98.44 141 VAL B N 1
ATOM 3310 C CA . VAL B 1 141 ? 13.234 11.508 -1.049 1 98.44 141 VAL B CA 1
ATOM 3311 C C . VAL B 1 141 ? 14.141 10.422 -1.624 1 98.44 141 VAL B C 1
ATOM 3313 O O . VAL B 1 141 ? 13.883 9.898 -2.707 1 98.44 141 VAL B O 1
ATOM 3316 N N . ILE B 1 142 ? 15.219 10.172 -0.942 1 98.69 142 ILE B N 1
ATOM 3317 C CA . ILE B 1 142 ? 16.094 9.039 -1.239 1 98.69 142 ILE B CA 1
ATOM 3318 C C . ILE B 1 142 ? 15.695 7.848 -0.375 1 98.69 142 ILE B C 1
ATOM 3320 O O . ILE B 1 142 ? 15.672 7.941 0.854 1 98.69 142 ILE B O 1
ATOM 3324 N N . GLY B 1 143 ? 15.398 6.75 -1.005 1 97.81 143 GLY B N 1
ATOM 3325 C CA . GLY B 1 143 ? 14.898 5.574 -0.313 1 97.81 143 GLY B CA 1
ATOM 3326 C C . GLY B 1 143 ? 13.5 5.184 -0.744 1 97.81 143 GLY B C 1
ATOM 3327 O O . GLY B 1 143 ? 12.961 5.727 -1.713 1 97.81 143 GLY B O 1
ATOM 3328 N N . ALA B 1 144 ? 12.93 4.188 -0.202 1 97.25 144 ALA B N 1
ATOM 3329 C CA . ALA B 1 144 ? 13.484 3.379 0.883 1 97.25 144 ALA B CA 1
ATOM 3330 C C . ALA B 1 144 ? 14.188 2.137 0.339 1 97.25 144 ALA B C 1
ATOM 3332 O O . ALA B 1 144 ? 14.586 2.104 -0.826 1 97.25 144 ALA B O 1
ATOM 3333 N N . SER B 1 145 ? 14.523 1.215 1.218 1 96.5 145 SER B N 1
ATOM 3334 C CA . SER B 1 145 ? 15.172 -0.044 0.854 1 96.5 145 SER B CA 1
ATOM 3335 C C . SER B 1 145 ? 14.141 -1.119 0.533 1 96.5 145 SER B C 1
ATOM 3337 O O . SER B 1 145 ? 14.133 -1.672 -0.568 1 96.5 145 SER B O 1
ATOM 3339 N N . PHE B 1 146 ? 13.219 -1.273 1.364 1 94.5 146 PHE B N 1
ATOM 3340 C CA . PHE B 1 146 ? 12.219 -2.328 1.212 1 94.5 146 PHE B CA 1
ATOM 3341 C C . PHE B 1 146 ? 11.102 -1.887 0.276 1 94.5 146 PHE B C 1
ATOM 3343 O O . PHE B 1 146 ? 10.625 -0.751 0.359 1 94.5 146 PHE B O 1
ATOM 3350 N N . SER B 1 147 ? 10.68 -2.791 -0.57 1 95 147 SER B N 1
ATOM 3351 C CA . SER B 1 147 ? 9.664 -2.492 -1.576 1 95 147 SER B CA 1
ATOM 3352 C C . SER B 1 147 ? 8.352 -2.055 -0.928 1 95 147 SER B C 1
ATOM 3354 O O . SER B 1 147 ? 7.719 -1.102 -1.383 1 95 147 SER B O 1
ATOM 3356 N N . THR B 1 148 ? 7.996 -2.783 0.082 1 91.38 148 THR B N 1
ATOM 3357 C CA . THR B 1 148 ? 6.734 -2.469 0.741 1 91.38 148 THR B CA 1
ATOM 3358 C C . THR B 1 148 ? 6.75 -1.045 1.29 1 91.38 148 THR B C 1
ATOM 3360 O O . THR B 1 148 ? 5.762 -0.319 1.177 1 91.38 148 THR B O 1
ATOM 3363 N N . VAL B 1 149 ? 7.883 -0.659 1.851 1 93.56 149 VAL B N 1
ATOM 3364 C CA . VAL B 1 149 ? 8.031 0.698 2.369 1 93.56 149 VAL B CA 1
ATOM 3365 C C . VAL B 1 149 ? 7.973 1.699 1.218 1 93.56 149 VAL B C 1
ATOM 3367 O O . VAL B 1 149 ? 7.258 2.701 1.294 1 93.56 149 VAL B O 1
ATOM 3370 N N . SER B 1 150 ? 8.68 1.385 0.165 1 97.19 150 SER B N 1
ATOM 3371 C CA . SER B 1 150 ? 8.719 2.275 -0.99 1 97.19 150 SER B CA 1
ATOM 3372 C C . SER B 1 150 ? 7.328 2.471 -1.589 1 97.19 150 SER B C 1
ATOM 3374 O O . SER B 1 150 ? 6.973 3.578 -1.994 1 97.19 150 SER B O 1
ATOM 3376 N N . ILE B 1 151 ? 6.594 1.407 -1.616 1 93.56 151 ILE B N 1
ATOM 3377 C CA . ILE B 1 151 ? 5.246 1.468 -2.172 1 93.56 151 ILE B CA 1
ATOM 3378 C C . ILE B 1 151 ? 4.379 2.395 -1.324 1 93.56 151 ILE B C 1
ATOM 3380 O O . ILE B 1 151 ? 3.725 3.297 -1.853 1 93.56 151 ILE B O 1
ATOM 3384 N N . MET B 1 152 ? 4.391 2.225 -0.048 1 91.19 152 MET B N 1
ATOM 3385 C CA . MET B 1 152 ? 3.561 3.025 0.847 1 91.19 152 MET B CA 1
ATOM 3386 C C . MET B 1 152 ? 3.971 4.492 0.801 1 91.19 152 MET B C 1
ATOM 3388 O O . MET B 1 152 ? 3.119 5.379 0.693 1 91.19 152 MET B O 1
ATOM 3392 N N . VAL B 1 153 ? 5.227 4.727 0.823 1 94.69 153 VAL B N 1
ATOM 3393 C CA . VAL B 1 153 ? 5.75 6.086 0.853 1 94.69 153 VAL B CA 1
ATOM 3394 C C . VAL B 1 153 ? 5.496 6.77 -0.491 1 94.69 153 VAL B C 1
ATOM 3396 O O . VAL B 1 153 ? 5.117 7.941 -0.538 1 94.69 153 VAL B O 1
ATOM 3399 N N . ALA B 1 154 ? 5.66 6.062 -1.562 1 96.06 154 ALA B N 1
ATOM 3400 C CA . ALA B 1 154 ? 5.441 6.609 -2.898 1 96.06 154 ALA B CA 1
ATOM 3401 C C . ALA B 1 154 ? 3.996 7.07 -3.072 1 96.06 154 ALA B C 1
ATOM 3403 O O . ALA B 1 154 ? 3.738 8.094 -3.717 1 96.06 154 ALA B O 1
ATOM 3404 N N . ASN B 1 155 ? 3.145 6.332 -2.518 1 91.06 155 ASN B N 1
ATOM 3405 C CA . ASN B 1 155 ? 1.731 6.684 -2.623 1 91.06 155 ASN B CA 1
ATOM 3406 C C . ASN B 1 155 ? 1.432 8.016 -1.949 1 91.06 155 ASN B C 1
ATOM 3408 O O . ASN B 1 155 ? 0.642 8.812 -2.461 1 91.06 155 ASN B O 1
ATOM 3412 N N . ILE B 1 156 ? 2.064 8.281 -0.886 1 90.12 156 ILE B N 1
ATOM 3413 C CA . ILE B 1 156 ? 1.84 9.531 -0.167 1 90.12 156 ILE B CA 1
ATOM 3414 C C . ILE B 1 156 ? 2.578 10.672 -0.867 1 90.12 156 ILE B C 1
ATOM 3416 O O . ILE B 1 156 ? 2.02 11.75 -1.064 1 90.12 156 ILE B O 1
ATOM 3420 N N . LEU B 1 157 ? 3.791 10.43 -1.277 1 94.62 157 LEU B N 1
ATOM 3421 C CA . LEU B 1 157 ? 4.621 11.469 -1.882 1 94.62 157 LEU B CA 1
ATOM 3422 C C . LEU B 1 157 ? 4.02 11.945 -3.197 1 94.62 157 LEU B C 1
ATOM 3424 O O . LEU B 1 157 ? 4.145 13.125 -3.553 1 94.62 157 LEU B O 1
ATOM 3428 N N . ARG B 1 158 ? 3.412 11.086 -3.859 1 92.69 158 ARG B N 1
ATOM 3429 C CA . ARG B 1 158 ? 2.82 11.438 -5.148 1 92.69 158 ARG B CA 1
ATOM 3430 C C . ARG B 1 158 ? 1.772 12.531 -4.988 1 92.69 158 ARG B C 1
ATOM 3432 O O . ARG B 1 158 ? 1.618 13.383 -5.867 1 92.69 158 ARG B O 1
ATOM 3439 N N . LEU B 1 159 ? 1.083 12.523 -3.855 1 87.06 159 LEU B N 1
ATOM 3440 C CA . LEU B 1 159 ? 0.043 13.516 -3.594 1 87.06 159 LEU B CA 1
ATOM 3441 C C . LEU B 1 159 ? 0.619 14.922 -3.621 1 87.06 159 LEU B C 1
ATOM 3443 O O . LEU B 1 159 ? -0.098 15.891 -3.908 1 87.06 159 LEU B O 1
ATOM 3447 N N . PHE B 1 160 ? 1.819 14.992 -3.363 1 90 160 PHE B N 1
ATOM 3448 C CA . PHE B 1 160 ? 2.471 16.297 -3.277 1 90 160 PHE B CA 1
ATOM 3449 C C . PHE B 1 160 ? 3.508 16.453 -4.387 1 90 160 PHE B C 1
ATOM 3451 O O . PHE B 1 160 ? 4.336 17.375 -4.34 1 90 160 PHE B O 1
ATOM 3458 N N . LYS B 1 161 ? 3.541 15.5 -5.309 1 93.88 161 LYS B N 1
ATOM 3459 C CA . LYS B 1 161 ? 4.422 15.492 -6.473 1 93.88 161 LYS B CA 1
ATOM 3460 C C . LYS B 1 161 ? 5.891 15.523 -6.055 1 93.88 161 LYS B C 1
ATOM 3462 O O . LYS B 1 161 ? 6.699 16.234 -6.66 1 93.88 161 LYS B O 1
ATOM 3467 N N . ILE B 1 162 ? 6.211 14.844 -4.953 1 96.44 162 ILE B N 1
ATOM 3468 C CA . ILE B 1 162 ? 7.578 14.727 -4.465 1 96.44 162 ILE B CA 1
ATOM 3469 C C . ILE B 1 162 ? 8.234 13.484 -5.062 1 96.44 162 ILE B C 1
ATOM 3471 O O . ILE B 1 162 ? 7.754 12.367 -4.871 1 96.44 162 ILE B O 1
ATOM 3475 N N . PRO B 1 163 ? 9.398 13.68 -5.801 1 98.31 163 PRO B N 1
ATOM 3476 C CA . PRO B 1 163 ? 10.062 12.508 -6.379 1 98.31 163 PRO B CA 1
ATOM 3477 C C . PRO B 1 163 ? 10.742 11.633 -5.324 1 98.31 163 PRO B C 1
ATOM 3479 O O . PRO B 1 163 ? 11.219 12.141 -4.309 1 98.31 163 PRO B O 1
ATOM 3482 N N . GLN B 1 164 ? 10.727 10.359 -5.574 1 98.69 164 GLN B N 1
ATOM 3483 C CA . GLN B 1 164 ? 11.336 9.336 -4.73 1 98.69 164 GLN B CA 1
ATOM 3484 C C . GLN B 1 164 ? 12.289 8.461 -5.539 1 98.69 164 GLN B C 1
ATOM 3486 O O . GLN B 1 164 ? 11.93 7.977 -6.617 1 98.69 164 GLN B O 1
ATOM 3491 N N . ILE B 1 165 ? 13.484 8.336 -5.086 1 98.75 165 ILE B N 1
ATOM 3492 C CA . ILE B 1 165 ? 14.445 7.457 -5.746 1 98.75 165 ILE B CA 1
ATOM 3493 C C . ILE B 1 165 ? 14.906 6.379 -4.77 1 98.75 165 ILE B C 1
ATOM 3495 O O . ILE B 1 165 ? 15.539 6.68 -3.752 1 98.75 165 ILE B O 1
ATOM 3499 N N . SER B 1 166 ? 14.586 5.133 -5.082 1 98.69 166 SER B N 1
ATOM 3500 C CA . SER B 1 166 ? 15.023 4.027 -4.23 1 98.69 166 SER B CA 1
ATOM 3501 C C . SER B 1 166 ? 16.359 3.459 -4.707 1 98.69 166 SER B C 1
ATOM 3503 O O . SER B 1 166 ? 16.594 3.342 -5.91 1 98.69 166 SER B O 1
ATOM 3505 N N . TYR B 1 167 ? 17.109 3.031 -3.754 1 98.19 167 TYR B N 1
ATOM 3506 C CA . TYR B 1 167 ? 18.406 2.422 -4.047 1 98.19 167 TYR B CA 1
ATOM 3507 C C . TYR B 1 167 ? 18.312 0.903 -3.961 1 98.19 167 TYR B C 1
ATOM 3509 O O . TYR B 1 167 ? 19.312 0.208 -4.18 1 98.19 167 TYR B O 1
ATOM 3517 N N . ALA B 1 168 ? 17.094 0.395 -3.688 1 97.5 168 ALA B N 1
ATOM 3518 C CA . ALA B 1 168 ? 17.156 -1.036 -3.396 1 97.5 168 ALA B CA 1
ATOM 3519 C C . ALA B 1 168 ? 15.82 -1.715 -3.688 1 97.5 168 ALA B C 1
ATOM 3521 O O . ALA B 1 168 ? 15.742 -2.943 -3.768 1 97.5 168 ALA B O 1
ATOM 3522 N N . SER B 1 169 ? 14.711 -1 -3.865 1 97.31 169 SER B N 1
ATOM 3523 C CA . SER B 1 169 ? 13.398 -1.622 -4.043 1 97.31 169 SER B CA 1
ATOM 3524 C C . SER B 1 169 ? 13.266 -2.236 -5.43 1 97.31 169 SER B C 1
ATOM 3526 O O . SER B 1 169 ? 13.266 -1.52 -6.434 1 97.31 169 SER B O 1
ATOM 3528 N N . THR B 1 170 ? 12.977 -3.559 -5.422 1 97 170 THR B N 1
ATOM 3529 C CA . THR B 1 170 ? 13.062 -4.242 -6.707 1 97 170 THR B CA 1
ATOM 3530 C C . THR B 1 170 ? 11.68 -4.707 -7.168 1 97 170 THR B C 1
ATOM 3532 O O . THR B 1 170 ? 11.531 -5.211 -8.281 1 97 170 THR B O 1
ATOM 3535 N N . SER B 1 171 ? 10.648 -4.52 -6.391 1 95.25 171 SER B N 1
ATOM 3536 C CA . SER B 1 171 ? 9.336 -5.043 -6.762 1 95.25 171 SER B CA 1
ATOM 3537 C C . SER B 1 171 ? 8.898 -4.52 -8.125 1 95.25 171 SER B C 1
ATOM 3539 O O . SER B 1 171 ? 9 -3.322 -8.398 1 95.25 171 SER B O 1
ATOM 3541 N N . ALA B 1 172 ? 8.367 -5.457 -8.883 1 92.75 172 ALA B N 1
ATOM 3542 C CA . ALA B 1 172 ? 7.914 -5.082 -10.219 1 92.75 172 ALA B CA 1
ATOM 3543 C C . ALA B 1 172 ? 6.738 -4.109 -10.148 1 92.75 172 ALA B C 1
ATOM 3545 O O . ALA B 1 172 ? 6.5 -3.344 -11.078 1 92.75 172 ALA B O 1
ATOM 3546 N N . GLU B 1 173 ? 6.066 -4.145 -9.039 1 91.12 173 GLU B N 1
ATOM 3547 C CA . GLU B 1 173 ? 4.918 -3.262 -8.844 1 91.12 173 GLU B CA 1
ATOM 3548 C C . GLU B 1 173 ? 5.324 -1.795 -8.977 1 91.12 173 GLU B C 1
ATOM 3550 O O . GLU B 1 173 ? 4.555 -0.977 -9.484 1 91.12 173 GLU B O 1
ATOM 3555 N N . LEU B 1 174 ? 6.469 -1.444 -8.617 1 95.56 174 LEU B N 1
ATOM 3556 C CA . LEU B 1 174 ? 6.949 -0.068 -8.562 1 95.56 174 LEU B CA 1
ATOM 3557 C C . LEU B 1 174 ? 7.254 0.454 -9.961 1 95.56 174 LEU B C 1
ATOM 3559 O O . LEU B 1 174 ? 7.477 1.652 -10.148 1 95.56 174 LEU B O 1
ATOM 3563 N N . SER B 1 175 ? 7.188 -0.436 -10.922 1 92.94 175 SER B N 1
ATOM 3564 C CA . SER B 1 175 ? 7.453 -0.048 -12.305 1 92.94 175 SER B CA 1
ATOM 3565 C C . SER B 1 175 ? 6.199 0.506 -12.977 1 92.94 175 SER B C 1
ATOM 3567 O O . SER B 1 175 ? 6.27 1.061 -14.07 1 92.94 175 SER B O 1
ATOM 3569 N N . ASP B 1 176 ? 5.09 0.394 -12.305 1 88.75 176 ASP B N 1
ATOM 3570 C CA . ASP B 1 176 ? 3.84 0.907 -12.852 1 88.75 176 ASP B CA 1
ATOM 3571 C C . ASP B 1 176 ? 3.768 2.428 -12.727 1 88.75 176 ASP B C 1
ATOM 3573 O O . ASP B 1 176 ? 3.381 2.953 -11.68 1 88.75 176 ASP B O 1
ATOM 3577 N N . LYS B 1 177 ? 3.941 3.188 -13.773 1 89.5 177 LYS B N 1
ATOM 3578 C CA . LYS B 1 177 ? 4.047 4.645 -13.727 1 89.5 177 LYS B CA 1
ATOM 3579 C C . LYS B 1 177 ? 2.672 5.289 -13.586 1 89.5 177 LYS B C 1
ATOM 3581 O O . LYS B 1 177 ? 2.566 6.469 -13.242 1 89.5 177 LYS B O 1
ATOM 3586 N N . SER B 1 178 ? 1.631 4.516 -13.836 1 82.56 178 SER B N 1
ATOM 3587 C CA . SER B 1 178 ? 0.296 5.062 -13.609 1 82.56 178 SER B CA 1
ATOM 3588 C C . SER B 1 178 ? 0.004 5.211 -12.125 1 82.56 178 SER B C 1
ATOM 3590 O O . SER B 1 178 ? -0.807 6.055 -11.727 1 82.56 178 SER B O 1
ATOM 3592 N N . ARG B 1 179 ? 0.749 4.461 -11.352 1 84.81 179 ARG B N 1
ATOM 3593 C CA . ARG B 1 179 ? 0.558 4.508 -9.906 1 84.81 179 ARG B CA 1
ATOM 3594 C C . ARG B 1 179 ? 1.722 5.219 -9.219 1 84.81 179 ARG B C 1
ATOM 3596 O O . ARG B 1 179 ? 1.523 5.953 -8.25 1 84.81 179 ARG B O 1
ATOM 3603 N N . PHE B 1 180 ? 2.869 4.879 -9.82 1 93.88 180 PHE B N 1
ATOM 3604 C CA . PHE B 1 180 ? 4.074 5.367 -9.164 1 93.88 180 PHE B CA 1
ATOM 3605 C C . PHE B 1 180 ? 4.848 6.312 -10.078 1 93.88 180 PHE B C 1
ATOM 3607 O O . PHE B 1 180 ? 6.039 6.121 -10.312 1 93.88 180 PHE B O 1
ATOM 3614 N N . GLU B 1 181 ? 4.207 7.383 -10.438 1 93.12 181 GLU B N 1
ATOM 3615 C CA . GLU B 1 181 ? 4.695 8.344 -11.422 1 93.12 181 GLU B CA 1
ATOM 3616 C C . GLU B 1 181 ? 5.961 9.039 -10.93 1 93.12 181 GLU B C 1
ATOM 3618 O O . GLU B 1 181 ? 6.863 9.328 -11.727 1 93.12 181 GLU B O 1
ATOM 3623 N N . TYR B 1 182 ? 6.133 9.258 -9.688 1 97.12 182 TYR B N 1
ATOM 3624 C CA . TYR B 1 182 ? 7.23 10.055 -9.148 1 97.12 182 TYR B CA 1
ATOM 3625 C C . TYR B 1 182 ? 8.273 9.164 -8.484 1 97.12 182 TYR B C 1
ATOM 3627 O O . TYR B 1 182 ? 9.117 9.641 -7.727 1 97.12 182 TYR B O 1
ATOM 3635 N N . PHE B 1 183 ? 8.133 7.883 -8.695 1 98.31 183 PHE B N 1
ATOM 3636 C CA . PHE B 1 183 ? 9.086 6.922 -8.148 1 98.31 183 PHE B CA 1
ATOM 3637 C C . PHE B 1 183 ? 10.117 6.531 -9.203 1 98.31 183 PHE B C 1
ATOM 3639 O O . PHE B 1 183 ? 9.773 6.309 -10.367 1 98.31 183 PHE B O 1
ATOM 3646 N N . SER B 1 184 ? 11.32 6.477 -8.812 1 98.38 184 SER B N 1
ATOM 3647 C CA . SER B 1 184 ? 12.422 5.926 -9.594 1 98.38 184 SER B CA 1
ATOM 3648 C C . SER B 1 184 ? 13.328 5.047 -8.742 1 98.38 184 SER B C 1
ATOM 3650 O O . SER B 1 184 ? 13.203 5.031 -7.512 1 98.38 184 SER B O 1
ATOM 3652 N N . ARG B 1 185 ? 14.117 4.254 -9.383 1 98.19 185 ARG B N 1
ATOM 3653 C CA . ARG B 1 185 ? 15.07 3.408 -8.672 1 98.19 185 ARG B CA 1
ATOM 3654 C C . ARG B 1 185 ? 16.359 3.248 -9.469 1 98.19 185 ARG B C 1
ATOM 3656 O O . ARG B 1 185 ? 16.391 3.518 -10.672 1 98.19 185 ARG B O 1
ATOM 3663 N N . VAL B 1 186 ? 17.422 2.756 -8.781 1 97.44 186 VAL B N 1
ATOM 3664 C CA . VAL B 1 186 ? 18.703 2.602 -9.461 1 97.44 186 VAL B CA 1
ATOM 3665 C C . VAL B 1 186 ? 19.078 1.12 -9.555 1 97.44 186 VAL B C 1
ATOM 3667 O O . VAL B 1 186 ? 20.234 0.77 -9.781 1 97.44 186 VAL B O 1
ATOM 3670 N N . VAL B 1 187 ? 18.141 0.211 -9.227 1 96.81 187 VAL B N 1
ATOM 3671 C CA . VAL B 1 187 ? 18.328 -1.232 -9.336 1 96.81 187 VAL B CA 1
ATOM 3672 C C . VAL B 1 187 ? 17.266 -1.817 -10.273 1 96.81 187 VAL B C 1
ATOM 3674 O O . VAL B 1 187 ? 16.188 -1.243 -10.445 1 96.81 187 VAL B O 1
ATOM 3677 N N . PRO B 1 188 ? 17.5 -2.957 -10.891 1 96.12 188 PRO B N 1
ATOM 3678 C CA . PRO B 1 188 ? 16.516 -3.566 -11.797 1 96.12 188 PRO B CA 1
ATOM 3679 C C . PRO B 1 188 ? 15.32 -4.145 -11.055 1 96.12 188 PRO B C 1
ATOM 3681 O O . PRO B 1 188 ? 15.438 -4.57 -9.906 1 96.12 188 PRO B O 1
ATOM 3684 N N . PRO B 1 189 ? 14.188 -4.215 -11.734 1 96.38 189 PRO B N 1
ATOM 3685 C CA . PRO B 1 189 ? 13.016 -4.844 -11.125 1 96.38 189 PRO B CA 1
ATOM 3686 C C . PRO B 1 189 ? 13.109 -6.367 -11.094 1 96.38 189 PRO B C 1
ATOM 3688 O O . PRO B 1 189 ? 13.953 -6.953 -11.781 1 96.38 189 PRO B O 1
ATOM 3691 N N . ASP B 1 190 ? 12.25 -6.922 -10.281 1 95.44 190 ASP B N 1
ATOM 3692 C CA . ASP B 1 190 ? 12.281 -8.352 -9.969 1 95.44 190 ASP B CA 1
ATOM 3693 C C . ASP B 1 190 ? 11.992 -9.195 -11.211 1 95.44 190 ASP B C 1
ATOM 3695 O O . ASP B 1 190 ? 12.383 -10.359 -11.273 1 95.44 190 ASP B O 1
ATOM 3699 N N . ASN B 1 191 ? 11.305 -8.625 -12.18 1 93 191 ASN B N 1
ATOM 3700 C CA . ASN B 1 191 ? 11.039 -9.422 -13.375 1 93 191 ASN B CA 1
ATOM 3701 C C . ASN B 1 191 ? 12.328 -9.805 -14.094 1 93 191 ASN B C 1
ATOM 3703 O O . ASN B 1 191 ? 12.438 -10.906 -14.633 1 93 191 ASN B O 1
ATOM 3707 N N . PHE B 1 192 ? 13.273 -8.883 -14.078 1 95.19 192 PHE B N 1
ATOM 3708 C CA . PHE B 1 192 ? 14.578 -9.203 -14.648 1 95.19 192 PHE B CA 1
ATOM 3709 C C . PHE B 1 192 ? 15.32 -10.211 -13.781 1 95.19 192 PHE B C 1
ATOM 3711 O O . PHE B 1 192 ? 15.992 -11.102 -14.297 1 95.19 192 PHE B O 1
ATOM 3718 N N . GLN B 1 193 ? 15.203 -10.016 -12.539 1 95.19 193 GLN B N 1
ATOM 3719 C CA . GLN B 1 193 ? 15.82 -10.969 -11.625 1 95.19 193 GLN B CA 1
ATOM 3720 C C . GLN B 1 193 ? 15.227 -12.359 -11.797 1 95.19 193 GLN B C 1
ATOM 3722 O O . GLN B 1 193 ? 15.953 -13.359 -11.797 1 95.19 193 GLN B O 1
ATOM 3727 N N . ALA B 1 194 ? 13.938 -12.414 -11.914 1 96.38 194 ALA B N 1
ATOM 3728 C CA . ALA B 1 194 ? 13.25 -13.688 -12.117 1 96.38 194 ALA B CA 1
ATOM 3729 C C . ALA B 1 194 ? 13.719 -14.367 -13.398 1 96.38 194 ALA B C 1
ATOM 3731 O O . ALA B 1 194 ? 13.945 -15.578 -13.422 1 96.38 194 ALA B O 1
ATOM 3732 N N . GLN B 1 195 ? 13.852 -13.594 -14.453 1 96.31 195 GLN B N 1
ATOM 3733 C CA . GLN B 1 195 ? 14.344 -14.125 -15.719 1 96.31 195 GLN B CA 1
ATOM 3734 C C . GLN B 1 195 ? 15.742 -14.703 -15.562 1 96.31 195 GLN B C 1
ATOM 3736 O O . GLN B 1 195 ? 16.031 -15.797 -16.047 1 96.31 195 GLN B O 1
ATOM 3741 N N . ALA B 1 196 ? 16.562 -13.922 -14.938 1 96.81 196 ALA B N 1
ATOM 3742 C CA . ALA B 1 196 ? 17.922 -14.391 -14.695 1 96.81 196 ALA B CA 1
ATOM 3743 C C . ALA B 1 196 ? 17.922 -15.711 -13.922 1 96.81 196 ALA B C 1
ATOM 3745 O O . ALA B 1 196 ? 18.703 -16.625 -14.227 1 96.81 196 ALA B O 1
ATOM 3746 N N . MET B 1 197 ? 17.109 -15.836 -12.961 1 96.94 197 MET B N 1
ATOM 3747 C CA . MET B 1 197 ? 17.031 -17.047 -12.141 1 96.94 197 MET B CA 1
ATOM 3748 C C . MET B 1 197 ? 16.531 -18.234 -12.969 1 96.94 197 MET B C 1
ATOM 3750 O O . MET B 1 197 ? 17.062 -19.328 -12.852 1 96.94 197 MET B O 1
ATOM 3754 N N . ALA B 1 198 ? 15.516 -17.969 -13.781 1 96.75 198 ALA B N 1
ATOM 3755 C CA . ALA B 1 198 ? 15.016 -19.031 -14.648 1 96.75 198 ALA B CA 1
ATOM 3756 C C . ALA B 1 198 ? 16.109 -19.516 -15.602 1 96.75 198 ALA B C 1
ATOM 3758 O O . ALA B 1 198 ? 16.266 -20.719 -15.82 1 96.75 198 ALA B O 1
ATOM 3759 N N . ASP B 1 199 ? 16.844 -18.562 -16.141 1 97.31 199 ASP B N 1
ATOM 3760 C CA . ASP B 1 199 ? 17.938 -18.891 -17.047 1 97.31 199 ASP B CA 1
ATOM 3761 C C . ASP B 1 199 ? 19 -19.719 -16.344 1 97.31 199 ASP B C 1
ATOM 3763 O O . ASP B 1 199 ? 19.562 -20.656 -16.938 1 97.31 199 ASP B O 1
ATOM 3767 N N . ILE B 1 200 ? 19.312 -19.375 -15.156 1 97.38 200 ILE B N 1
ATOM 3768 C CA . ILE B 1 200 ? 20.312 -20.094 -14.375 1 97.38 200 ILE B CA 1
ATOM 3769 C C . ILE B 1 200 ? 19.828 -21.531 -14.133 1 97.38 200 ILE B C 1
ATOM 3771 O O . ILE B 1 200 ? 20.594 -22.484 -14.328 1 97.38 200 ILE B O 1
ATOM 3775 N N . VAL B 1 201 ? 18.578 -21.703 -13.719 1 97.12 201 VAL B N 1
ATOM 3776 C CA . VAL B 1 201 ? 18 -23.016 -13.469 1 97.12 201 VAL B CA 1
ATOM 3777 C C . VAL B 1 201 ? 18.078 -23.859 -14.734 1 97.12 201 VAL B C 1
ATOM 3779 O O . VAL B 1 201 ? 18.484 -25.031 -14.695 1 97.12 201 VAL B O 1
ATOM 3782 N N . LYS B 1 202 ? 17.719 -23.266 -15.812 1 97 202 LYS B N 1
ATOM 3783 C CA . LYS B 1 202 ? 17.766 -23.938 -17.109 1 97 202 LYS B CA 1
ATOM 3784 C C . LYS B 1 202 ? 19.188 -24.359 -17.453 1 97 202 LYS B C 1
ATOM 3786 O O . LYS B 1 202 ? 19.422 -25.484 -17.891 1 97 202 LYS B O 1
ATOM 3791 N N . SER B 1 203 ? 20.062 -23.453 -17.297 1 97.44 203 SER B N 1
ATOM 3792 C CA . SER B 1 203 ? 21.453 -23.703 -17.672 1 97.44 203 SER B CA 1
ATOM 3793 C C . SER B 1 203 ? 22.047 -24.875 -16.891 1 97.44 203 SER B C 1
ATOM 3795 O O . SER B 1 203 ? 22.891 -25.609 -17.391 1 97.44 203 SER B O 1
ATOM 3797 N N . PHE B 1 204 ? 21.609 -25.094 -15.648 1 97 204 PHE B N 1
ATOM 3798 C CA . PHE B 1 204 ? 22.125 -26.172 -14.805 1 97 204 PHE B CA 1
ATOM 3799 C C . PHE B 1 204 ? 21.344 -27.469 -15.047 1 97 204 PHE B C 1
ATOM 3801 O O . PHE B 1 204 ? 21.688 -28.516 -14.508 1 97 204 PHE B O 1
ATOM 3808 N N . GLY B 1 205 ? 20.234 -27.312 -15.781 1 95.94 205 GLY B N 1
ATOM 3809 C CA . GLY B 1 205 ? 19.469 -28.5 -16.156 1 95.94 205 GLY B CA 1
ATOM 3810 C C . GLY B 1 205 ? 18.547 -29 -15.062 1 95.94 205 GLY B C 1
ATOM 3811 O O . GLY B 1 205 ? 18.172 -30.172 -15.047 1 95.94 205 GLY B O 1
ATOM 3812 N N . TRP B 1 206 ? 18.297 -28.203 -14.047 1 95.38 206 TRP B N 1
ATOM 3813 C CA . TRP B 1 206 ? 17.375 -28.594 -12.992 1 95.38 206 TRP B CA 1
ATOM 3814 C C . TRP B 1 206 ? 15.938 -28.594 -13.508 1 95.38 206 TRP B C 1
ATOM 3816 O O . TRP B 1 206 ? 15.484 -27.625 -14.102 1 95.38 206 TRP B O 1
ATOM 3826 N N . LYS B 1 207 ? 15.227 -29.656 -13.242 1 94.62 207 LYS B N 1
ATOM 3827 C CA . LYS B 1 207 ? 13.859 -29.781 -13.742 1 94.62 207 LYS B CA 1
ATOM 3828 C C . LYS B 1 207 ? 12.844 -29.5 -12.633 1 94.62 207 LYS B C 1
ATOM 3830 O O . LYS B 1 207 ? 11.68 -29.203 -12.914 1 94.62 207 LYS B O 1
ATOM 3835 N N . TYR B 1 208 ? 13.32 -29.703 -11.414 1 94.56 208 TYR B N 1
ATOM 3836 C CA . TYR B 1 208 ? 12.492 -29.438 -10.242 1 94.56 208 TYR B CA 1
ATOM 3837 C C . TYR B 1 208 ? 13.164 -28.438 -9.305 1 94.56 208 TYR B C 1
ATOM 3839 O O . TYR B 1 208 ? 14.336 -28.609 -8.953 1 94.56 208 TYR B O 1
ATOM 3847 N N . VAL B 1 209 ? 12.406 -27.406 -9.008 1 96.62 209 VAL B N 1
ATOM 3848 C CA . VAL B 1 209 ? 12.938 -26.453 -8.039 1 96.62 209 VAL B CA 1
ATOM 3849 C C . VAL B 1 209 ? 11.859 -26.109 -7.012 1 96.62 209 VAL B C 1
ATOM 3851 O O . VAL B 1 209 ? 10.664 -26.234 -7.285 1 96.62 209 VAL B O 1
ATOM 3854 N N . SER B 1 210 ? 12.289 -25.766 -5.82 1 96.69 210 SER B N 1
ATOM 3855 C CA . SER B 1 210 ? 11.391 -25.203 -4.816 1 96.69 210 SER B CA 1
ATOM 3856 C C . SER B 1 210 ? 11.555 -23.688 -4.719 1 96.69 210 SER B C 1
ATOM 3858 O O . SER B 1 210 ? 12.523 -23.125 -5.227 1 96.69 210 SER B O 1
ATOM 3860 N N . THR B 1 211 ? 10.492 -23.062 -4.195 1 96.38 211 THR B N 1
ATOM 3861 C CA . THR B 1 211 ? 10.562 -21.625 -4.047 1 96.38 211 THR B CA 1
ATOM 3862 C C . THR B 1 211 ? 10.328 -21.219 -2.596 1 96.38 211 THR B C 1
ATOM 3864 O O . THR B 1 211 ? 9.641 -21.922 -1.853 1 96.38 211 THR B O 1
ATOM 3867 N N . LEU B 1 212 ? 10.961 -20.125 -2.219 1 96.81 212 LEU B N 1
ATOM 3868 C CA . LEU B 1 212 ? 10.797 -19.5 -0.914 1 96.81 212 LEU B CA 1
ATOM 3869 C C . LEU B 1 212 ? 10.648 -17.984 -1.056 1 96.81 212 LEU B C 1
ATOM 3871 O O . LEU B 1 212 ? 11.5 -17.328 -1.666 1 96.81 212 LEU B O 1
ATOM 3875 N N . ALA B 1 213 ? 9.555 -17.516 -0.528 1 96.44 213 ALA B N 1
ATOM 3876 C CA . ALA B 1 213 ? 9.273 -16.094 -0.647 1 96.44 213 ALA B CA 1
ATOM 3877 C C . ALA B 1 213 ? 8.906 -15.484 0.706 1 96.44 213 ALA B C 1
ATOM 3879 O O . ALA B 1 213 ? 8.234 -16.125 1.517 1 96.44 213 ALA B O 1
ATOM 3880 N N . VAL B 1 214 ? 9.398 -14.25 0.915 1 93.5 214 VAL B N 1
ATOM 3881 C CA . VAL B 1 214 ? 8.805 -13.484 2.01 1 93.5 214 VAL B CA 1
ATOM 3882 C C . VAL B 1 214 ? 7.434 -12.969 1.594 1 93.5 214 VAL B C 1
ATOM 3884 O O . VAL B 1 214 ? 7.203 -12.672 0.419 1 93.5 214 VAL B O 1
ATOM 3887 N N . GLU B 1 215 ? 6.578 -12.906 2.572 1 88.38 215 GLU B N 1
ATOM 3888 C CA . GLU B 1 215 ? 5.234 -12.398 2.311 1 88.38 215 GLU B CA 1
ATOM 3889 C C . GLU B 1 215 ? 5.266 -10.93 1.91 1 88.38 215 GLU B C 1
ATOM 3891 O O . GLU B 1 215 ? 6.035 -10.141 2.473 1 88.38 215 GLU B O 1
ATOM 3896 N N . GLY B 1 216 ? 4.418 -10.609 0.866 1 84.62 216 GLY B N 1
ATOM 3897 C CA . GLY B 1 216 ? 4.281 -9.203 0.515 1 84.62 216 GLY B CA 1
ATOM 3898 C C . GLY B 1 216 ? 4.672 -8.906 -0.921 1 84.62 216 GLY B C 1
ATOM 3899 O O . GLY B 1 216 ? 4.863 -9.828 -1.72 1 84.62 216 GLY B O 1
ATOM 3900 N N . ASP B 1 217 ? 4.816 -7.637 -1.188 1 87.12 217 ASP B N 1
ATOM 3901 C CA . ASP B 1 217 ? 4.914 -7.121 -2.551 1 87.12 217 ASP B CA 1
ATOM 3902 C C . ASP B 1 217 ? 6.285 -7.418 -3.152 1 87.12 217 ASP B C 1
ATOM 3904 O O . ASP B 1 217 ? 6.469 -7.328 -4.367 1 87.12 217 ASP B O 1
ATOM 3908 N N . TYR B 1 218 ? 7.191 -7.844 -2.344 1 91.69 218 TYR B N 1
ATOM 3909 C CA . TYR B 1 218 ? 8.516 -8.195 -2.84 1 91.69 218 TYR B CA 1
ATOM 3910 C C . TYR B 1 218 ? 8.625 -9.688 -3.105 1 91.69 218 TYR B C 1
ATOM 3912 O O . TYR B 1 218 ? 8.656 -10.125 -4.258 1 91.69 218 TYR B O 1
ATOM 3920 N N . GLY B 1 219 ? 8.508 -10.398 -2.113 1 93.69 219 GLY B N 1
ATOM 3921 C CA . GLY B 1 219 ? 8.758 -11.828 -2.203 1 93.69 219 GLY B CA 1
ATOM 3922 C C . GLY B 1 219 ? 7.746 -12.555 -3.07 1 93.69 219 GLY B C 1
ATOM 3923 O O . GLY B 1 219 ? 8.117 -13.219 -4.043 1 93.69 219 GLY B O 1
ATOM 3924 N N . GLU B 1 220 ? 6.508 -12.406 -2.715 1 89.75 220 GLU B N 1
ATOM 3925 C CA . GLU B 1 220 ? 5.445 -13.102 -3.438 1 89.75 220 GLU B CA 1
ATOM 3926 C C . GLU B 1 220 ? 5.414 -12.688 -4.906 1 89.75 220 GLU B C 1
ATOM 3928 O O . GLU B 1 220 ? 5.23 -13.523 -5.789 1 89.75 220 GLU B O 1
ATOM 3933 N N . LYS B 1 221 ? 5.617 -11.438 -5.113 1 90.25 221 LYS B N 1
ATOM 3934 C CA . LYS B 1 221 ? 5.609 -10.961 -6.492 1 90.25 221 LYS B CA 1
ATOM 3935 C C . LYS B 1 221 ? 6.836 -11.453 -7.254 1 90.25 221 LYS B C 1
ATOM 3937 O O . LYS B 1 221 ? 6.766 -11.727 -8.453 1 90.25 221 LYS B O 1
ATOM 3942 N N . GLY B 1 222 ? 7.938 -11.531 -6.559 1 94.25 222 GLY B N 1
ATOM 3943 C CA . GLY B 1 222 ? 9.125 -12.102 -7.18 1 94.25 222 GLY B CA 1
ATOM 3944 C C . GLY B 1 222 ? 8.922 -13.523 -7.652 1 94.25 222 GLY B C 1
ATOM 3945 O O . GLY B 1 222 ? 9.219 -13.852 -8.805 1 94.25 222 GLY B O 1
ATOM 3946 N N . ILE B 1 223 ? 8.344 -14.305 -6.84 1 93.69 223 ILE B N 1
ATOM 3947 C CA . ILE B 1 223 ? 8.102 -15.703 -7.184 1 93.69 223 ILE B CA 1
ATOM 3948 C C . ILE B 1 223 ? 7.035 -15.789 -8.273 1 93.69 223 ILE B C 1
ATOM 3950 O O . ILE B 1 223 ? 7.121 -16.625 -9.172 1 93.69 223 ILE B O 1
ATOM 3954 N N . ALA B 1 224 ? 6.047 -14.938 -8.148 1 87.44 224 ALA B N 1
ATOM 3955 C CA . ALA B 1 224 ? 5 -14.914 -9.164 1 87.44 224 ALA B CA 1
ATOM 3956 C C . ALA B 1 224 ? 5.574 -14.609 -10.539 1 87.44 224 ALA B C 1
ATOM 3958 O O . ALA B 1 224 ? 5.07 -15.094 -11.555 1 87.44 224 ALA B O 1
ATOM 3959 N N . SER B 1 225 ? 6.625 -13.789 -10.57 1 90.19 225 SER B N 1
ATOM 3960 C CA . SER B 1 225 ? 7.309 -13.492 -11.828 1 90.19 225 SER B CA 1
ATOM 3961 C C . SER B 1 225 ? 8.125 -14.688 -12.305 1 90.19 225 SER B C 1
ATOM 3963 O O . SER B 1 225 ? 8.289 -14.891 -13.508 1 90.19 225 SER B O 1
ATOM 3965 N N . PHE B 1 226 ? 8.57 -15.492 -11.414 1 95.12 226 PHE B N 1
ATOM 3966 C CA . PHE B 1 226 ? 9.461 -16.609 -11.703 1 95.12 226 PHE B CA 1
ATOM 3967 C C . PHE B 1 226 ? 8.68 -17.797 -12.258 1 95.12 226 PHE B C 1
ATOM 3969 O O . PHE B 1 226 ? 9.133 -18.469 -13.188 1 95.12 226 PHE B O 1
ATOM 3976 N N . ILE B 1 227 ? 7.52 -18.031 -11.773 1 89.25 227 ILE B N 1
ATOM 3977 C CA . ILE B 1 227 ? 6.781 -19.266 -12 1 89.25 227 ILE B CA 1
ATOM 3978 C C . ILE B 1 227 ? 6.434 -19.391 -13.484 1 89.25 227 ILE B C 1
ATOM 3980 O O . ILE B 1 227 ? 6.715 -20.422 -14.109 1 89.25 227 ILE B O 1
ATOM 3984 N N . PRO B 1 228 ? 5.871 -18.344 -14.094 1 84.81 228 PRO B N 1
ATOM 3985 C CA . PRO B 1 228 ? 5.562 -18.516 -15.516 1 84.81 228 PRO B CA 1
ATOM 3986 C C . PRO B 1 228 ? 6.809 -18.719 -16.375 1 84.81 228 PRO B C 1
ATOM 3988 O O . PRO B 1 228 ? 6.758 -19.438 -17.375 1 84.81 228 PRO B O 1
ATOM 3991 N N . LEU B 1 229 ? 7.875 -18.109 -16.016 1 91.81 229 LEU B N 1
ATOM 3992 C CA . LEU B 1 229 ? 9.133 -18.281 -16.75 1 91.81 229 LEU B CA 1
ATOM 3993 C C . LEU B 1 229 ? 9.648 -19.719 -16.609 1 91.81 229 LEU B C 1
ATOM 3995 O O . LEU B 1 229 ? 10.109 -20.312 -17.578 1 91.81 229 LEU B O 1
ATOM 3999 N N . ALA B 1 230 ? 9.539 -20.188 -15.414 1 92.88 230 ALA B N 1
ATOM 4000 C CA . ALA B 1 230 ? 9.953 -21.562 -15.141 1 92.88 230 ALA B CA 1
ATOM 4001 C C . ALA B 1 230 ? 9.109 -22.562 -15.938 1 92.88 230 ALA B C 1
ATOM 4003 O O . ALA B 1 230 ? 9.648 -23.469 -16.578 1 92.88 230 ALA B O 1
ATOM 4004 N N . GLU B 1 231 ? 7.863 -22.359 -15.898 1 86.44 231 GLU B N 1
ATOM 4005 C CA . GLU B 1 231 ? 6.941 -23.234 -16.609 1 86.44 231 GLU B CA 1
ATOM 4006 C C . GLU B 1 231 ? 7.23 -23.25 -18.109 1 86.44 231 GLU B C 1
ATOM 4008 O O . GLU B 1 231 ? 7.199 -24.297 -18.75 1 86.44 231 GLU B O 1
ATOM 4013 N N . ALA B 1 232 ? 7.492 -22.109 -18.641 1 87.25 232 ALA B N 1
ATOM 4014 C CA . ALA B 1 232 ? 7.777 -21.969 -20.062 1 87.25 232 ALA B CA 1
ATOM 4015 C C . ALA B 1 232 ? 9.023 -22.766 -20.453 1 87.25 232 ALA B C 1
ATOM 4017 O O . ALA B 1 232 ? 9.156 -23.188 -21.594 1 87.25 232 ALA B O 1
ATOM 4018 N N . GLU B 1 233 ? 9.828 -23.016 -19.5 1 92.56 233 GLU B N 1
ATOM 4019 C CA . GLU B 1 233 ? 11.07 -23.75 -19.75 1 92.56 233 GLU B CA 1
ATOM 4020 C C . GLU B 1 233 ? 10.938 -25.203 -19.328 1 92.56 233 GLU B C 1
ATOM 4022 O O . GLU B 1 233 ? 11.922 -25.953 -19.328 1 92.56 233 GLU B O 1
ATOM 4027 N N . GLY B 1 234 ? 9.758 -25.547 -18.922 1 89.19 234 GLY B N 1
ATOM 4028 C CA . GLY B 1 234 ? 9.531 -26.922 -18.531 1 89.19 234 GLY B CA 1
ATOM 4029 C C . GLY B 1 234 ? 10.031 -27.234 -17.125 1 89.19 234 GLY B C 1
ATOM 4030 O O . GLY B 1 234 ? 10.312 -28.406 -16.812 1 89.19 234 GLY B O 1
ATOM 4031 N N . ILE B 1 235 ? 10.273 -26.266 -16.359 1 92.88 235 ILE B N 1
ATOM 4032 C CA . ILE B 1 235 ? 10.719 -26.422 -14.984 1 92.88 235 ILE B CA 1
ATOM 4033 C C . ILE B 1 235 ? 9.508 -26.531 -14.055 1 92.88 235 ILE B C 1
ATOM 4035 O O . ILE B 1 235 ? 8.609 -25.688 -14.102 1 92.88 235 ILE B O 1
ATOM 4039 N N . CYS B 1 236 ? 9.469 -27.531 -13.18 1 90.06 236 CYS B N 1
ATOM 4040 C CA . CYS B 1 236 ? 8.359 -27.75 -12.266 1 90.06 236 CYS B CA 1
ATOM 4041 C C . CYS B 1 236 ? 8.68 -27.203 -10.875 1 90.06 236 CYS B C 1
ATOM 4043 O O . CYS B 1 236 ? 9.82 -27.266 -10.422 1 90.06 236 CYS B O 1
ATOM 4045 N N . ILE B 1 237 ? 7.68 -26.75 -10.273 1 91.06 237 ILE B N 1
ATOM 4046 C CA . ILE B 1 237 ? 7.82 -26.266 -8.906 1 91.06 237 ILE B CA 1
ATOM 4047 C C . ILE B 1 237 ? 7.438 -27.375 -7.926 1 91.06 237 ILE B C 1
ATOM 4049 O O . ILE B 1 237 ? 6.281 -27.797 -7.887 1 91.06 237 ILE B O 1
ATOM 4053 N N . ALA B 1 238 ? 8.391 -27.797 -7.133 1 91.06 238 ALA B N 1
ATOM 4054 C CA . ALA B 1 238 ? 8.188 -28.906 -6.211 1 91.06 238 ALA B CA 1
ATOM 4055 C C . ALA B 1 238 ? 7.449 -28.453 -4.953 1 91.06 238 ALA B C 1
ATOM 4057 O O . ALA B 1 238 ? 6.531 -29.125 -4.48 1 91.06 238 ALA B O 1
ATOM 4058 N N . ALA B 1 239 ? 7.922 -27.406 -4.379 1 90.69 239 ALA B N 1
ATOM 4059 C CA . ALA B 1 239 ? 7.32 -26.797 -3.189 1 90.69 239 ALA B CA 1
ATOM 4060 C C . ALA B 1 239 ? 7.418 -25.281 -3.234 1 90.69 239 ALA B C 1
ATOM 4062 O O . ALA B 1 239 ? 8.391 -24.719 -3.762 1 90.69 239 ALA B O 1
ATOM 4063 N N . SER B 1 240 ? 6.344 -24.688 -2.768 1 91.5 240 SER B N 1
ATOM 4064 C CA . SER B 1 240 ? 6.328 -23.234 -2.633 1 91.5 240 SER B CA 1
ATOM 4065 C C . SER B 1 240 ? 6.062 -22.812 -1.192 1 91.5 240 SER B C 1
ATOM 4067 O O . SER B 1 240 ? 4.953 -22.984 -0.683 1 91.5 240 SER B O 1
ATOM 4069 N N . GLU B 1 241 ? 7.125 -22.266 -0.588 1 93.94 241 GLU B N 1
ATOM 4070 C CA . GLU B 1 241 ? 7.027 -21.891 0.817 1 93.94 241 GLU B CA 1
ATOM 4071 C C . GLU B 1 241 ? 7.043 -20.375 0.976 1 93.94 241 GLU B C 1
ATOM 4073 O O . GLU B 1 241 ? 7.57 -19.656 0.12 1 93.94 241 GLU B O 1
ATOM 4078 N N . LYS B 1 242 ? 6.43 -19.969 2.062 1 92.5 242 LYS B N 1
ATOM 4079 C CA . LYS B 1 242 ? 6.324 -18.547 2.336 1 92.5 242 LYS B CA 1
ATOM 4080 C C . LYS B 1 242 ? 6.711 -18.234 3.779 1 92.5 242 LYS B C 1
ATOM 4082 O O . LYS B 1 242 ? 6.328 -18.953 4.699 1 92.5 242 LYS B O 1
ATOM 4087 N N . ILE B 1 243 ? 7.555 -17.188 3.887 1 93.31 243 ILE B N 1
ATOM 4088 C CA . ILE B 1 243 ? 7.848 -16.656 5.211 1 93.31 243 ILE B CA 1
ATOM 4089 C C . ILE B 1 243 ? 6.84 -15.555 5.555 1 93.31 243 ILE B C 1
ATOM 4091 O O . ILE B 1 243 ? 6.84 -14.492 4.941 1 93.31 243 ILE B O 1
ATOM 4095 N N . LEU B 1 244 ? 6.098 -15.797 6.543 1 86.44 244 LEU B N 1
ATOM 4096 C CA . LEU B 1 244 ? 5.082 -14.836 6.949 1 86.44 244 LEU B CA 1
ATOM 4097 C C . LEU B 1 244 ? 5.711 -13.656 7.695 1 86.44 244 LEU B C 1
ATOM 4099 O O . LEU B 1 244 ? 6.82 -13.773 8.219 1 86.44 244 LEU B O 1
ATOM 4103 N N . ARG B 1 245 ? 5.078 -12.477 7.742 1 78.56 245 ARG B N 1
ATOM 4104 C CA . ARG B 1 245 ? 5.578 -11.25 8.352 1 78.56 245 ARG B CA 1
ATOM 4105 C C . ARG B 1 245 ? 5.863 -11.453 9.836 1 78.56 245 ARG B C 1
ATOM 4107 O O . ARG B 1 245 ? 6.828 -10.906 10.375 1 78.56 245 ARG B O 1
ATOM 4114 N N . ASN B 1 246 ? 5.066 -12.219 10.555 1 77.69 246 ASN B N 1
ATOM 4115 C CA . ASN B 1 246 ? 5.238 -12.453 11.984 1 77.69 246 ASN B CA 1
ATOM 4116 C C . ASN B 1 246 ? 5.719 -13.875 12.266 1 77.69 246 ASN B C 1
ATOM 4118 O O . ASN B 1 246 ? 5.312 -14.484 13.258 1 77.69 246 ASN B O 1
ATOM 4122 N N . ALA B 1 247 ? 6.566 -14.242 11.359 1 86.69 247 ALA B N 1
ATOM 4123 C CA . ALA B 1 247 ? 7.078 -15.609 11.516 1 86.69 247 ALA B CA 1
ATOM 4124 C C . ALA B 1 247 ? 7.871 -15.758 12.805 1 86.69 247 ALA B C 1
ATOM 4126 O O . ALA B 1 247 ? 8.641 -14.859 13.18 1 86.69 247 ALA B O 1
ATOM 4127 N N . LYS B 1 248 ? 7.621 -16.844 13.453 1 87.31 248 LYS B N 1
ATOM 4128 C CA . LYS B 1 248 ? 8.375 -17.234 14.641 1 87.31 248 LYS B CA 1
ATOM 4129 C C . LYS B 1 248 ? 9.469 -18.234 14.297 1 87.31 248 LYS B C 1
ATOM 4131 O O . LYS B 1 248 ? 9.531 -18.734 13.164 1 87.31 248 LYS B O 1
ATOM 4136 N N . ILE B 1 249 ? 10.297 -18.469 15.242 1 87.44 249 ILE B N 1
ATOM 4137 C CA . ILE B 1 249 ? 11.438 -19.344 15.023 1 87.44 249 ILE B CA 1
ATOM 4138 C C . ILE B 1 249 ? 10.953 -20.719 14.539 1 87.44 249 ILE B C 1
ATOM 4140 O O . ILE B 1 249 ? 11.57 -21.312 13.656 1 87.44 249 ILE B O 1
ATOM 4144 N N . GLU B 1 250 ? 9.883 -21.109 15.117 1 92.56 250 GLU B N 1
ATOM 4145 C CA . GLU B 1 250 ? 9.352 -22.422 14.766 1 92.56 250 GLU B CA 1
ATOM 4146 C C . GLU B 1 250 ? 8.891 -22.453 13.312 1 92.56 250 GLU B C 1
ATOM 4148 O O . GLU B 1 250 ? 8.938 -23.516 12.672 1 92.56 250 GLU B O 1
ATOM 4153 N N . ASP B 1 251 ? 8.5 -21.359 12.859 1 93.38 251 ASP B N 1
ATOM 4154 C CA . ASP B 1 251 ? 8.023 -21.281 11.477 1 93.38 251 ASP B CA 1
ATOM 4155 C C . ASP B 1 251 ? 9.156 -21.547 10.492 1 93.38 251 ASP B C 1
ATOM 4157 O O . ASP B 1 251 ? 8.953 -22.172 9.453 1 93.38 251 ASP B O 1
ATOM 4161 N N . TYR B 1 252 ? 10.32 -21.109 10.852 1 94.88 252 TYR B N 1
ATOM 4162 C CA . TYR B 1 252 ? 11.469 -21.312 9.977 1 94.88 252 TYR B CA 1
ATOM 4163 C C . TYR B 1 252 ? 11.859 -22.797 9.93 1 94.88 252 TYR B C 1
ATOM 4165 O O . TYR B 1 252 ? 12.164 -23.328 8.859 1 94.88 252 TYR B O 1
ATOM 4173 N N . ASP B 1 253 ? 11.781 -23.375 11.094 1 94.94 253 ASP B N 1
ATOM 4174 C CA . ASP B 1 253 ? 12.039 -24.812 11.148 1 94.94 253 ASP B CA 1
ATOM 4175 C C . ASP B 1 253 ? 11.055 -25.578 10.258 1 94.94 253 ASP B C 1
ATOM 4177 O O . ASP B 1 253 ? 11.453 -26.5 9.531 1 94.94 253 ASP B O 1
ATOM 4181 N N . GLY B 1 254 ? 9.828 -25.219 10.406 1 95.25 254 GLY B N 1
ATOM 4182 C CA . GLY B 1 254 ? 8.797 -25.859 9.602 1 95.25 254 GLY B CA 1
ATOM 4183 C C . GLY B 1 254 ? 9.016 -25.703 8.109 1 95.25 254 GLY B C 1
ATOM 4184 O O . GLY B 1 254 ? 8.82 -26.641 7.344 1 95.25 254 GLY B O 1
ATOM 4185 N N . ILE B 1 255 ? 9.453 -24.562 7.719 1 95.5 255 ILE B N 1
ATOM 4186 C CA . ILE B 1 255 ? 9.711 -24.266 6.316 1 95.5 255 ILE B CA 1
ATOM 4187 C C . ILE B 1 255 ? 10.844 -25.156 5.805 1 95.5 255 ILE B C 1
ATOM 4189 O O . ILE B 1 255 ? 10.719 -25.781 4.746 1 95.5 255 ILE B O 1
ATOM 4193 N N . VAL B 1 256 ? 11.93 -25.25 6.57 1 95.06 256 VAL B N 1
ATOM 4194 C CA . VAL B 1 256 ? 13.078 -26.062 6.168 1 95.06 256 VAL B CA 1
ATOM 4195 C C . VAL B 1 256 ? 12.672 -27.531 6.098 1 95.06 256 VAL B C 1
ATOM 4197 O O . VAL B 1 256 ? 13.07 -28.25 5.184 1 95.06 256 VAL B O 1
ATOM 4200 N N . GLU B 1 257 ? 11.859 -27.906 7.035 1 94.62 257 GLU B N 1
ATOM 4201 C CA . GLU B 1 257 ? 11.375 -29.281 7.043 1 94.62 257 GLU B CA 1
ATOM 4202 C C . GLU B 1 257 ? 10.555 -29.578 5.797 1 94.62 257 GLU B C 1
ATOM 4204 O O . GLU B 1 257 ? 10.75 -30.609 5.152 1 94.62 257 GLU B O 1
ATOM 4209 N N . ARG B 1 258 ? 9.648 -28.734 5.449 1 93.88 258 ARG B N 1
ATOM 4210 C CA . ARG B 1 258 ? 8.797 -28.953 4.285 1 93.88 258 ARG B CA 1
ATOM 4211 C C . ARG B 1 258 ? 9.609 -28.938 2.998 1 93.88 258 ARG B C 1
ATOM 4213 O O . ARG B 1 258 ? 9.352 -29.719 2.088 1 93.88 258 ARG B O 1
ATOM 4220 N N . LEU B 1 259 ? 10.602 -28.109 2.928 1 93.88 259 LEU B N 1
ATOM 4221 C CA . LEU B 1 259 ? 11.469 -28.047 1.759 1 93.88 259 LEU B CA 1
ATOM 4222 C C . LEU B 1 259 ? 12.297 -29.328 1.631 1 93.88 259 LEU B C 1
ATOM 4224 O O . LEU B 1 259 ? 12.547 -29.797 0.521 1 93.88 259 LEU B O 1
ATOM 4228 N N . SER B 1 260 ? 12.602 -29.875 2.738 1 92.5 260 SER B N 1
ATOM 4229 C CA . SER B 1 260 ? 13.445 -31.062 2.758 1 92.5 260 SER B CA 1
ATOM 4230 C C . SER B 1 260 ? 12.672 -32.312 2.334 1 92.5 260 SER B C 1
ATOM 4232 O O . SER B 1 260 ? 13.266 -33.344 1.972 1 92.5 260 SER B O 1
ATOM 4234 N N . GLN B 1 261 ? 11.375 -32.219 2.352 1 92.31 261 GLN B N 1
ATOM 4235 C CA . GLN B 1 261 ? 10.531 -33.344 2.006 1 92.31 261 GLN B CA 1
ATOM 4236 C C . GLN B 1 261 ? 10.43 -33.531 0.494 1 92.31 261 GLN B C 1
ATOM 4238 O O . GLN B 1 261 ? 9.797 -34.469 0.012 1 92.31 261 GLN B O 1
ATOM 4243 N N . LYS B 1 262 ? 11.016 -32.594 -0.241 1 90 262 LYS B N 1
ATOM 4244 C CA . LYS B 1 262 ? 11.047 -32.656 -1.698 1 90 262 LYS B CA 1
ATOM 4245 C C . LYS B 1 262 ? 12.469 -32.906 -2.205 1 90 262 LYS B C 1
ATOM 4247 O O . LYS B 1 262 ? 13.055 -32.031 -2.85 1 90 262 LYS B O 1
ATOM 4252 N N . PRO B 1 263 ? 12.914 -34.125 -2.137 1 86.31 263 PRO B N 1
ATOM 4253 C CA . PRO B 1 263 ? 14.32 -34.406 -2.445 1 86.31 263 PRO B CA 1
ATOM 4254 C C . PRO B 1 263 ? 14.641 -34.25 -3.932 1 86.31 263 PRO B C 1
ATOM 4256 O O . PRO B 1 263 ? 15.797 -34.031 -4.301 1 86.31 263 PRO B O 1
ATOM 4259 N N . GLY B 1 264 ? 13.703 -34.312 -4.703 1 89.56 264 GLY B N 1
ATOM 4260 C CA . GLY B 1 264 ? 13.914 -34.125 -6.129 1 89.56 264 GLY B CA 1
ATOM 4261 C C . GLY B 1 264 ? 14.289 -32.719 -6.5 1 89.56 264 GLY B C 1
ATOM 4262 O O . GLY B 1 264 ? 14.852 -32.469 -7.566 1 89.56 264 GLY B O 1
ATOM 4263 N N . ALA B 1 265 ? 13.898 -31.828 -5.633 1 92.56 265 ALA B N 1
ATOM 4264 C CA . ALA B 1 265 ? 14.25 -30.422 -5.836 1 92.56 265 ALA B CA 1
ATOM 4265 C C . ALA B 1 265 ? 15.547 -30.078 -5.113 1 92.56 265 ALA B C 1
ATOM 4267 O O . ALA B 1 265 ? 15.547 -29.844 -3.902 1 92.56 265 ALA B O 1
ATOM 4268 N N . ARG B 1 266 ? 16.641 -29.922 -5.801 1 91.69 266 ARG B N 1
ATOM 4269 C CA . ARG B 1 266 ? 17.953 -29.719 -5.211 1 91.69 266 ARG B CA 1
ATOM 4270 C C . ARG B 1 266 ? 18.25 -28.234 -5.02 1 91.69 266 ARG B C 1
ATOM 4272 O O . ARG B 1 266 ? 19.25 -27.859 -4.395 1 91.69 266 ARG B O 1
ATOM 4279 N N . VAL B 1 267 ? 17.422 -27.438 -5.578 1 95.69 267 VAL B N 1
ATOM 4280 C CA . VAL B 1 267 ? 17.656 -25.984 -5.527 1 95.69 267 VAL B CA 1
ATOM 4281 C C . VAL B 1 267 ? 16.391 -25.281 -5.051 1 95.69 267 VAL B C 1
ATOM 4283 O O . VAL B 1 267 ? 15.273 -25.719 -5.355 1 95.69 267 VAL B O 1
ATOM 4286 N N . VAL B 1 268 ? 16.609 -24.234 -4.297 1 96.81 268 VAL B N 1
ATOM 4287 C CA . VAL B 1 268 ? 15.516 -23.375 -3.84 1 96.81 268 VAL B CA 1
ATOM 4288 C C . VAL B 1 268 ? 15.695 -21.969 -4.387 1 96.81 268 VAL B C 1
ATOM 4290 O O . VAL B 1 268 ? 16.734 -21.328 -4.172 1 96.81 268 VAL B O 1
ATOM 4293 N N . VAL B 1 269 ? 14.75 -21.516 -5.121 1 97.12 269 VAL B N 1
ATOM 4294 C CA . VAL B 1 269 ? 14.719 -20.125 -5.566 1 97.12 269 VAL B CA 1
ATOM 4295 C C . VAL B 1 269 ? 14.156 -19.25 -4.453 1 97.12 269 VAL B C 1
ATOM 4297 O O . VAL B 1 269 ? 13.016 -19.438 -4.012 1 97.12 269 VAL B O 1
ATOM 4300 N N . VAL B 1 270 ? 14.977 -18.203 -4.082 1 97 270 VAL B N 1
ATOM 4301 C CA . VAL B 1 270 ? 14.617 -17.453 -2.881 1 97 270 VAL B CA 1
ATOM 4302 C C . VAL B 1 270 ? 14.414 -15.992 -3.232 1 97 270 VAL B C 1
ATOM 4304 O O . VAL B 1 270 ? 15.289 -15.359 -3.83 1 97 270 VAL B O 1
ATOM 4307 N N . PHE B 1 271 ? 13.219 -15.477 -2.924 1 96.62 271 PHE B N 1
ATOM 4308 C CA . PHE B 1 271 ? 12.953 -14.039 -2.877 1 96.62 271 PHE B CA 1
ATOM 4309 C C . PHE B 1 271 ? 12.664 -13.594 -1.45 1 96.62 271 PHE B C 1
ATOM 4311 O O . PHE B 1 271 ? 11.5 -13.484 -1.049 1 96.62 271 PHE B O 1
ATOM 4318 N N . ALA B 1 272 ? 13.695 -13.281 -0.739 1 94.88 272 ALA B N 1
ATOM 4319 C CA . ALA B 1 272 ? 13.633 -12.859 0.658 1 94.88 272 ALA B CA 1
ATOM 4320 C C . ALA B 1 272 ? 14.812 -11.961 1.015 1 94.88 272 ALA B C 1
ATOM 4322 O O . ALA B 1 272 ? 15.875 -12.039 0.388 1 94.88 272 ALA B O 1
ATOM 4323 N N . ASP B 1 273 ? 14.531 -11.062 1.924 1 90.12 273 ASP B N 1
ATOM 4324 C CA . ASP B 1 273 ? 15.617 -10.172 2.326 1 90.12 273 ASP B CA 1
ATOM 4325 C C . ASP B 1 273 ? 16.656 -10.914 3.17 1 90.12 273 ASP B C 1
ATOM 4327 O O . ASP B 1 273 ? 16.406 -12.031 3.623 1 90.12 273 ASP B O 1
ATOM 4331 N N . GLU B 1 274 ? 17.734 -10.328 3.406 1 88.69 274 GLU B N 1
ATOM 4332 C CA . GLU B 1 274 ? 18.875 -10.961 4.047 1 88.69 274 GLU B CA 1
ATOM 4333 C C . GLU B 1 274 ? 18.562 -11.367 5.48 1 88.69 274 GLU B C 1
ATOM 4335 O O . GLU B 1 274 ? 19.047 -12.391 5.969 1 88.69 274 GLU B O 1
ATOM 4340 N N . ASP B 1 275 ? 17.797 -10.57 6.164 1 87.06 275 ASP B N 1
ATOM 4341 C CA . ASP B 1 275 ? 17.453 -10.883 7.551 1 87.06 275 ASP B CA 1
ATOM 4342 C C . ASP B 1 275 ? 16.688 -12.195 7.648 1 87.06 275 ASP B C 1
ATOM 4344 O O . ASP B 1 275 ? 17 -13.039 8.492 1 87.06 275 ASP B O 1
ATOM 4348 N N . GLU B 1 276 ? 15.75 -12.352 6.766 1 90.56 276 GLU B N 1
ATOM 4349 C CA . GLU B 1 276 ? 14.922 -13.555 6.75 1 90.56 276 GLU B CA 1
ATOM 4350 C C . GLU B 1 276 ? 15.711 -14.758 6.254 1 90.56 276 GLU B C 1
ATOM 4352 O O . GLU B 1 276 ? 15.562 -15.867 6.781 1 90.56 276 GLU B O 1
ATOM 4357 N N . VAL B 1 277 ? 16.547 -14.547 5.266 1 92.75 277 VAL B N 1
ATOM 4358 C CA . VAL B 1 277 ? 17.344 -15.633 4.711 1 92.75 277 VAL B CA 1
ATOM 4359 C C . VAL B 1 277 ? 18.297 -16.172 5.773 1 92.75 277 VAL B C 1
ATOM 4361 O O . VAL B 1 277 ? 18.484 -17.375 5.895 1 92.75 277 VAL B O 1
ATOM 4364 N N . ARG B 1 278 ? 18.844 -15.273 6.516 1 90.19 278 ARG B N 1
ATOM 4365 C CA . ARG B 1 278 ? 19.766 -15.68 7.582 1 90.19 278 ARG B CA 1
ATOM 4366 C C . ARG B 1 278 ? 19.062 -16.594 8.586 1 90.19 278 ARG B C 1
ATOM 4368 O O . ARG B 1 278 ? 19.625 -17.578 9.055 1 90.19 278 ARG B O 1
ATOM 4375 N N . LYS B 1 279 ? 17.844 -16.297 8.906 1 89.88 279 LYS B N 1
ATOM 4376 C CA . LYS B 1 279 ? 17.078 -17.078 9.875 1 89.88 279 LYS B CA 1
ATOM 4377 C C . LYS B 1 279 ? 16.766 -18.469 9.32 1 89.88 279 LYS B C 1
ATOM 4379 O O . LYS B 1 279 ? 16.797 -19.453 10.062 1 89.88 279 LYS B O 1
ATOM 4384 N N . VAL B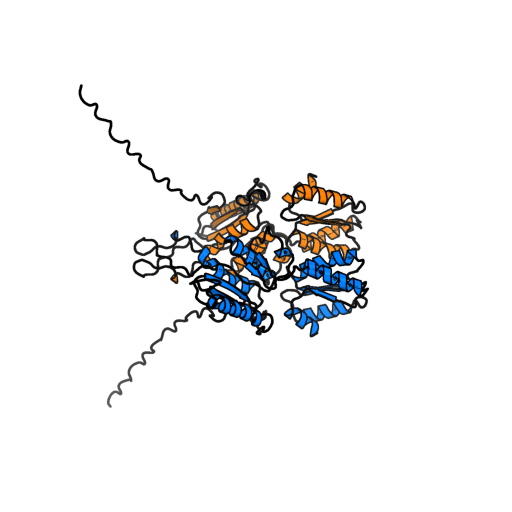 1 280 ? 16.562 -18.531 8.055 1 92.88 280 VAL B N 1
ATOM 4385 C CA . VAL B 1 280 ? 16.281 -19.812 7.41 1 92.88 280 VAL B CA 1
ATOM 4386 C C . VAL B 1 280 ? 17.531 -20.672 7.391 1 92.88 280 VAL B C 1
ATOM 4388 O O . VAL B 1 280 ? 17.484 -21.875 7.66 1 92.88 280 VAL B O 1
ATOM 4391 N N . LEU B 1 281 ? 18.656 -20.031 7.137 1 92.31 281 LEU B N 1
ATOM 4392 C CA . LEU B 1 281 ? 19.922 -20.75 6.965 1 92.31 281 LEU B CA 1
ATOM 4393 C C . LEU B 1 281 ? 20.484 -21.203 8.312 1 92.31 281 LEU B C 1
ATOM 4395 O O . LEU B 1 281 ? 21.359 -22.062 8.367 1 92.31 281 LEU B O 1
ATOM 4399 N N . LYS B 1 282 ? 19.984 -20.625 9.328 1 88.19 282 LYS B N 1
ATOM 4400 C CA . LYS B 1 282 ? 20.453 -20.984 10.672 1 88.19 282 LYS B CA 1
ATOM 4401 C C . LYS B 1 282 ? 19.797 -22.266 11.164 1 88.19 282 LYS B C 1
ATOM 4403 O O . LYS B 1 282 ? 20.25 -22.859 12.133 1 88.19 282 LYS B O 1
ATOM 4408 N N . VAL B 1 283 ? 18.75 -22.672 10.578 1 84.25 283 VAL B N 1
ATOM 4409 C CA . VAL B 1 283 ? 18.062 -23.891 10.961 1 84.25 283 VAL B CA 1
ATOM 4410 C C . VAL B 1 283 ? 18.953 -25.109 10.633 1 84.25 283 VAL B C 1
ATOM 4412 O O . VAL B 1 283 ? 19.562 -25.172 9.562 1 84.25 283 VAL B O 1
#

Radius of gyration: 29.0 Å; Cα contacts (8 Å, |Δi|>4): 1005; chains: 2; bounding box: 65×110×111 Å

Nearest PDB structures (foldseek):
  5cni-assembly1_B  TM=9.729E-01  e=1.011E-31  Homo sapiens
  5cni-assembly1_A  TM=9.753E-01  e=2.369E-31  Homo sapiens
  4xaq-assembly1_A  TM=9.783E-01  e=5.901E-31  Homo sapiens
  5cnj-assembly1_A  TM=9.540E-01  e=2.229E-31  Homo sapiens
  5cnj-assembly1_B  TM=9.425E-01  e=1.456E-31  Homo sapiens

Solvent-accessible surface area (backbone atoms only — not comparable to full-atom values): 30886 Å² total; per-residue (Å²): 135,78,79,76,74,75,78,79,80,78,76,74,74,74,68,78,77,73,74,67,76,68,65,81,65,87,50,58,49,79,41,79,53,77,43,32,32,30,35,39,28,33,34,18,35,53,25,85,89,34,87,90,51,36,56,42,58,75,27,54,75,84,6,44,48,55,48,48,51,52,54,50,50,49,52,54,48,57,71,31,60,84,79,39,68,97,49,39,65,20,31,44,32,35,54,23,17,59,29,57,67,54,28,51,58,59,50,48,65,60,46,45,65,74,64,67,68,71,55,84,36,33,30,16,94,85,67,42,67,40,47,71,60,71,69,80,56,54,64,31,32,42,28,27,47,50,36,59,38,32,52,57,47,44,57,58,31,44,75,70,71,31,38,28,38,17,74,52,38,28,28,54,72,61,68,39,52,93,74,30,66,44,49,47,59,80,50,71,40,28,55,59,52,22,48,52,50,39,50,52,40,54,74,72,63,53,50,33,30,26,39,38,20,27,63,53,63,38,13,46,45,29,48,61,46,26,49,61,54,24,48,75,70,65,32,42,75,69,45,80,47,71,44,55,90,82,60,48,74,67,50,41,49,52,50,54,52,59,56,62,73,38,74,77,30,84,45,70,50,71,31,60,56,68,73,60,46,50,57,49,67,69,96,134,81,80,76,75,74,77,81,80,77,76,74,75,75,68,76,76,73,76,67,78,68,64,82,64,87,50,59,48,78,42,80,52,78,42,31,29,32,34,40,29,33,34,17,35,56,26,84,90,34,85,89,51,38,56,44,57,77,26,54,74,84,6,44,48,54,48,49,51,53,54,49,51,49,51,53,50,58,71,33,61,84,81,39,69,96,50,38,64,19,29,44,33,35,53,22,15,59,29,56,69,55,29,49,59,58,50,47,66,62,46,47,64,74,64,68,66,71,56,83,37,34,30,15,93,85,68,41,67,40,47,72,62,71,70,80,57,52,63,31,31,42,28,27,48,51,35,61,41,33,52,58,48,45,57,56,32,45,75,71,72,31,38,28,38,17,73,52,38,28,28,54,73,61,70,39,52,92,73,30,66,42,49,47,59,79,50,71,39,28,56,59,52,21,49,52,50,39,51,51,40,53,73,72,63,53,50,32,30,23,38,38,19,27,64,53,64,39,12,45,48,28,49,60,47,27,50,61,54,24,47,74,69,64,31,41,75,71,44,80,47,71,44,54,91,83,59,49,75,66,52,41,48,51,50,53,51,58,55,62,72,39,74,76,31,83,42,70,50,74,32,59,56,68,74,58,47,52,56,48,68,70,97

Sequence (566 aa):
MTPKSMPPWLNLLLLPVVLSLVEDSRTLIRIPGDIILGGLFPMHEHDSRFRDKPCGAVKEEKGVHRLEAMLYALDLINKDNDILPNITLGAVIMDTCSSDTYALEKSMEFVRSYMNKDLSEYRCESGKTPSYVPHKPITGVIGASFSTVSIMVANILRLFKIPQISYASTSAELSDKSRFEYFSRVVPPDNFQAQAMADIVKSFGWKYVSTLAVEGDYGEKGIASFIPLAEAEGICIAASEKILRNAKIEDYDGIVERLSQKPGARVVVVFADEDEVRKVLKVMTPKSMPPWLNLLLLPVVLSLVEDSRTLIRIPGDIILGGLFPMHEHDSRFRDKPCGAVKEEKGVHRLEAMLYALDLINKDNDILPNITLGAVIMDTCSSDTYALEKSMEFVRSYMNKDLSEYRCESGKTPSYVPHKPITGVIGASFSTVSIMVANILRLFKIPQISYASTSAELSDKSRFEYFSRVVPPDNFQAQAMADIVKSFGWKYVSTLAVEGDYGEKGIASFIPLAEAEGICIAASEKILRNAKIEDYDGIVERLSQKPGARVVVVFADEDEVRKVLKV

pLDDT: mean 85.57, std 17.42, range [29.55, 98.75]

Secondary structure (DSSP, 8-state):
------------------------GGGEEEE--SEEEEEEE--EEE-TT-SS--EEEE-IIIIIHHHHHHHHHHHHHHH-TTTSTT--EEEEEEE-TT-HHHHHHHHGGGTHHHHTT-GGGEE-TTSSPPEE-PPPPEEEEE--SSHHHHHHHHHHHHHTT--EEESS---GGGG-TTT-TTEEESS--HHHHHHHHHHHHHHHT--EEEEEEESSTTHHHHHHHHHHHHHHTTPEEEEEEEE-TT--HHHHHHHHHHHHT-TT--EEEEE--HHHHHHHHT-/------------------------GGGEEEE--SEEEEEEE--EEE-TT-SS--EEEE-IIIIIHHHHHHHHHHHHHHH-TTTSTT--EEEEEEE-TT-HHHHHHHHGGGTHHHHTT-GGGEE-TTSSPPEE-PPPPEEEEE--SSHHHHHHHHHHHHHTT--EEESS---GGGG-TTT-TTEEESS--HHHHHHHHHHHHHHHT--EEEEEEESSTTHHHHHHHHHHHHHHTTPEEEEEEEE-TT--HHHHHHHHHHHHT-TT--EEEEE--HHHHHHHHT-

Foldseek 3Di:
DPPPPDPDDPPPPPPPPPPPPVPVVPFKDKWDWQAEAEEEFQQAAADPVDPVDGGHHGDVPRGVVVVVVVVVVQVVQQVDCVNPPPTHYIYIYGHCSNDLVSLLVVLVVQCVQVPPPCQVVPADPVRDGDDDDDDDHHQAYEDDAEQSNVLSSQQVCVVVLHAYEHAHYAQPVCVPCVRRVRYYYDDHHLLVVLLVVLVVCVVVPQQEAEEEFEDDRFGVRSVVSNVVSNVVSNHDYQYYYYDYPPDDLVNLVVRLVVRVVRVSHPYYHYRDDPVVVVSNVVD/DDDPDDPDDPPPPPPPPPPPPVPVPPFKDKWDWQAEAEEEFQQAAADPVDPVDGGHHGDVPRGVVVVVVVVVVQVVQQVDCVNPPPTHYIYIYGHCSNDLVSLLVVLVVQCVQVPPPCQVVPADPVRDGDDDDDDDHHQAYEDDAEQSNVLSSQQVCVVVLHAYEHAHYAQPVCVPCVRRVRYHYDDHHLLVVLLVVLVVCVVVPQQEAEEEFEDDRFGVRSVVSNVVSNVVSNHDYQYYYYDYPPDDLVNLVVRLVVRVVRVSHPYYHYRDDPVVVVSNVVD